Protein AF-A0AAN9V3E8-F1 (afdb_monomer_lite)

pLDDT: mean 83.82, std 24.0, range [27.12, 98.75]

Radius of gyration: 31.37 Å; chains: 1; bounding box: 113×68×84 Å

Foldseek 3Di:
DVVVPDDLVNLLVVLQLQLVLLVFDRDAPLQVVPAASADDPPDDDDQPWAKDDPLPLHHIYIHHNADPDPVSSLVSLQRVLLVSLQNLASVPDSVLSAALDLLRSRLSSVLQSLQCLAPVNCVVVPNDDPPDPDPDLVVLLVSLVVVCVVQVLCLLVLVLLVVLVVCDVVVVADLLCSVVSSQVSCCVRRVDHDPAAAESVDHVSVVDPCVVVVNRRNSNNLSSQVSLLLLVLLQVQQVQADLVDPVRQSSNGHSRSPNRSSVLLSVLSNRRNVDNVLVSSCSRRVGSDRDRVSVCSNNVSNVVVCVVVCVVVVPDDGHDDDPHHYYRDPVVVVCVVDPVVVVVVVVVVVVVVVVVVVVPPDDDDDDDDDDDDDDDDDDDDDDDDDDDDDDDDDDDDDDDDDDDDDDDDDDDDDDDDDDDDDD

Secondary structure (DSSP, 8-state):
-GGGT--HHHHHHHHHHHHHHTT-PPPPHHHHHH-B-S--SSS----S--EEE-SSSS-EEEB----SSHHHHHHHHHHHHHHHHHHHHTTS-GGG-S-SSHHHHHHHHHHHHHHHTSHHHHHHTTSS-TTSS-S-HHHHHHHHHHHHHHHTTHHHHHHHHHHHHHHHHHTSS-TTSHHHHHHHHHHHHH----SS-EETT--GGGGSHHHHTT--SHHHHHHHHHHHHHHHHHHHHTT---TT-TTS-GGG---TT-HHHHHHHHHHHTTTTSS-HHHHHHHHHS-SS--SHHHHHHHHHHHHHHHHHHHHHTPPPS----S--EES-HHHHHHHT-TTHHHHHHHHHHHHHHHHHTT--S------------------PPP--------PPPPPPPPPP-PPPP-----------------

Sequence (423 aa):
MVHQGYTPLRIFKLAEEFFISLNMSAMPDLFWERSILEKPADREITCHASAWDFYDAKDFRIKQCTRVDMEHMFTAHHEMGHIQYFLQYKHQPVVYREGANPGFHEAVGDVMSLSVSTPKHLRQVGLLRDEGPRDDDASALNYLFLQALQKVAFLPYAYLMDLWRWDVFNGSVTSDEYNCRWWRLREQYQGIEPPVDRTEEDFDPGAKYHIVASVPYIRYFVSYVIQFQFHRALCLEAGQFDPNDPMKPLYACDIYGSTAAGNKLKAMLQLGSSRPWPEALEAVTGSRRMDASGLLDYFKPLYEWLKAENARTGERVGWGPSRRACVSTRDELERLRRPDDMMDANKMEVDKMDAEMGGAVAAAAAPEAVPEVAAAAAAVVPEAAAPAADAPVPAPAPAAVAAPSDSVADEVVPAAEAPVDRR

InterPro domains:
  IPR001548 Peptidase M2, peptidyl-dipeptidase A [PF01401] (1-319)
  IPR001548 Peptidase M2, peptidyl-dipeptidase A [PR00791] (41-66)
  IPR001548 Peptidase M2, peptidyl-dipeptidase A [PR00791] (73-89)
  IPR001548 Peptidase M2, peptidyl-dipeptidase A [PR00791] (101-121)
  IPR001548 Peptidase M2, peptidyl-dipeptidase A [PR00791] (179-206)
  IPR001548 Peptidase M2, peptidyl-dipeptidase A [PR00791] (207-235)
  IPR001548 Peptidase M2, peptidyl-dipeptidase A [PS52011] (1-320)
  IPR001548 Peptidase M2, peptidyl-dipeptidase A [PTHR10514] (1-324)
  IPR001548 Peptidase M2, peptidyl-dipeptidase A [cd06461] (1-310)

Structure (mmCIF, N/CA/C/O backbone):
data_AF-A0AAN9V3E8-F1
#
_entry.id   AF-A0AAN9V3E8-F1
#
loop_
_atom_site.group_PDB
_atom_site.id
_atom_site.type_symbol
_atom_site.label_atom_id
_atom_site.label_alt_id
_atom_site.label_comp_id
_atom_site.label_asym_id
_atom_site.label_entity_id
_atom_site.label_seq_id
_atom_site.pdbx_PDB_ins_code
_atom_site.Cartn_x
_atom_site.Cartn_y
_atom_site.Cartn_z
_atom_site.occupancy
_atom_site.B_iso_or_equiv
_atom_site.auth_seq_id
_atom_site.auth_comp_id
_atom_site.auth_asym_id
_atom_site.auth_atom_id
_atom_site.pdbx_PDB_model_num
ATOM 1 N N . MET A 1 1 ? -2.002 -17.312 16.168 1.00 94.62 1 MET A N 1
ATOM 2 C CA . MET A 1 1 ? -3.236 -17.526 15.373 1.00 94.62 1 MET A CA 1
ATOM 3 C C . MET A 1 1 ? -3.626 -19.000 15.274 1.00 94.62 1 MET A C 1
ATOM 5 O O . MET A 1 1 ? -4.613 -19.358 15.901 1.00 94.62 1 MET A O 1
ATOM 9 N N . VAL A 1 2 ? -2.863 -19.866 14.586 1.00 96.44 2 VAL A N 1
ATOM 10 C CA . VAL A 1 2 ? -3.201 -21.306 14.431 1.00 96.44 2 VAL A CA 1
ATOM 11 C C . VAL A 1 2 ? -3.442 -22.002 15.778 1.00 96.44 2 VAL A C 1
ATOM 13 O O . VAL A 1 2 ? -4.517 -22.547 15.998 1.00 96.44 2 VAL A O 1
ATOM 16 N N . HIS A 1 3 ? -2.509 -21.888 16.732 1.00 95.81 3 HIS A N 1
ATOM 17 C CA . HIS A 1 3 ? -2.677 -22.449 18.085 1.00 95.81 3 HIS A CA 1
ATOM 18 C C . HIS A 1 3 ? -3.890 -21.906 18.858 1.00 95.81 3 HIS A C 1
ATOM 20 O O . HIS A 1 3 ? -4.377 -22.567 19.765 1.00 95.81 3 HIS A O 1
ATOM 26 N N . GLN A 1 4 ? -4.371 -20.710 18.516 1.00 96.50 4 GLN A N 1
ATOM 27 C CA . GLN A 1 4 ? -5.522 -20.072 19.162 1.00 96.50 4 GLN A CA 1
ATOM 28 C C . GLN A 1 4 ? -6.839 -20.335 18.405 1.00 96.50 4 GLN A C 1
ATOM 30 O O . GLN A 1 4 ? -7.851 -19.704 18.715 1.00 96.50 4 GLN A O 1
ATOM 35 N N . GLY A 1 5 ? -6.831 -21.214 17.394 1.00 97.25 5 GLY A N 1
ATOM 36 C CA . GLY A 1 5 ? -8.021 -21.572 16.619 1.00 97.25 5 GLY A CA 1
ATOM 37 C C . GLY A 1 5 ? -8.589 -20.417 15.791 1.00 97.25 5 GLY A C 1
ATOM 38 O O . GLY A 1 5 ? -9.804 -20.260 15.707 1.00 97.25 5 GLY A O 1
ATOM 39 N N . TYR A 1 6 ? -7.734 -19.554 15.231 1.00 98.19 6 TYR A N 1
ATOM 40 C CA . TYR A 1 6 ? -8.202 -18.508 14.318 1.00 98.19 6 TYR A CA 1
ATOM 41 C C . TYR A 1 6 ? -8.772 -19.108 13.031 1.00 98.19 6 TYR A C 1
ATOM 43 O O . TYR A 1 6 ? -8.194 -20.026 12.458 1.00 98.19 6 TYR A O 1
ATOM 51 N N . THR A 1 7 ? -9.877 -18.531 12.567 1.00 98.38 7 THR A N 1
ATOM 52 C CA . THR A 1 7 ? -10.475 -18.775 11.251 1.00 98.38 7 THR A CA 1
ATOM 53 C C . THR A 1 7 ? -10.387 -17.498 10.412 1.00 98.38 7 THR A C 1
ATOM 55 O O . THR A 1 7 ? -10.254 -16.412 10.986 1.00 98.38 7 THR A O 1
ATOM 58 N N . PRO A 1 8 ? -10.503 -17.579 9.078 1.00 98.31 8 PRO A N 1
ATOM 59 C CA . PRO A 1 8 ? -10.678 -16.410 8.218 1.00 98.31 8 PRO A CA 1
ATOM 60 C C . PRO A 1 8 ? -11.736 -15.425 8.721 1.00 98.31 8 PRO A C 1
ATOM 62 O O . PRO A 1 8 ? -11.446 -14.241 8.858 1.00 98.31 8 PRO A O 1
ATOM 65 N N . LEU A 1 9 ? -12.919 -15.900 9.122 1.00 98.38 9 LEU A N 1
ATOM 66 C CA . LEU A 1 9 ? -13.949 -15.034 9.709 1.00 98.38 9 LEU A CA 1
ATOM 67 C C . LEU A 1 9 ? -13.444 -14.278 10.950 1.00 98.38 9 LEU A C 1
ATOM 69 O O . LEU A 1 9 ? -13.684 -13.079 11.082 1.00 98.38 9 LEU A O 1
ATOM 73 N N . ARG A 1 10 ? -12.710 -14.949 11.848 1.00 98.19 10 ARG A N 1
ATOM 74 C CA . ARG A 1 10 ? -12.140 -14.309 13.044 1.00 98.19 10 ARG A CA 1
ATOM 75 C C . ARG A 1 10 ? -11.086 -13.257 12.692 1.00 98.19 10 ARG A C 1
ATOM 77 O O . ARG A 1 10 ? -11.004 -12.250 13.384 1.00 98.19 10 ARG A O 1
ATOM 84 N N . ILE A 1 11 ? -10.319 -13.461 11.620 1.00 98.50 11 ILE A N 1
ATOM 85 C CA . ILE A 1 11 ? -9.363 -12.466 11.106 1.00 98.50 11 ILE A CA 1
ATOM 86 C C . ILE A 1 11 ? -10.097 -11.196 10.666 1.00 98.50 11 ILE A C 1
ATOM 88 O O . ILE A 1 11 ? -9.711 -10.100 11.061 1.00 98.50 11 ILE A O 1
ATOM 92 N N . PHE A 1 12 ? -11.187 -11.331 9.908 1.00 98.62 12 PHE A N 1
ATOM 93 C CA . PHE A 1 12 ? -11.980 -10.173 9.489 1.00 98.62 12 PHE A CA 1
ATOM 94 C C . PHE A 1 12 ? -12.709 -9.504 10.657 1.00 98.62 12 PHE A C 1
ATOM 96 O O . PHE A 1 12 ? -12.855 -8.287 10.657 1.00 98.62 12 PHE A O 1
ATOM 103 N N . LYS A 1 13 ? -13.136 -10.262 11.672 1.00 98.44 13 LYS A N 1
ATOM 104 C CA . LYS A 1 13 ? -13.723 -9.685 12.890 1.00 98.44 13 LYS A CA 1
ATOM 105 C C . LYS A 1 13 ? -12.706 -8.900 13.718 1.00 98.44 13 LYS A C 1
ATOM 107 O O . LYS A 1 13 ? -13.052 -7.841 14.227 1.00 98.44 13 LYS A O 1
ATOM 112 N N . LEU A 1 14 ? -11.459 -9.370 13.783 1.00 97.75 14 LEU A N 1
ATOM 113 C CA . LEU A 1 14 ? -10.354 -8.614 14.377 1.00 97.75 14 LEU A CA 1
ATOM 114 C C . LEU A 1 14 ? -10.105 -7.300 13.614 1.00 97.75 14 LEU A C 1
ATOM 116 O O . LEU A 1 14 ? -9.957 -6.251 14.231 1.00 97.75 14 LEU A O 1
ATOM 120 N N . ALA A 1 15 ? -10.129 -7.342 12.277 1.00 98.00 15 ALA A N 1
ATOM 121 C CA . ALA A 1 15 ? -10.014 -6.132 11.465 1.00 98.00 15 ALA A CA 1
ATOM 122 C C . ALA A 1 15 ? -11.182 -5.158 11.695 1.00 98.00 15 ALA A C 1
ATOM 124 O O . ALA A 1 15 ? -10.959 -3.960 11.852 1.00 98.00 15 ALA A O 1
ATOM 125 N N . GLU A 1 16 ? -12.422 -5.653 11.775 1.00 98.44 16 GLU A N 1
ATOM 126 C CA . GLU A 1 16 ? -13.601 -4.825 12.067 1.00 98.44 16 GLU A CA 1
ATOM 127 C C . GLU A 1 16 ? -13.477 -4.125 13.427 1.00 98.44 16 GLU A C 1
ATOM 129 O O . GLU A 1 16 ? -13.748 -2.926 13.522 1.00 98.44 16 GLU A O 1
ATOM 134 N N . GLU A 1 17 ? -13.024 -4.842 14.459 1.00 98.19 17 GLU A N 1
ATOM 135 C CA . GLU A 1 17 ? -12.787 -4.284 15.795 1.00 98.19 17 GLU A CA 1
ATOM 136 C C . GLU A 1 17 ? -11.795 -3.115 15.749 1.00 98.19 17 GLU A C 1
ATOM 138 O O . GLU A 1 17 ? -12.056 -2.068 16.349 1.00 98.19 17 GLU A O 1
ATOM 143 N N . PHE A 1 18 ? -10.708 -3.247 14.979 1.00 98.06 18 PHE A N 1
ATOM 144 C CA . PHE A 1 18 ? -9.742 -2.167 14.783 1.00 98.06 18 PHE A CA 1
ATOM 145 C C . PHE A 1 18 ? -10.423 -0.888 14.286 1.00 98.06 18 PHE A C 1
ATOM 147 O O . PHE A 1 18 ? -10.266 0.173 14.891 1.00 98.06 18 PHE A O 1
ATOM 154 N N . PHE A 1 19 ? -11.242 -0.978 13.237 1.00 98.25 19 PHE A N 1
ATOM 155 C CA . PHE A 1 19 ? -11.942 0.188 12.695 1.00 98.25 19 PHE A CA 1
ATOM 156 C C . PHE A 1 19 ? -13.004 0.750 13.647 1.00 98.25 19 PHE A C 1
ATOM 158 O O . PHE A 1 19 ? -13.114 1.970 13.791 1.00 98.25 19 PHE A O 1
ATOM 165 N N . ILE A 1 20 ? -13.759 -0.106 14.338 1.00 98.50 20 ILE A N 1
ATOM 166 C CA . ILE A 1 20 ? -14.738 0.337 15.343 1.00 98.50 20 ILE A CA 1
ATOM 167 C C . ILE A 1 20 ? -14.040 1.103 16.476 1.00 98.50 20 ILE A C 1
ATOM 169 O O . ILE A 1 20 ? -14.544 2.143 16.903 1.00 98.50 20 ILE A O 1
ATOM 173 N N . SER A 1 21 ? -12.854 0.659 16.911 1.00 98.31 21 SER A N 1
ATOM 174 C CA . SER A 1 21 ? -12.057 1.353 17.937 1.00 98.31 21 SER A CA 1
ATOM 175 C C . SER A 1 21 ? -11.691 2.794 17.543 1.00 98.31 21 SER A C 1
ATOM 177 O O . SER A 1 21 ? -11.516 3.65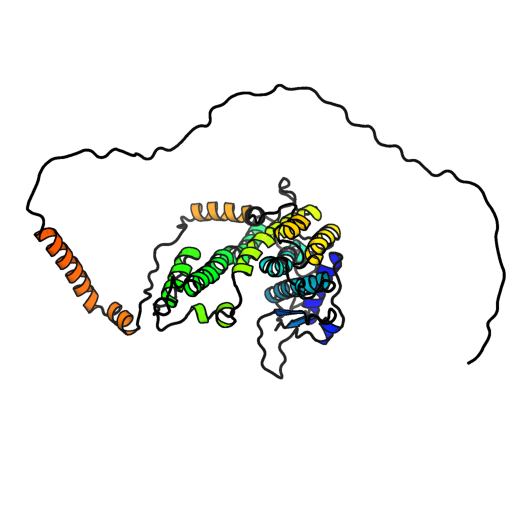7 18.402 1.00 98.31 21 SER A O 1
ATOM 179 N N . LEU A 1 22 ? -11.635 3.071 16.236 1.00 98.44 22 LEU A N 1
ATOM 180 C CA . LEU A 1 22 ? -11.377 4.385 15.649 1.00 98.44 22 LEU A CA 1
ATOM 181 C C . LEU A 1 22 ? -12.662 5.192 15.401 1.00 98.44 22 LEU A C 1
ATOM 183 O O . LEU A 1 22 ? -12.641 6.174 14.665 1.00 98.44 22 LEU A O 1
ATOM 187 N N . ASN A 1 23 ? -13.804 4.801 15.971 1.00 98.25 23 ASN A N 1
ATOM 188 C CA . ASN A 1 23 ? -15.097 5.445 15.708 1.00 98.25 23 ASN A CA 1
ATOM 189 C C . ASN A 1 23 ? -15.505 5.415 14.213 1.00 98.25 23 ASN A C 1
ATOM 191 O O . ASN A 1 23 ? -16.204 6.309 13.712 1.00 98.25 23 ASN A O 1
ATOM 195 N N . MET A 1 24 ? -15.054 4.390 13.478 1.00 97.38 24 MET A N 1
ATOM 196 C CA . MET A 1 24 ? -15.507 4.115 12.114 1.00 97.38 24 MET A CA 1
ATOM 197 C C . MET A 1 24 ? -16.721 3.180 12.104 1.00 97.38 24 MET A C 1
ATOM 199 O O . MET A 1 24 ? -17.194 2.708 13.136 1.00 97.38 24 MET A O 1
ATOM 203 N N . SER A 1 25 ? -17.285 2.961 10.919 1.00 97.25 25 SER A N 1
ATOM 204 C CA . SER A 1 25 ? -18.499 2.165 10.754 1.00 97.25 25 SER A CA 1
ATOM 205 C C . SER A 1 25 ? -18.226 0.677 10.981 1.00 97.25 25 SER A C 1
ATOM 207 O O . SER A 1 25 ? -17.244 0.155 10.470 1.00 97.25 25 SER A O 1
ATOM 209 N N . ALA A 1 26 ? -19.116 -0.033 11.674 1.00 98.19 26 ALA A N 1
ATOM 210 C CA . ALA A 1 26 ? -19.123 -1.496 11.610 1.00 98.19 26 ALA A CA 1
ATOM 211 C C . ALA A 1 26 ? -19.416 -1.968 10.172 1.00 98.19 26 ALA A C 1
ATOM 213 O O . ALA A 1 26 ? -20.036 -1.236 9.386 1.00 98.19 26 ALA A O 1
ATOM 214 N N . MET A 1 27 ? -18.985 -3.181 9.823 1.00 98.50 27 MET A N 1
ATOM 215 C CA . MET A 1 27 ? -19.314 -3.770 8.528 1.00 98.50 27 MET A CA 1
ATOM 216 C C . MET A 1 27 ? -20.813 -4.113 8.486 1.00 98.50 27 MET A C 1
ATOM 218 O O . MET A 1 27 ? -21.327 -4.701 9.439 1.00 98.50 27 MET A O 1
ATOM 222 N N . PRO A 1 28 ? -21.534 -3.767 7.404 1.00 98.25 28 PRO A N 1
ATOM 223 C CA . PRO A 1 28 ? -22.965 -4.048 7.294 1.00 98.25 28 PRO A CA 1
ATOM 224 C C . PRO A 1 28 ? -23.246 -5.554 7.184 1.00 98.25 28 PRO A C 1
ATOM 226 O O . PRO A 1 28 ? -22.403 -6.309 6.713 1.00 98.25 28 PRO A O 1
ATOM 229 N N . ASP A 1 29 ? -24.460 -5.996 7.518 1.00 98.31 29 ASP A N 1
ATOM 230 C CA . ASP A 1 29 ? -24.826 -7.424 7.472 1.00 98.31 29 ASP A CA 1
ATOM 231 C C . ASP A 1 29 ? -24.581 -8.059 6.091 1.00 98.31 29 ASP A C 1
ATOM 233 O O . ASP A 1 29 ? -23.980 -9.129 5.989 1.00 98.31 29 ASP A O 1
ATOM 237 N N . LEU A 1 30 ? -24.923 -7.340 5.012 1.00 98.38 30 LEU A N 1
ATOM 238 C CA . LEU A 1 30 ? -24.682 -7.789 3.634 1.00 98.38 30 LEU A CA 1
ATOM 239 C C . LEU A 1 30 ? -23.203 -8.078 3.338 1.00 98.38 30 LEU A C 1
ATOM 241 O O . LEU A 1 30 ? -22.913 -8.964 2.533 1.00 98.38 30 LEU A O 1
ATOM 245 N N . PHE A 1 31 ? -22.269 -7.372 3.988 1.00 98.75 31 PHE A N 1
ATOM 246 C CA . PHE A 1 31 ? -20.840 -7.645 3.838 1.00 98.75 31 PHE A CA 1
ATOM 247 C C . PHE A 1 31 ? -20.508 -9.053 4.338 1.00 98.75 31 PHE A C 1
ATOM 249 O O . PHE A 1 31 ? -19.837 -9.806 3.632 1.00 98.75 31 PHE A O 1
ATOM 256 N N . TRP A 1 32 ? -21.008 -9.435 5.516 1.00 98.62 32 TRP A N 1
ATOM 257 C CA . TRP A 1 32 ? -20.759 -10.753 6.106 1.00 98.62 32 TRP A CA 1
ATOM 258 C C . TRP A 1 32 ? -21.476 -11.872 5.354 1.00 98.62 32 TRP A C 1
ATOM 260 O O . TRP A 1 32 ? -20.912 -12.946 5.171 1.00 98.62 32 TRP A O 1
ATOM 270 N N . GLU A 1 33 ? -22.698 -11.611 4.891 1.00 98.25 33 GLU A N 1
ATOM 271 C CA . GLU A 1 33 ? -23.507 -12.589 4.160 1.00 98.25 33 GLU A CA 1
ATOM 272 C C . GLU A 1 33 ? -22.947 -12.911 2.769 1.00 98.25 33 GLU A C 1
ATOM 274 O O . GLU A 1 33 ? -23.095 -14.036 2.290 1.00 98.25 33 GLU A O 1
ATOM 279 N N . ARG A 1 34 ? -22.352 -11.920 2.087 1.00 98.38 34 ARG A N 1
ATOM 280 C CA . ARG A 1 34 ? -22.058 -12.013 0.646 1.00 98.38 34 ARG A CA 1
ATOM 281 C C . ARG A 1 34 ? -20.579 -11.967 0.282 1.00 98.38 34 ARG A C 1
ATOM 283 O O . ARG A 1 34 ? -20.253 -12.246 -0.876 1.00 98.38 34 ARG A O 1
ATOM 290 N N . SER A 1 35 ? -19.692 -11.605 1.208 1.00 98.62 35 SER A N 1
ATOM 291 C CA . SER A 1 35 ? -18.247 -11.643 0.957 1.00 98.62 35 SER A CA 1
ATOM 292 C C . SER A 1 35 ? -17.731 -13.075 0.846 1.00 98.62 35 SER A C 1
ATOM 294 O O . SER A 1 35 ? -18.216 -13.995 1.501 1.00 98.62 35 SER A O 1
ATOM 296 N N . ILE A 1 36 ? -16.695 -13.259 0.031 1.00 98.38 36 ILE A N 1
ATOM 297 C CA . ILE A 1 36 ? -15.958 -14.517 -0.075 1.00 98.38 36 ILE A CA 1
ATOM 298 C C . ILE A 1 36 ? -14.672 -14.337 0.725 1.00 98.38 36 ILE A C 1
ATOM 300 O O . ILE A 1 36 ? -13.708 -13.753 0.233 1.00 98.38 36 ILE A O 1
ATOM 304 N N . LEU A 1 37 ? -14.683 -14.805 1.972 1.00 98.38 37 LEU A N 1
ATOM 305 C CA . LEU A 1 37 ? -13.548 -14.684 2.896 1.00 98.38 37 LEU A CA 1
ATOM 306 C C . LEU A 1 37 ? -12.657 -15.936 2.907 1.00 98.38 37 LEU A C 1
ATOM 308 O O . LEU A 1 37 ? -11.577 -15.912 3.491 1.00 98.38 37 LEU A O 1
ATOM 312 N N . GLU A 1 38 ? -13.092 -17.015 2.254 1.00 97.44 38 GLU A N 1
ATOM 313 C CA . GLU A 1 38 ? -12.379 -18.287 2.115 1.00 97.44 38 GLU A CA 1
ATOM 314 C C . GLU A 1 38 ? -12.499 -18.794 0.674 1.00 97.44 38 GLU A C 1
ATOM 316 O O . GLU A 1 38 ? -13.481 -18.485 -0.006 1.00 97.44 38 GLU A O 1
ATOM 321 N N . LYS A 1 39 ? -11.525 -19.582 0.188 1.00 96.94 39 LYS A N 1
ATOM 322 C CA . LYS A 1 39 ? -11.634 -20.183 -1.152 1.00 96.94 39 LYS A CA 1
ATOM 323 C C . LYS A 1 39 ? -12.786 -21.205 -1.146 1.00 96.94 39 LYS A C 1
ATOM 325 O O . LYS A 1 39 ? -12.702 -22.171 -0.387 1.00 96.94 39 LYS A O 1
ATOM 330 N N . PRO A 1 40 ? -13.819 -21.054 -1.995 1.00 96.31 40 PRO A N 1
ATOM 331 C CA . PRO A 1 40 ? -14.861 -22.065 -2.136 1.00 96.31 40 PRO A CA 1
ATOM 332 C C . PRO A 1 40 ? -14.281 -23.382 -2.669 1.00 96.31 40 PRO A C 1
ATOM 334 O O . PRO A 1 40 ? -13.388 -23.372 -3.517 1.00 96.31 40 PRO A O 1
ATOM 337 N N . ALA A 1 41 ? -14.790 -24.516 -2.187 1.00 95.69 41 ALA A N 1
ATOM 338 C CA . ALA A 1 41 ? -14.340 -25.841 -2.624 1.00 95.69 41 ALA A CA 1
ATOM 339 C C . ALA A 1 41 ? -15.004 -26.308 -3.936 1.00 95.69 41 ALA A C 1
ATOM 341 O O . ALA A 1 41 ? -14.535 -27.253 -4.562 1.00 95.69 41 ALA A O 1
ATOM 342 N N . ASP A 1 42 ? -16.101 -25.664 -4.338 1.00 96.44 42 ASP A N 1
ATOM 343 C CA . ASP A 1 42 ? -16.980 -26.064 -5.443 1.00 96.44 42 ASP A CA 1
ATOM 344 C C . ASP A 1 42 ? -16.642 -25.403 -6.788 1.00 96.44 42 ASP A C 1
ATOM 346 O O . ASP A 1 42 ? -17.195 -25.795 -7.815 1.00 96.44 42 ASP A O 1
ATOM 350 N N . ARG A 1 43 ? -15.767 -24.388 -6.807 1.00 95.19 43 ARG A N 1
ATOM 351 C CA . ARG A 1 43 ? -15.463 -23.612 -8.017 1.00 95.19 43 ARG A CA 1
ATOM 352 C C . ARG A 1 43 ? -14.096 -22.946 -7.978 1.00 95.19 43 ARG A C 1
ATOM 354 O O . ARG A 1 43 ? -13.580 -22.593 -6.920 1.00 95.19 43 ARG A O 1
ATOM 361 N N . GLU A 1 44 ? -13.556 -22.690 -9.163 1.00 95.31 44 GLU A N 1
ATOM 362 C CA . GLU A 1 44 ? -12.372 -21.851 -9.315 1.00 95.31 44 GLU A CA 1
ATOM 363 C C . GLU A 1 44 ? -12.726 -20.365 -9.257 1.00 95.31 44 GLU A C 1
ATOM 365 O O . GLU A 1 44 ? -13.747 -19.922 -9.785 1.00 95.31 44 GLU A O 1
ATOM 370 N N . ILE A 1 45 ? -11.859 -19.593 -8.603 1.00 94.56 45 ILE A N 1
ATOM 371 C CA . ILE A 1 45 ? -11.987 -18.143 -8.455 1.00 94.56 45 ILE A CA 1
ATOM 372 C C . ILE A 1 45 ? -10.611 -17.480 -8.527 1.00 94.56 45 ILE A C 1
ATOM 374 O O . ILE A 1 45 ? -9.597 -18.068 -8.150 1.00 94.56 45 ILE A O 1
ATOM 378 N N . THR A 1 46 ? -10.576 -16.210 -8.928 1.00 90.38 46 THR A N 1
ATOM 379 C CA . THR A 1 46 ? -9.373 -15.382 -8.800 1.00 90.38 46 THR A CA 1
ATOM 380 C C . THR A 1 46 ? -9.110 -15.094 -7.324 1.00 90.38 46 THR A C 1
ATOM 382 O O . THR A 1 46 ? -9.849 -14.334 -6.698 1.00 90.38 46 THR A O 1
ATOM 385 N N . CYS A 1 47 ? -8.049 -15.677 -6.765 1.00 91.94 47 CYS A N 1
ATOM 386 C CA . CYS A 1 47 ? -7.721 -15.539 -5.342 1.00 91.94 47 CYS A CA 1
ATOM 387 C C . CYS A 1 47 ? -7.013 -14.235 -4.957 1.00 91.94 47 CYS A C 1
ATOM 389 O O . CYS A 1 47 ? -6.872 -13.977 -3.764 1.00 91.94 47 CYS A O 1
ATOM 391 N N . HIS A 1 48 ? -6.592 -13.413 -5.926 1.00 90.44 48 HIS A N 1
ATOM 392 C CA . HIS A 1 48 ? -6.060 -12.084 -5.626 1.00 90.44 48 HIS A CA 1
ATOM 393 C C . HIS A 1 48 ? -7.108 -11.278 -4.848 1.00 90.44 48 HIS A C 1
ATOM 395 O O . HIS A 1 48 ? -8.262 -11.201 -5.287 1.00 90.44 48 HIS A O 1
ATOM 401 N N . ALA A 1 49 ? -6.719 -10.763 -3.680 1.00 94.88 49 ALA A N 1
ATOM 402 C CA . ALA A 1 49 ? -7.603 -10.020 -2.794 1.00 94.88 49 ALA A CA 1
ATOM 403 C C . ALA A 1 49 ? -8.149 -8.769 -3.499 1.00 94.88 49 ALA A C 1
ATOM 405 O O . ALA A 1 49 ? -7.541 -8.250 -4.435 1.00 94.88 49 ALA A O 1
ATOM 406 N N . SER A 1 50 ? -9.373 -8.392 -3.141 1.00 95.31 50 SER A N 1
ATOM 407 C CA . SER A 1 50 ? -10.059 -7.241 -3.725 1.00 95.31 50 SER A CA 1
ATOM 408 C C . SER A 1 50 ? -11.281 -6.879 -2.888 1.00 95.31 50 SER A C 1
ATOM 410 O O . SER A 1 50 ? -12.027 -7.776 -2.467 1.00 95.31 50 SER A O 1
ATOM 412 N N . ALA A 1 51 ? -11.523 -5.582 -2.747 1.00 97.62 51 ALA A N 1
ATOM 413 C CA . ALA A 1 51 ? -12.712 -4.994 -2.153 1.00 97.62 51 ALA A CA 1
ATOM 414 C C . ALA A 1 51 ? -13.612 -4.370 -3.231 1.00 97.62 51 ALA A C 1
ATOM 416 O O . ALA A 1 51 ? -13.131 -3.817 -4.219 1.00 97.62 51 ALA A O 1
ATOM 417 N N . TRP A 1 52 ? -14.926 -4.465 -3.039 1.00 98.06 52 TRP A N 1
ATOM 418 C CA . TRP A 1 52 ? -15.930 -4.137 -4.049 1.00 98.06 52 TRP A CA 1
ATOM 419 C C . TRP A 1 52 ? -17.025 -3.241 -3.468 1.00 98.06 52 TRP A C 1
ATOM 421 O O . TRP A 1 52 ? -17.665 -3.613 -2.483 1.00 98.06 52 TRP A O 1
ATOM 431 N N . ASP A 1 53 ? -17.266 -2.105 -4.124 1.00 98.06 53 ASP A N 1
ATOM 432 C CA . ASP A 1 53 ? -18.468 -1.277 -3.978 1.00 98.06 53 ASP A CA 1
ATOM 433 C C . ASP A 1 53 ? -19.435 -1.612 -5.124 1.00 98.06 53 ASP A C 1
ATOM 435 O O . ASP A 1 53 ? -19.051 -1.592 -6.295 1.00 98.06 53 ASP A O 1
ATOM 439 N N . PHE A 1 54 ? -20.686 -1.947 -4.801 1.00 98.06 54 PHE A N 1
ATOM 440 C CA . PHE A 1 54 ? -21.733 -2.226 -5.794 1.00 98.06 54 PHE A CA 1
ATOM 441 C C . PHE A 1 54 ? -22.530 -0.972 -6.191 1.00 98.06 54 PHE A C 1
ATOM 443 O O . PHE A 1 54 ? -23.495 -1.062 -6.949 1.00 98.06 54 PHE A O 1
ATOM 450 N N . TYR A 1 55 ? -22.129 0.203 -5.698 1.00 96.94 55 TYR A N 1
ATOM 451 C CA . TYR A 1 55 ? -22.660 1.530 -6.018 1.00 96.94 55 TYR A CA 1
ATOM 452 C C . TYR A 1 55 ? -24.130 1.776 -5.635 1.00 96.94 55 TYR A C 1
ATOM 454 O O . TYR A 1 55 ? -24.669 2.854 -5.902 1.00 96.94 55 TYR A O 1
ATOM 462 N N . ASP A 1 56 ? -24.771 0.860 -4.910 1.00 97.25 56 ASP A N 1
ATOM 463 C CA . ASP A 1 56 ? -26.147 0.997 -4.408 1.00 97.25 56 ASP A CA 1
ATOM 464 C C . ASP A 1 56 ? -26.231 1.595 -2.985 1.00 97.25 56 ASP A C 1
ATOM 466 O O . ASP A 1 56 ? -27.320 1.740 -2.424 1.00 97.25 56 ASP A O 1
ATOM 470 N N . ALA A 1 57 ? -25.074 1.961 -2.416 1.00 96.94 57 ALA A N 1
ATOM 471 C CA . ALA A 1 57 ? -24.883 2.457 -1.050 1.00 96.94 57 ALA A CA 1
ATOM 472 C C . ALA A 1 57 ? -25.266 1.463 0.072 1.00 96.94 57 ALA A C 1
ATOM 474 O O . ALA A 1 57 ? -25.408 1.867 1.236 1.00 96.94 57 ALA A O 1
ATOM 475 N N . LYS A 1 58 ? -25.414 0.174 -0.253 1.00 97.62 58 LYS A N 1
ATOM 476 C CA . LYS A 1 58 ? -25.818 -0.889 0.680 1.00 97.62 58 LYS A CA 1
ATOM 477 C C . LYS A 1 58 ? -24.868 -2.083 0.652 1.00 97.62 58 LYS A C 1
ATOM 479 O O . LYS A 1 58 ? -24.541 -2.596 1.721 1.00 97.62 58 LYS A O 1
ATOM 484 N N . ASP A 1 59 ? -24.458 -2.522 -0.533 1.00 98.50 59 ASP A N 1
ATOM 485 C CA . ASP A 1 59 ? -23.723 -3.765 -0.746 1.00 98.50 59 ASP A CA 1
ATOM 486 C C . ASP A 1 59 ? -22.230 -3.497 -0.999 1.00 98.50 59 ASP A C 1
ATOM 488 O O . ASP A 1 59 ? -21.832 -2.877 -1.986 1.00 98.50 59 ASP A O 1
ATOM 492 N N . PHE A 1 60 ? -21.404 -3.972 -0.068 1.00 98.56 60 PHE A N 1
ATOM 493 C CA . PHE A 1 60 ? -19.950 -3.843 -0.086 1.00 98.56 60 PHE A CA 1
ATOM 494 C C . PHE A 1 60 ? -19.359 -5.199 0.271 1.00 98.56 60 PHE A C 1
ATOM 496 O O . PHE A 1 60 ? -19.829 -5.834 1.217 1.00 98.56 60 PHE A O 1
ATOM 503 N N . ARG A 1 61 ? -18.353 -5.667 -0.472 1.00 98.62 61 ARG A N 1
ATOM 504 C CA . ARG A 1 61 ? -17.858 -7.045 -0.321 1.00 98.62 61 ARG A CA 1
ATOM 505 C C . ARG A 1 61 ? -16.354 -7.152 -0.462 1.00 98.62 61 ARG A C 1
ATOM 507 O O . ARG A 1 61 ? -15.743 -6.420 -1.232 1.00 98.62 61 ARG A O 1
ATOM 514 N N . ILE A 1 62 ? -15.780 -8.147 0.202 1.00 98.62 62 ILE A N 1
ATOM 515 C CA . ILE A 1 62 ? -14.411 -8.604 -0.047 1.00 98.62 62 ILE A CA 1
ATOM 516 C C . ILE A 1 62 ? -14.438 -9.969 -0.731 1.00 98.62 62 ILE A C 1
ATOM 518 O O . ILE A 1 62 ? -15.281 -10.822 -0.445 1.00 98.62 62 ILE A O 1
ATOM 522 N N . LYS A 1 63 ? -13.485 -10.177 -1.640 1.00 98.12 63 LYS A N 1
ATOM 523 C CA . LYS A 1 63 ? -13.164 -11.486 -2.215 1.00 98.12 63 LYS A CA 1
ATOM 524 C C . LYS A 1 63 ? -11.686 -11.789 -1.979 1.00 98.12 63 LYS A C 1
ATOM 526 O O . LYS A 1 63 ? -10.842 -11.348 -2.766 1.00 98.12 63 LYS A O 1
ATOM 531 N N . GLN A 1 64 ? -11.399 -12.588 -0.954 1.00 97.62 64 GLN A N 1
ATOM 532 C CA . GLN A 1 64 ? -10.055 -12.990 -0.535 1.00 97.62 64 GLN A CA 1
ATOM 533 C C . GLN A 1 64 ? -10.017 -14.487 -0.187 1.00 97.62 64 GLN A C 1
ATOM 535 O O . GLN A 1 64 ? -10.823 -14.980 0.597 1.00 97.62 64 GLN A O 1
ATOM 540 N N . CYS A 1 65 ? -9.048 -15.223 -0.740 1.00 97.56 65 CYS A N 1
ATOM 541 C CA . CYS A 1 65 ? -8.797 -16.626 -0.386 1.00 97.56 65 CYS A CA 1
ATOM 542 C C . CYS A 1 65 ? -7.940 -16.723 0.886 1.00 97.56 65 CYS A C 1
ATOM 544 O O . CYS A 1 65 ? -6.783 -17.139 0.836 1.00 97.56 65 CYS A O 1
ATOM 546 N N . THR A 1 66 ? -8.494 -16.287 2.014 1.00 98.19 66 THR A N 1
ATOM 547 C CA . THR A 1 66 ? -7.756 -16.064 3.265 1.00 98.19 66 THR A CA 1
ATOM 548 C C . THR A 1 66 ? -7.185 -17.349 3.847 1.00 98.19 66 THR A C 1
ATOM 550 O O . THR A 1 66 ? -7.878 -18.360 3.971 1.00 98.19 66 THR A O 1
ATOM 553 N N . ARG A 1 67 ? -5.922 -17.281 4.268 1.00 97.50 67 ARG A N 1
ATOM 554 C CA . ARG A 1 67 ? -5.253 -18.310 5.065 1.00 97.50 67 ARG A CA 1
ATOM 555 C C . ARG A 1 67 ? -4.990 -17.786 6.472 1.00 97.50 67 ARG A C 1
ATOM 557 O O . ARG A 1 67 ? -5.005 -16.584 6.717 1.00 97.50 67 ARG A O 1
ATOM 564 N N . VAL A 1 68 ? -4.791 -18.699 7.419 1.00 97.81 68 VAL A N 1
ATOM 565 C CA . VAL A 1 68 ? -4.569 -18.345 8.828 1.00 97.81 68 VAL A CA 1
ATOM 566 C C . VAL A 1 68 ? -3.082 -18.079 9.063 1.00 97.81 68 VAL A C 1
ATOM 568 O O . VAL A 1 68 ? -2.369 -18.897 9.642 1.00 97.81 68 VAL A O 1
ATOM 571 N N . ASP A 1 69 ? -2.624 -16.921 8.600 1.00 95.81 69 ASP A N 1
ATOM 572 C CA . ASP A 1 69 ? -1.261 -16.421 8.771 1.00 95.81 69 ASP A CA 1
ATOM 573 C C . ASP A 1 69 ? -1.244 -14.888 8.935 1.00 95.81 69 ASP A C 1
ATOM 575 O O . ASP A 1 69 ? -2.274 -14.217 8.845 1.00 95.81 69 ASP A O 1
ATOM 579 N N . MET A 1 70 ? -0.068 -14.343 9.256 1.00 92.19 70 MET A N 1
ATOM 580 C CA . MET A 1 70 ? 0.111 -12.914 9.527 1.00 92.19 70 MET A CA 1
ATOM 581 C C . MET A 1 70 ? -0.052 -12.058 8.262 1.00 92.19 70 MET A C 1
ATOM 583 O O . MET A 1 70 ? -0.603 -10.964 8.336 1.00 92.19 70 MET A O 1
ATOM 587 N N . GLU A 1 71 ? 0.383 -12.562 7.107 1.00 92.50 71 GLU A N 1
ATOM 588 C CA . GLU A 1 71 ? 0.273 -11.853 5.830 1.00 92.50 71 GLU A CA 1
ATOM 589 C C . GLU A 1 71 ? -1.197 -11.597 5.484 1.00 92.50 71 GLU A C 1
ATOM 591 O O . GLU A 1 71 ? -1.597 -10.450 5.299 1.00 92.50 71 GLU A O 1
ATOM 596 N N . HIS A 1 72 ? -2.032 -12.639 5.516 1.00 96.00 72 HIS A N 1
ATOM 597 C CA . HIS A 1 72 ? -3.459 -12.515 5.221 1.00 96.00 72 HIS A CA 1
ATOM 598 C C . HIS A 1 72 ? -4.226 -11.729 6.290 1.00 96.00 72 HIS A C 1
ATOM 600 O O . HIS A 1 72 ? -5.268 -11.150 5.975 1.00 96.00 72 HIS A O 1
ATOM 606 N N . MET A 1 73 ? -3.729 -11.677 7.531 1.00 95.88 73 MET A N 1
ATOM 607 C CA . MET A 1 73 ? -4.267 -10.776 8.553 1.00 95.88 73 MET A CA 1
ATOM 608 C C . MET A 1 73 ? -4.036 -9.310 8.177 1.00 95.88 73 MET A C 1
ATOM 610 O O . MET A 1 73 ? -4.970 -8.513 8.268 1.00 95.88 73 MET A O 1
ATOM 614 N N . PHE A 1 74 ? -2.838 -8.948 7.715 1.00 94.06 74 PHE A N 1
ATOM 615 C CA . PHE A 1 74 ? -2.571 -7.594 7.222 1.00 94.06 74 PHE A CA 1
ATOM 616 C C . PHE A 1 74 ? -3.359 -7.296 5.943 1.00 94.06 74 PHE A C 1
ATOM 618 O O . PHE A 1 74 ? -3.946 -6.223 5.829 1.00 94.06 74 PHE A O 1
ATOM 625 N N . THR A 1 75 ? -3.473 -8.260 5.022 1.00 95.75 75 THR A N 1
ATOM 626 C CA . THR A 1 75 ? -4.328 -8.111 3.834 1.00 95.75 75 THR A CA 1
ATOM 627 C C . THR A 1 75 ? -5.788 -7.870 4.219 1.00 95.75 75 THR A C 1
ATOM 629 O O . THR A 1 75 ? -6.420 -6.991 3.650 1.00 95.75 75 THR A O 1
ATOM 632 N N . ALA A 1 76 ? -6.325 -8.561 5.230 1.00 97.56 76 ALA A N 1
ATOM 633 C CA . ALA A 1 76 ? -7.699 -8.329 5.679 1.00 97.56 76 ALA A CA 1
ATOM 634 C C . ALA A 1 76 ? -7.918 -6.893 6.198 1.00 97.56 76 ALA A C 1
ATOM 636 O O . ALA A 1 76 ? -8.954 -6.296 5.908 1.00 97.56 76 ALA A O 1
ATOM 637 N N . HIS A 1 77 ? -6.941 -6.314 6.909 1.00 97.31 77 HIS A N 1
ATOM 638 C CA . HIS A 1 77 ? -6.991 -4.906 7.333 1.00 97.31 77 HIS A CA 1
ATOM 639 C C . HIS A 1 77 ? -6.882 -3.947 6.143 1.00 97.31 77 HIS A C 1
ATOM 641 O O . HIS A 1 77 ? -7.628 -2.969 6.080 1.00 97.31 77 HIS A O 1
ATOM 647 N N . HIS A 1 78 ? -6.008 -4.255 5.181 1.00 96.00 78 HIS A N 1
ATOM 648 C CA . HIS A 1 78 ? -5.865 -3.486 3.948 1.00 96.00 78 HIS A CA 1
ATOM 649 C C . HIS A 1 78 ? -7.186 -3.428 3.163 1.00 96.00 78 HIS A C 1
ATOM 651 O O . HIS A 1 78 ? -7.722 -2.346 2.916 1.00 96.00 78 HIS A O 1
ATOM 657 N N . GLU A 1 79 ? -7.761 -4.590 2.845 1.00 97.75 79 GLU A N 1
ATOM 658 C CA . GLU A 1 79 ? -9.003 -4.691 2.072 1.00 97.75 79 GLU A CA 1
ATOM 659 C C . GLU A 1 79 ? -10.197 -4.093 2.826 1.00 97.75 79 GLU A C 1
ATOM 661 O O . GLU A 1 79 ? -11.054 -3.436 2.235 1.00 97.75 79 GLU A O 1
ATOM 666 N N . MET A 1 80 ? -10.260 -4.254 4.151 1.00 98.00 80 MET A N 1
ATOM 667 C CA . MET A 1 80 ? -11.314 -3.619 4.946 1.00 98.00 80 MET A CA 1
ATOM 668 C C . MET A 1 80 ? -11.138 -2.095 5.034 1.00 98.00 80 MET A C 1
ATOM 670 O O . MET A 1 80 ? -12.133 -1.379 5.148 1.00 98.00 80 MET A O 1
ATOM 674 N N . GLY A 1 81 ? -9.919 -1.572 4.872 1.00 97.38 81 GLY A N 1
ATOM 675 C CA . GLY A 1 81 ? -9.679 -0.141 4.680 1.00 97.38 81 GLY A CA 1
ATOM 676 C C . GLY A 1 81 ? -10.335 0.401 3.410 1.00 97.38 81 GLY A C 1
ATOM 677 O O . GLY A 1 81 ? -10.937 1.476 3.444 1.00 97.38 81 GLY A O 1
ATOM 678 N N . HIS A 1 82 ? -10.319 -0.364 2.313 1.00 97.56 82 HIS A N 1
ATOM 679 C CA . HIS A 1 82 ? -11.097 -0.020 1.120 1.00 97.56 82 HIS A CA 1
ATOM 680 C C . HIS A 1 82 ? -12.603 -0.014 1.404 1.00 97.56 82 HIS A C 1
ATOM 682 O O . HIS A 1 82 ? -13.283 0.940 1.031 1.00 97.56 82 HIS A O 1
ATOM 688 N N . ILE A 1 83 ? -13.121 -1.025 2.117 1.00 98.50 83 ILE A N 1
ATOM 689 C CA . ILE A 1 83 ? -14.543 -1.069 2.504 1.00 98.50 83 ILE A CA 1
ATOM 690 C C . ILE A 1 83 ? -14.922 0.136 3.365 1.00 98.50 83 ILE A C 1
ATOM 692 O O . ILE A 1 83 ? -15.967 0.742 3.138 1.00 98.50 83 ILE A O 1
ATOM 696 N N . GLN A 1 84 ? -14.076 0.539 4.313 1.00 98.19 84 GLN A N 1
ATOM 697 C CA . GLN A 1 84 ? -14.323 1.747 5.100 1.00 98.19 84 GLN A CA 1
ATOM 698 C C . GLN A 1 84 ? -14.385 2.996 4.237 1.00 98.19 84 GLN A C 1
ATOM 700 O O . GLN A 1 84 ? -15.265 3.829 4.449 1.00 98.19 84 GLN A O 1
ATOM 705 N N . TYR A 1 85 ? -13.506 3.119 3.243 1.00 98.12 85 TYR A N 1
ATOM 706 C CA . TYR A 1 85 ? -13.569 4.233 2.306 1.00 98.12 85 TYR A CA 1
ATOM 707 C C . TYR A 1 85 ? -14.918 4.242 1.566 1.00 98.12 85 TYR A C 1
ATOM 709 O O . TYR A 1 85 ? -15.607 5.267 1.585 1.00 98.12 85 TYR A O 1
ATOM 717 N N . PHE A 1 86 ? -15.362 3.081 1.056 1.00 98.50 86 PHE A N 1
ATOM 718 C CA . PHE A 1 86 ? -16.689 2.921 0.447 1.00 98.50 86 PHE A CA 1
ATOM 719 C C . PHE A 1 86 ? -17.812 3.378 1.379 1.00 98.50 86 PHE A C 1
ATOM 721 O O . PHE A 1 86 ? -18.654 4.203 1.013 1.00 98.50 86 PHE A O 1
ATOM 728 N N . LEU A 1 87 ? -17.796 2.901 2.624 1.00 98.56 87 LEU A N 1
ATOM 729 C CA . LEU A 1 87 ? -18.806 3.229 3.626 1.00 98.56 87 LEU A CA 1
ATOM 730 C C . LEU A 1 87 ? -18.851 4.725 3.955 1.00 98.56 87 LEU A C 1
ATOM 732 O O . LEU A 1 87 ? -19.945 5.252 4.175 1.00 98.56 87 LEU A O 1
ATOM 736 N N . GLN A 1 88 ? -17.703 5.411 3.977 1.00 98.25 88 GLN A N 1
ATOM 737 C CA . GLN A 1 88 ? -17.649 6.835 4.305 1.00 98.25 88 GLN A CA 1
ATOM 738 C C . GLN A 1 88 ? -18.183 7.717 3.176 1.00 98.25 88 GLN A C 1
ATOM 740 O O . GLN A 1 88 ? -18.923 8.654 3.469 1.00 98.25 88 GLN A O 1
ATOM 745 N N . TYR A 1 89 ? -17.889 7.421 1.905 1.00 98.12 89 TYR A N 1
ATOM 746 C CA . TYR A 1 89 ? -18.345 8.256 0.784 1.00 98.12 89 TYR A CA 1
ATOM 747 C C . TYR A 1 89 ? -19.612 7.765 0.078 1.00 98.12 89 TYR A C 1
ATOM 749 O O . TYR A 1 89 ? -20.061 8.404 -0.870 1.00 98.12 89 TYR A O 1
ATOM 757 N N . LYS A 1 90 ? -20.248 6.671 0.521 1.00 97.94 90 LYS A N 1
ATOM 758 C CA . LYS A 1 90 ? -21.448 6.108 -0.140 1.00 97.94 90 LYS A CA 1
ATOM 759 C C . LYS A 1 90 ? -22.628 7.075 -0.297 1.00 97.94 90 LYS A C 1
ATOM 761 O O . LYS A 1 90 ? -23.554 6.798 -1.049 1.00 97.94 90 LYS A O 1
ATOM 766 N N . HIS A 1 91 ? -22.637 8.184 0.436 1.00 97.56 91 HIS A N 1
ATOM 767 C CA . HIS A 1 91 ? -23.660 9.226 0.345 1.00 97.56 91 HIS A CA 1
ATOM 768 C C . HIS A 1 91 ? -23.380 10.248 -0.773 1.00 97.56 91 HIS A C 1
ATOM 770 O O . HIS A 1 91 ? -24.283 10.988 -1.158 1.00 97.56 91 HIS A O 1
ATOM 776 N N . GLN A 1 92 ? -22.158 10.282 -1.309 1.00 98.25 92 GLN A N 1
ATOM 777 C CA . GLN A 1 92 ? -21.778 11.140 -2.428 1.00 98.25 92 GLN A CA 1
ATOM 778 C C . GLN A 1 92 ? -22.478 10.696 -3.728 1.00 98.25 92 GLN A C 1
ATOM 780 O O . GLN A 1 92 ? -22.842 9.515 -3.868 1.00 98.25 92 GLN A O 1
ATOM 785 N N . PRO A 1 93 ? -22.642 11.602 -4.714 1.00 98.19 93 PRO A N 1
ATOM 786 C CA . PRO A 1 93 ? -22.967 11.225 -6.087 1.00 98.19 93 PRO A CA 1
ATOM 787 C C . PRO A 1 93 ? -22.009 10.144 -6.596 1.00 98.19 93 PRO A C 1
ATOM 789 O O . PRO A 1 93 ? -20.825 10.190 -6.283 1.00 98.19 93 PRO A O 1
ATOM 792 N N . VAL A 1 94 ? -22.499 9.194 -7.399 1.00 97.62 94 VAL A N 1
ATOM 793 C CA . VAL A 1 94 ? -21.714 8.030 -7.867 1.00 97.62 94 VAL A CA 1
ATOM 794 C C . VAL A 1 94 ? -20.378 8.435 -8.500 1.00 97.62 94 VAL A C 1
ATOM 796 O O . VAL A 1 94 ? -19.368 7.800 -8.236 1.00 97.62 94 VAL A O 1
ATOM 799 N N . VAL A 1 95 ? -20.351 9.541 -9.250 1.00 97.19 95 VAL A N 1
ATOM 800 C CA . VAL A 1 95 ? -19.132 10.085 -9.877 1.00 97.19 95 VAL A CA 1
ATOM 801 C C . VAL A 1 95 ? -18.050 10.531 -8.884 1.00 97.19 95 VAL A C 1
ATOM 803 O O . VAL A 1 95 ? -16.902 10.689 -9.280 1.00 97.19 95 VAL A O 1
ATOM 806 N N . TYR A 1 96 ? -18.406 10.742 -7.613 1.00 98.06 96 TYR A N 1
ATOM 807 C CA . TYR A 1 96 ? -17.488 11.122 -6.537 1.00 98.06 96 TYR A CA 1
ATOM 808 C C . TYR A 1 96 ? -17.181 9.982 -5.554 1.00 98.06 96 TYR A C 1
ATOM 810 O O . TYR A 1 96 ? -16.481 10.198 -4.561 1.00 98.06 96 TYR A O 1
ATOM 818 N N . ARG A 1 97 ? -17.695 8.769 -5.805 1.00 97.69 97 ARG A N 1
ATOM 819 C CA . ARG A 1 97 ? -17.443 7.569 -4.987 1.00 97.69 97 ARG A CA 1
ATOM 820 C C . ARG A 1 97 ? -16.158 6.869 -5.413 1.00 97.69 97 ARG A C 1
ATOM 822 O O . ARG A 1 97 ? -16.160 5.711 -5.816 1.00 97.69 97 ARG A O 1
ATOM 829 N N . GLU A 1 98 ? -15.069 7.615 -5.339 1.00 95.88 98 GLU A N 1
ATOM 830 C CA . GLU A 1 98 ? -13.709 7.127 -5.529 1.00 95.88 98 GLU A CA 1
ATOM 831 C C . GLU A 1 98 ? -12.790 7.802 -4.505 1.00 95.88 98 GLU A C 1
ATOM 833 O O . GLU A 1 98 ? -13.171 8.769 -3.843 1.00 95.88 98 GLU A O 1
ATOM 838 N N . GLY A 1 99 ? -11.565 7.299 -4.352 1.00 96.12 99 GLY A N 1
ATOM 839 C CA . GLY A 1 99 ? -10.557 7.994 -3.552 1.00 96.12 99 GLY A CA 1
ATOM 840 C C . GLY A 1 99 ? -10.182 9.337 -4.182 1.00 96.12 99 GLY A C 1
ATOM 841 O O . GLY A 1 99 ? -10.268 9.499 -5.397 1.00 96.12 99 GLY A O 1
ATOM 842 N N . ALA A 1 100 ? -9.703 10.286 -3.375 1.00 97.25 100 ALA A N 1
ATOM 843 C CA . ALA A 1 100 ? -9.331 11.617 -3.870 1.00 97.25 100 ALA A CA 1
ATOM 844 C C . ALA A 1 100 ? -8.315 11.561 -5.034 1.00 97.25 100 ALA A C 1
ATOM 846 O O . ALA A 1 100 ? -8.333 12.387 -5.945 1.00 97.25 100 ALA A O 1
ATOM 847 N N . ASN A 1 101 ? -7.447 10.548 -5.012 1.00 95.25 101 ASN A N 1
ATOM 848 C CA . ASN A 1 101 ? -6.795 9.975 -6.185 1.00 95.25 101 ASN A CA 1
ATOM 849 C C . ASN A 1 101 ? -6.581 8.459 -5.951 1.00 95.25 101 ASN A C 1
ATOM 851 O O . ASN A 1 101 ? -6.758 7.993 -4.819 1.00 95.25 101 ASN A O 1
ATOM 855 N N . PRO A 1 102 ? -6.164 7.670 -6.961 1.00 93.56 102 PRO A N 1
ATOM 856 C CA . PRO A 1 102 ? -6.000 6.222 -6.799 1.00 93.56 102 PRO A CA 1
ATOM 857 C C . PRO A 1 102 ? -5.037 5.794 -5.679 1.00 93.56 102 PRO A C 1
ATOM 859 O O . PRO A 1 102 ? -5.234 4.740 -5.085 1.00 93.56 102 PRO A O 1
ATOM 862 N N . GLY A 1 103 ? -4.019 6.599 -5.355 1.00 95.88 103 GLY A N 1
ATOM 863 C CA . GLY A 1 103 ? -3.078 6.293 -4.275 1.00 95.88 103 GLY A CA 1
ATOM 864 C C . GLY A 1 103 ? -3.684 6.418 -2.876 1.00 95.88 103 GLY A C 1
ATOM 865 O O . GLY A 1 103 ? -3.260 5.707 -1.971 1.00 95.88 103 GLY A O 1
ATOM 866 N N . PHE A 1 104 ? -4.707 7.263 -2.690 1.00 97.19 104 PHE A N 1
ATOM 867 C CA . PHE A 1 104 ? -5.402 7.395 -1.401 1.00 97.19 104 PHE A CA 1
ATOM 868 C C . PHE A 1 104 ? -6.127 6.105 -1.031 1.00 97.19 104 PHE A C 1
ATOM 870 O O . PHE A 1 104 ? -6.107 5.707 0.129 1.00 97.19 104 PHE A O 1
ATOM 877 N N . HIS A 1 105 ? -6.744 5.443 -2.013 1.00 92.88 105 HIS A N 1
ATOM 878 C CA . HIS A 1 105 ? -7.501 4.218 -1.769 1.00 92.88 105 HIS A CA 1
ATOM 879 C C . HIS A 1 105 ? -6.608 3.111 -1.198 1.00 92.88 105 HIS A C 1
ATOM 881 O O . HIS A 1 105 ? -6.951 2.489 -0.196 1.00 92.88 105 HIS A O 1
ATOM 887 N N . GLU A 1 106 ? -5.440 2.932 -1.811 1.00 94.06 106 GLU A N 1
ATOM 888 C CA . GLU A 1 106 ? -4.396 1.987 -1.403 1.00 94.06 106 GLU A CA 1
ATOM 889 C C . GLU A 1 106 ? -3.750 2.375 -0.062 1.00 94.06 106 GLU A C 1
ATOM 891 O O . GLU A 1 106 ? -3.443 1.512 0.759 1.00 94.06 106 GLU A O 1
ATOM 896 N N . ALA A 1 107 ? -3.557 3.673 0.194 1.00 95.88 107 ALA A N 1
ATOM 897 C CA . ALA A 1 107 ? -2.892 4.141 1.409 1.00 95.88 107 ALA A CA 1
ATOM 898 C C . ALA A 1 107 ? -3.734 3.936 2.670 1.00 95.88 107 ALA A C 1
ATOM 900 O O . ALA A 1 107 ? -3.184 3.639 3.726 1.00 95.88 107 ALA A O 1
ATOM 901 N N . VAL A 1 108 ? -5.059 4.087 2.580 1.00 93.62 108 VAL A N 1
ATOM 902 C CA . VAL A 1 108 ? -5.957 3.959 3.740 1.00 93.62 108 VAL A CA 1
ATOM 903 C C . VAL A 1 108 ? -5.893 2.560 4.344 1.00 93.62 108 VAL A C 1
ATOM 905 O O . VAL A 1 108 ? -5.794 2.443 5.562 1.00 93.62 108 VAL A O 1
ATOM 908 N N . GLY A 1 109 ? -5.903 1.515 3.512 1.00 84.12 109 GLY A N 1
ATOM 909 C CA . GLY A 1 109 ? -5.736 0.138 3.980 1.00 84.12 109 GLY A CA 1
ATOM 910 C C . GLY A 1 109 ? -4.373 -0.092 4.630 1.00 84.12 109 GLY A C 1
ATOM 911 O O . GLY A 1 109 ? -4.279 -0.649 5.725 1.00 84.12 109 GLY A O 1
ATOM 912 N N . ASP A 1 110 ? -3.313 0.405 3.996 1.00 91.44 110 ASP A N 1
ATOM 913 C CA . ASP A 1 110 ? -1.944 0.216 4.472 1.00 91.44 110 ASP A CA 1
ATOM 914 C C . ASP A 1 110 ? -1.631 0.945 5.788 1.00 91.44 110 ASP A C 1
ATOM 916 O O . ASP A 1 110 ? -0.873 0.418 6.603 1.00 91.44 110 ASP A O 1
ATOM 920 N N . VAL A 1 111 ? -2.233 2.112 6.039 1.00 94.56 111 VAL A N 1
ATOM 921 C CA . VAL A 1 111 ? -2.091 2.845 7.314 1.00 94.56 111 VAL A CA 1
ATOM 922 C C . VAL A 1 111 ? -2.546 2.006 8.507 1.00 94.56 111 VAL A C 1
ATOM 924 O O . VAL A 1 111 ? -1.924 2.059 9.572 1.00 94.56 111 VAL A O 1
ATOM 927 N N . MET A 1 112 ? -3.613 1.224 8.336 1.00 92.62 112 MET A N 1
ATOM 928 C CA . MET A 1 112 ? -4.124 0.343 9.391 1.00 92.62 112 MET A CA 1
ATOM 929 C C . MET A 1 112 ? -3.135 -0.780 9.650 1.00 92.62 112 MET A C 1
ATOM 931 O O . MET A 1 112 ? -2.751 -1.021 10.794 1.00 92.62 112 MET A O 1
ATOM 935 N N . SER A 1 113 ? -2.655 -1.399 8.571 1.00 90.06 113 SER A N 1
ATOM 936 C CA . SER A 1 113 ? -1.659 -2.464 8.635 1.00 90.06 113 SER A CA 1
ATOM 937 C C . SER A 1 113 ? -0.377 -2.024 9.347 1.00 90.06 113 SER A C 1
ATOM 939 O O . SER A 1 113 ? 0.162 -2.825 10.101 1.00 90.06 113 SER A O 1
ATOM 941 N N . LEU A 1 114 ? 0.066 -0.765 9.196 1.00 94.12 114 LEU A N 1
ATOM 942 C CA . LEU A 1 114 ? 1.232 -0.228 9.921 1.00 94.12 114 LEU A CA 1
ATOM 943 C C . LEU A 1 114 ? 1.045 -0.224 11.447 1.00 94.12 114 LEU A C 1
ATOM 945 O O . LEU A 1 114 ? 1.988 -0.514 12.175 1.00 94.12 114 LEU A O 1
ATOM 949 N N . SER A 1 115 ? -0.162 0.077 11.937 1.00 94.31 115 SER A N 1
ATOM 950 C CA . SER A 1 115 ? -0.451 0.055 13.383 1.00 94.31 115 SER A CA 1
ATOM 951 C C . SER A 1 115 ? -0.589 -1.382 13.892 1.00 94.31 115 SER A C 1
ATOM 953 O O . SER A 1 115 ? -0.012 -1.755 14.915 1.00 94.31 115 SER A O 1
ATOM 955 N N . VAL A 1 116 ? -1.291 -2.216 13.120 1.00 93.31 116 VAL A N 1
ATOM 956 C CA . VAL A 1 116 ? -1.590 -3.616 13.457 1.00 93.31 116 VAL A CA 1
ATOM 957 C C . VAL A 1 116 ? -0.341 -4.498 13.446 1.00 93.31 116 VAL A C 1
ATOM 959 O O . VAL A 1 116 ? -0.271 -5.478 14.188 1.00 93.31 116 VAL A O 1
ATOM 962 N N . SER A 1 117 ? 0.665 -4.162 12.632 1.00 91.31 117 SER A N 1
ATOM 963 C CA . SER A 1 117 ? 1.929 -4.900 12.581 1.00 91.31 117 SER A CA 1
ATOM 964 C C . SER A 1 117 ? 2.849 -4.635 13.769 1.00 91.31 117 SER A C 1
ATOM 966 O O . SER A 1 117 ? 3.835 -5.357 13.930 1.00 91.31 117 SER A O 1
ATOM 968 N N . THR A 1 118 ? 2.565 -3.629 14.602 1.00 90.88 118 THR A N 1
ATOM 969 C CA . THR A 1 118 ? 3.445 -3.295 15.725 1.00 90.88 118 THR A CA 1
ATOM 970 C C . THR A 1 118 ? 3.435 -4.393 16.798 1.00 90.88 118 THR A C 1
ATOM 972 O O . THR A 1 118 ? 2.380 -4.948 17.121 1.00 90.88 118 THR A O 1
ATOM 975 N N . PRO A 1 119 ? 4.583 -4.682 17.444 1.00 88.06 119 PRO A N 1
ATOM 976 C CA . PRO A 1 119 ? 4.625 -5.578 18.603 1.00 88.06 119 PRO A CA 1
ATOM 977 C C . PRO A 1 119 ? 3.664 -5.154 19.722 1.00 88.06 119 PRO A C 1
ATOM 979 O O . PRO A 1 119 ? 3.057 -6.003 20.375 1.00 88.06 119 PRO A O 1
ATOM 982 N N . LYS A 1 120 ? 3.484 -3.837 19.903 1.00 88.69 120 LYS A N 1
ATOM 983 C CA . LYS A 1 120 ? 2.517 -3.251 20.833 1.00 88.69 120 LYS A CA 1
ATOM 984 C C . LYS A 1 120 ? 1.094 -3.734 20.542 1.00 88.69 120 LYS A C 1
ATOM 986 O O . LYS A 1 120 ? 0.460 -4.288 21.441 1.00 88.69 120 LYS A O 1
ATOM 991 N N . HIS A 1 121 ? 0.631 -3.585 19.303 1.00 93.62 121 HIS A N 1
ATOM 992 C CA . HIS A 1 121 ? -0.705 -4.019 18.907 1.00 93.62 121 HIS A CA 1
ATOM 993 C C . HIS A 1 121 ? -0.866 -5.537 19.026 1.00 93.62 121 HIS A C 1
ATOM 995 O O . HIS A 1 121 ? -1.830 -6.028 19.611 1.00 93.62 121 HIS A O 1
ATOM 1001 N N . LEU A 1 122 ? 0.118 -6.302 18.540 1.00 92.44 122 LEU A N 1
ATOM 1002 C CA . LEU A 1 122 ? 0.078 -7.766 18.584 1.00 92.44 122 LEU A CA 1
ATOM 1003 C C . LEU A 1 122 ? -0.014 -8.314 20.017 1.00 92.44 122 LEU A C 1
ATOM 1005 O O . LEU A 1 122 ? -0.675 -9.333 20.226 1.00 92.44 122 LEU A O 1
ATOM 1009 N N . ARG A 1 123 ? 0.601 -7.653 21.008 1.00 89.94 123 ARG A N 1
ATOM 1010 C CA . ARG A 1 123 ? 0.409 -7.982 22.434 1.00 89.94 123 ARG A CA 1
ATOM 1011 C C . ARG A 1 123 ? -0.998 -7.633 22.905 1.00 89.94 123 ARG A C 1
ATOM 1013 O O . ARG A 1 123 ? -1.647 -8.467 23.532 1.00 89.94 123 ARG A O 1
ATOM 1020 N N . GLN A 1 124 ? -1.499 -6.454 22.540 1.00 91.69 124 GLN A N 1
ATOM 1021 C CA . GLN A 1 124 ? -2.841 -6.003 22.912 1.00 91.69 124 GLN A CA 1
ATOM 1022 C C . GLN A 1 124 ? -3.946 -6.962 22.443 1.00 91.69 124 GLN A C 1
ATOM 1024 O O . GLN A 1 124 ? -4.889 -7.214 23.189 1.00 91.69 124 GLN A O 1
ATOM 1029 N N . VAL A 1 125 ? -3.804 -7.554 21.255 1.00 94.19 125 VAL A N 1
ATOM 1030 C CA . VAL A 1 125 ? -4.759 -8.545 20.718 1.00 94.19 125 VAL A CA 1
ATOM 1031 C C . VAL A 1 125 ? -4.406 -9.999 21.082 1.00 94.19 125 VAL A C 1
ATOM 1033 O O . VAL A 1 125 ? -5.014 -10.947 20.577 1.00 94.19 125 VAL A O 1
ATOM 1036 N N . GLY A 1 126 ? -3.409 -10.206 21.951 1.00 92.75 126 GLY A N 1
ATOM 1037 C CA . GLY A 1 126 ? -3.006 -11.519 22.465 1.00 92.75 126 GLY A CA 1
ATOM 1038 C C . GLY A 1 126 ? -2.316 -12.434 21.445 1.00 92.75 126 GLY A C 1
ATOM 1039 O O . GLY A 1 126 ? -2.274 -13.652 21.637 1.00 92.75 126 GLY A O 1
ATOM 1040 N N . LEU A 1 127 ? -1.792 -11.889 20.345 1.00 92.81 127 LEU A N 1
ATOM 1041 C CA . LEU A 1 127 ? -1.078 -12.631 19.297 1.00 92.81 127 LEU A CA 1
ATOM 1042 C C . LEU A 1 127 ? 0.441 -12.687 19.508 1.00 92.81 127 LEU A C 1
ATOM 1044 O O . LEU A 1 127 ? 1.091 -13.565 18.935 1.00 92.81 127 LEU A O 1
ATOM 1048 N N . LEU A 1 128 ? 0.988 -11.821 20.362 1.00 88.94 128 LEU A N 1
ATOM 1049 C CA . LEU A 1 128 ? 2.376 -11.843 20.826 1.00 88.94 128 LEU A CA 1
ATOM 1050 C C . LEU A 1 128 ? 2.398 -11.969 22.359 1.00 88.94 128 LEU A C 1
ATOM 1052 O O . LEU A 1 128 ? 1.611 -11.321 23.038 1.00 88.94 128 LEU A O 1
ATOM 1056 N N . ARG A 1 129 ? 3.257 -12.838 22.909 1.00 82.06 129 ARG A N 1
ATOM 1057 C CA . ARG A 1 129 ? 3.360 -13.063 24.365 1.00 82.06 129 ARG A CA 1
ATOM 1058 C C . ARG A 1 129 ? 4.178 -11.953 25.033 1.00 82.06 129 ARG A C 1
ATOM 1060 O O . ARG A 1 129 ? 5.187 -11.534 24.474 1.00 82.06 129 ARG A O 1
ATOM 1067 N N . ASP A 1 130 ? 3.808 -11.581 26.258 1.00 69.06 130 ASP A N 1
ATOM 1068 C CA . ASP A 1 130 ? 4.528 -10.578 27.064 1.00 69.06 130 ASP A CA 1
ATOM 1069 C C . ASP A 1 130 ? 5.927 -11.038 27.513 1.00 69.06 130 ASP A C 1
ATOM 1071 O O . ASP A 1 130 ? 6.798 -10.217 27.779 1.00 69.06 130 ASP A O 1
ATOM 1075 N N . GLU A 1 131 ? 6.172 -12.352 27.549 1.00 56.41 131 GLU A N 1
ATOM 1076 C CA . GLU A 1 131 ? 7.464 -12.963 27.912 1.00 56.41 131 GLU A CA 1
ATOM 1077 C C . GLU A 1 131 ? 8.489 -12.999 26.752 1.00 56.41 131 GLU A C 1
ATOM 1079 O O . GLU A 1 131 ? 9.508 -13.685 26.844 1.00 56.41 131 GLU A O 1
ATOM 1084 N N . GLY A 1 132 ? 8.217 -12.316 25.633 1.00 56.12 132 GLY A N 1
ATOM 1085 C CA . GLY A 1 132 ? 9.141 -12.215 24.495 1.00 56.12 132 GLY A CA 1
ATOM 1086 C C . GLY A 1 132 ? 10.383 -11.354 24.784 1.00 56.12 132 GLY A C 1
ATOM 1087 O O . GLY A 1 132 ? 10.506 -10.800 25.881 1.00 56.12 132 GLY A O 1
ATOM 1088 N N . PRO A 1 133 ? 11.314 -11.209 23.813 1.00 51.19 133 PRO A N 1
ATOM 1089 C CA . PRO A 1 133 ? 12.352 -10.184 23.891 1.00 51.19 133 PRO A CA 1
ATOM 1090 C C . PRO A 1 133 ? 11.695 -8.860 24.279 1.00 51.19 133 PRO A C 1
ATOM 1092 O O . PRO A 1 133 ? 10.650 -8.503 23.725 1.00 51.19 133 PRO A O 1
ATOM 1095 N N . ARG A 1 134 ? 12.260 -8.172 25.276 1.00 55.47 134 ARG A N 1
ATOM 1096 C CA . ARG A 1 134 ? 11.807 -6.822 25.631 1.00 55.47 134 ARG A CA 1
ATOM 1097 C C . ARG A 1 134 ? 11.858 -5.964 24.365 1.00 55.47 134 ARG A C 1
ATOM 1099 O O . ARG A 1 134 ? 12.618 -6.292 23.459 1.00 55.47 134 ARG A O 1
ATOM 1106 N N . ASP A 1 135 ? 11.068 -4.892 24.306 1.00 63.09 135 ASP A N 1
ATOM 1107 C CA . ASP A 1 135 ? 11.187 -3.866 23.259 1.00 63.09 135 ASP A CA 1
ATOM 1108 C C . ASP A 1 135 ? 12.568 -3.184 23.384 1.00 63.09 135 ASP A C 1
ATOM 1110 O O . ASP A 1 135 ? 12.701 -2.074 23.892 1.00 63.09 135 ASP A O 1
ATOM 1114 N N . ASP A 1 136 ? 13.613 -3.920 23.023 1.00 73.94 136 ASP A N 1
ATOM 1115 C CA . ASP A 1 136 ? 15.001 -3.520 22.978 1.00 73.94 136 ASP A CA 1
ATOM 1116 C C . ASP A 1 136 ? 15.362 -3.106 21.551 1.00 73.94 136 ASP A C 1
ATOM 1118 O O . ASP A 1 136 ? 14.650 -3.395 20.580 1.00 73.94 136 ASP A O 1
ATOM 1122 N N . ASP A 1 137 ? 16.488 -2.412 21.423 1.00 80.69 137 ASP A N 1
ATOM 1123 C CA . ASP A 1 137 ? 16.917 -1.851 20.144 1.00 80.69 137 ASP A CA 1
ATOM 1124 C C . ASP A 1 137 ? 17.070 -2.937 19.065 1.00 80.69 137 ASP A C 1
ATOM 1126 O O . ASP A 1 137 ? 16.751 -2.710 17.898 1.00 80.69 137 ASP A O 1
ATOM 1130 N N . ALA A 1 138 ? 17.492 -4.149 19.443 1.00 86.69 138 ALA A N 1
ATOM 1131 C CA . ALA A 1 138 ? 17.648 -5.269 18.518 1.00 86.69 138 ALA A CA 1
ATOM 1132 C C . ALA A 1 138 ? 16.299 -5.754 17.958 1.00 86.69 138 ALA A C 1
ATOM 1134 O O . ALA A 1 138 ? 16.172 -6.002 16.756 1.00 86.69 138 ALA A O 1
ATOM 1135 N N . SER A 1 139 ? 15.274 -5.859 18.803 1.00 84.75 139 SER A N 1
ATOM 1136 C CA . SER A 1 139 ? 13.926 -6.259 18.390 1.00 84.75 139 SER A CA 1
ATOM 1137 C C . SER A 1 139 ? 13.257 -5.188 17.528 1.00 84.75 139 SER A C 1
ATOM 1139 O O . SER A 1 139 ? 12.618 -5.521 16.525 1.00 84.75 139 SER A O 1
ATOM 1141 N N . ALA A 1 140 ? 13.467 -3.908 17.853 1.00 87.69 140 ALA A N 1
ATOM 1142 C CA . ALA A 1 140 ? 13.017 -2.789 17.027 1.00 87.69 140 ALA A CA 1
ATOM 1143 C C . ALA A 1 140 ? 13.680 -2.802 15.638 1.00 87.69 140 ALA A C 1
ATOM 1145 O O . ALA A 1 140 ? 12.998 -2.632 14.626 1.00 87.69 140 ALA A O 1
ATOM 1146 N N . LEU A 1 141 ? 14.987 -3.079 15.566 1.00 93.19 141 LEU A N 1
ATOM 1147 C CA . LEU A 1 141 ? 15.706 -3.221 14.297 1.00 93.19 141 LEU A CA 1
ATOM 1148 C C . LEU A 1 141 ? 15.210 -4.416 13.477 1.00 93.19 141 LEU A C 1
ATOM 1150 O O . LEU A 1 141 ? 14.987 -4.263 12.279 1.00 93.19 141 LEU A O 1
ATOM 1154 N N . ASN A 1 142 ? 14.969 -5.573 14.103 1.00 91.88 142 ASN A N 1
ATOM 1155 C CA . ASN A 1 142 ? 14.398 -6.740 13.421 1.00 91.88 142 ASN A CA 1
ATOM 1156 C C . ASN A 1 142 ? 13.021 -6.427 12.816 1.00 91.88 142 ASN A C 1
ATOM 1158 O O . ASN A 1 142 ? 12.753 -6.771 11.662 1.00 91.88 142 ASN A O 1
ATOM 1162 N N . TYR A 1 143 ? 12.162 -5.742 13.578 1.00 91.12 143 TYR A N 1
ATOM 1163 C CA . TYR A 1 143 ? 10.863 -5.278 13.094 1.00 91.12 143 TYR A CA 1
ATOM 1164 C C . TYR A 1 143 ? 11.018 -4.323 11.908 1.00 91.12 143 TYR A C 1
ATOM 1166 O O . TYR A 1 143 ? 10.433 -4.556 10.850 1.00 91.12 143 TYR A O 1
ATOM 1174 N N . LEU A 1 144 ? 11.836 -3.278 12.053 1.00 95.44 144 LEU A N 1
ATOM 1175 C CA . LEU A 1 144 ? 12.059 -2.297 10.995 1.00 95.44 144 LEU A CA 1
ATOM 1176 C C . LEU A 1 144 ? 12.652 -2.935 9.738 1.00 95.44 144 LEU A C 1
ATOM 1178 O O . LEU A 1 144 ? 12.237 -2.580 8.639 1.00 95.44 144 LEU A O 1
ATOM 1182 N N . PHE A 1 145 ? 13.583 -3.883 9.872 1.00 96.62 145 PHE A N 1
ATOM 1183 C CA . PHE A 1 145 ? 14.166 -4.598 8.737 1.00 96.62 145 PHE A CA 1
ATOM 1184 C C . PHE A 1 145 ? 13.092 -5.384 7.977 1.00 96.62 145 PHE A C 1
ATOM 1186 O O . PHE A 1 145 ? 12.984 -5.254 6.758 1.00 96.62 145 PHE A O 1
ATOM 1193 N N . LEU A 1 146 ? 12.230 -6.121 8.690 1.00 92.75 146 LEU A N 1
ATOM 1194 C CA . LEU A 1 146 ? 11.096 -6.825 8.083 1.00 92.75 146 LEU A CA 1
ATOM 1195 C C . LEU A 1 146 ? 10.133 -5.856 7.377 1.00 92.75 146 LEU A C 1
ATOM 1197 O O . LEU A 1 146 ? 9.717 -6.113 6.247 1.00 92.75 146 LEU A O 1
ATOM 1201 N N . GLN A 1 147 ? 9.824 -4.719 8.007 1.00 93.44 147 GLN A N 1
ATOM 1202 C CA . GLN A 1 147 ? 8.996 -3.676 7.397 1.00 93.44 147 GLN A CA 1
ATOM 1203 C C . GLN A 1 147 ? 9.663 -3.071 6.154 1.00 93.44 147 GLN A C 1
ATOM 1205 O O . GLN A 1 147 ? 8.990 -2.816 5.158 1.00 93.44 147 GLN A O 1
ATOM 1210 N N . ALA A 1 148 ? 10.983 -2.882 6.155 1.00 96.94 148 ALA A N 1
ATOM 1211 C CA . ALA A 1 148 ? 11.712 -2.333 5.016 1.00 96.94 148 ALA A CA 1
ATOM 1212 C C . ALA A 1 148 ? 11.733 -3.300 3.824 1.00 96.94 148 ALA A C 1
ATOM 1214 O O . ALA A 1 148 ? 11.579 -2.857 2.684 1.00 96.94 148 ALA A O 1
ATOM 1215 N N . LEU A 1 149 ? 11.833 -4.611 4.072 1.00 95.88 149 LEU A N 1
ATOM 1216 C CA . LEU A 1 149 ? 11.700 -5.633 3.026 1.00 95.88 149 LEU A CA 1
ATOM 1217 C C . LEU A 1 149 ? 10.327 -5.591 2.341 1.00 95.88 149 LEU A C 1
ATOM 1219 O O . LEU A 1 149 ? 10.231 -5.855 1.146 1.00 95.88 149 LEU A O 1
ATOM 1223 N N . GLN A 1 150 ? 9.269 -5.245 3.075 1.00 91.12 150 GLN A N 1
ATOM 1224 C CA . GLN A 1 150 ? 7.917 -5.145 2.522 1.00 91.12 150 GLN A CA 1
ATOM 1225 C C . GLN A 1 150 ? 7.645 -3.781 1.876 1.00 91.12 150 GLN A C 1
ATOM 1227 O O . GLN A 1 150 ? 7.025 -3.709 0.818 1.00 91.12 150 GLN A O 1
ATOM 1232 N N . LYS A 1 151 ? 8.099 -2.692 2.505 1.00 94.56 151 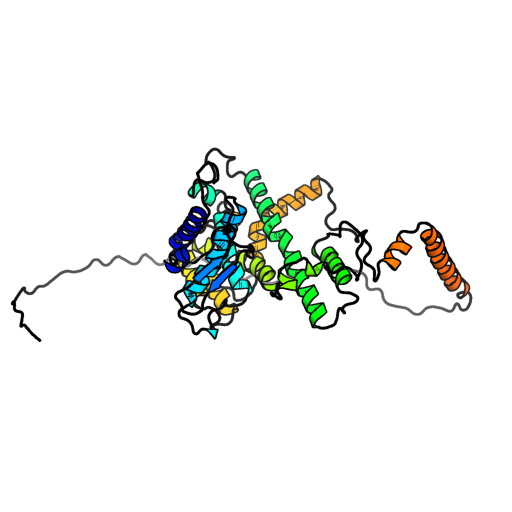LYS A N 1
ATOM 1233 C CA . LYS A 1 151 ? 7.727 -1.318 2.144 1.00 94.56 151 LYS A CA 1
ATOM 1234 C C . LYS A 1 151 ? 8.782 -0.622 1.290 1.00 94.56 151 LYS A C 1
ATOM 1236 O O . LYS A 1 151 ? 8.477 -0.147 0.200 1.00 94.56 151 LYS A O 1
ATOM 1241 N N . VAL A 1 152 ? 10.034 -0.596 1.744 1.00 97.38 152 VAL A N 1
ATOM 1242 C CA . VAL A 1 152 ? 11.121 0.121 1.054 1.00 97.38 152 VAL A CA 1
ATOM 1243 C C . VAL A 1 152 ? 11.543 -0.613 -0.217 1.00 97.38 152 VAL A C 1
ATOM 1245 O O . VAL A 1 152 ? 11.624 0.007 -1.275 1.00 97.38 152 VAL A O 1
ATOM 1248 N N . ALA A 1 153 ? 11.736 -1.934 -0.156 1.00 97.38 153 ALA A N 1
ATOM 1249 C CA . ALA A 1 153 ? 12.155 -2.724 -1.320 1.00 97.38 153 ALA A CA 1
ATOM 1250 C C . ALA A 1 153 ? 11.105 -2.755 -2.451 1.00 97.38 153 ALA A C 1
ATOM 1252 O O . ALA A 1 153 ? 11.436 -3.015 -3.609 1.00 97.38 153 ALA A O 1
ATOM 1253 N N . PHE A 1 154 ? 9.840 -2.468 -2.132 1.00 97.44 154 PHE A N 1
ATOM 1254 C CA . PHE A 1 154 ? 8.748 -2.412 -3.099 1.00 97.44 154 PHE A CA 1
ATOM 1255 C C . PHE A 1 154 ? 8.692 -1.089 -3.880 1.00 97.44 154 PHE A C 1
ATOM 1257 O O . PHE A 1 154 ? 8.278 -1.089 -5.040 1.00 97.44 154 PHE A O 1
ATOM 1264 N N . LEU A 1 155 ? 9.137 0.032 -3.299 1.00 98.06 155 LEU A N 1
ATOM 1265 C CA . LEU A 1 155 ? 9.045 1.360 -3.924 1.00 98.06 155 LEU A CA 1
ATOM 1266 C C . LEU A 1 155 ? 9.655 1.427 -5.336 1.00 98.06 155 LEU A C 1
ATOM 1268 O O . LEU A 1 155 ? 8.961 1.897 -6.243 1.00 98.06 155 LEU A O 1
ATOM 1272 N N . PRO A 1 156 ? 10.886 0.934 -5.591 1.00 98.38 156 PRO A N 1
ATOM 1273 C CA . PRO A 1 156 ? 11.454 1.012 -6.931 1.00 98.38 156 PRO A CA 1
ATOM 1274 C C . PRO A 1 156 ? 10.705 0.119 -7.927 1.00 98.38 156 PRO A C 1
ATOM 1276 O O . PRO A 1 156 ? 10.538 0.504 -9.081 1.00 98.38 156 PRO A O 1
ATOM 1279 N N . TYR A 1 157 ? 10.183 -1.031 -7.477 1.00 98.12 157 TYR A N 1
ATOM 1280 C CA . TYR A 1 157 ? 9.339 -1.896 -8.306 1.00 98.12 157 TYR A CA 1
ATOM 1281 C C . TYR A 1 157 ? 8.032 -1.207 -8.705 1.00 98.12 157 TYR A C 1
ATOM 1283 O O . TYR A 1 157 ? 7.631 -1.250 -9.866 1.00 98.12 157 TYR A O 1
ATOM 1291 N N . ALA A 1 158 ? 7.377 -0.542 -7.752 1.00 97.62 158 ALA A N 1
ATOM 1292 C CA . ALA A 1 158 ? 6.137 0.169 -8.020 1.00 97.62 158 ALA A CA 1
ATOM 1293 C C . ALA A 1 158 ? 6.329 1.343 -8.982 1.00 97.62 158 ALA A C 1
ATOM 1295 O O . ALA A 1 158 ? 5.485 1.577 -9.847 1.00 97.62 158 ALA A O 1
ATOM 1296 N N . TYR A 1 159 ? 7.452 2.047 -8.850 1.00 98.25 159 TYR A N 1
ATOM 1297 C CA . TYR A 1 159 ? 7.802 3.160 -9.720 1.00 98.25 159 TYR A CA 1
ATOM 1298 C C . TYR A 1 159 ? 8.070 2.704 -11.158 1.00 98.25 159 TYR A C 1
ATOM 1300 O O . TYR A 1 159 ? 7.452 3.209 -12.097 1.00 98.25 159 TYR A O 1
ATOM 1308 N N . LEU A 1 160 ? 8.941 1.705 -11.335 1.00 98.06 160 LEU A N 1
ATOM 1309 C CA . LEU A 1 160 ? 9.376 1.282 -12.667 1.00 98.06 160 LEU A CA 1
ATOM 1310 C C . LEU A 1 160 ? 8.268 0.635 -13.503 1.00 98.06 160 LEU A C 1
ATOM 1312 O O . LEU A 1 160 ? 8.343 0.659 -14.729 1.00 98.06 160 LEU A O 1
ATOM 1316 N N . MET A 1 161 ? 7.239 0.063 -12.866 1.00 97.88 161 MET A N 1
ATOM 1317 C CA . MET A 1 161 ? 6.152 -0.611 -13.580 1.00 97.88 161 MET A CA 1
ATOM 1318 C C . MET A 1 161 ? 5.371 0.338 -14.488 1.00 97.88 161 MET A C 1
ATOM 1320 O O . MET A 1 161 ? 5.132 0.014 -15.651 1.00 97.88 161 MET A O 1
ATOM 1324 N N . ASP A 1 162 ? 4.980 1.505 -13.973 1.00 98.19 162 ASP A N 1
ATOM 1325 C CA . ASP A 1 162 ? 4.276 2.489 -14.794 1.00 98.19 162 ASP A CA 1
ATOM 1326 C C . ASP A 1 162 ? 5.247 3.329 -15.634 1.00 98.19 162 ASP A C 1
ATOM 1328 O O . ASP A 1 162 ? 4.837 3.745 -16.708 1.00 98.19 162 ASP A O 1
ATOM 1332 N N . LEU A 1 163 ? 6.532 3.473 -15.262 1.00 98.31 163 LEU A N 1
ATOM 1333 C CA . LEU A 1 163 ? 7.547 3.999 -16.194 1.00 98.31 163 LEU A CA 1
ATOM 1334 C C . LEU A 1 163 ? 7.612 3.160 -17.476 1.00 98.31 163 LEU A C 1
ATOM 1336 O O . LEU A 1 163 ? 7.493 3.709 -18.568 1.00 98.31 163 LEU A O 1
ATOM 1340 N N . TRP A 1 164 ? 7.716 1.832 -17.342 1.00 98.62 164 TRP A N 1
ATOM 1341 C CA . TRP A 1 164 ? 7.707 0.918 -18.487 1.00 98.62 164 TRP A CA 1
ATOM 1342 C C . TRP A 1 164 ? 6.426 1.072 -19.315 1.00 98.62 164 TRP A C 1
ATOM 1344 O O . TRP A 1 164 ? 6.482 1.196 -20.534 1.00 98.62 164 TRP A O 1
ATOM 1354 N N . ARG A 1 165 ? 5.254 1.131 -18.667 1.00 98.50 165 ARG A N 1
ATOM 1355 C CA . ARG A 1 165 ? 3.981 1.310 -19.385 1.00 98.50 165 ARG A CA 1
ATOM 1356 C C . ARG A 1 165 ? 3.873 2.659 -20.073 1.00 98.50 165 ARG A C 1
ATOM 1358 O O . ARG A 1 165 ? 3.310 2.722 -21.157 1.00 98.50 165 ARG A O 1
ATOM 1365 N N . TRP A 1 166 ? 4.354 3.733 -19.454 1.00 98.56 166 TRP A N 1
ATOM 1366 C CA . TRP A 1 166 ? 4.333 5.060 -20.059 1.00 98.56 166 TRP A CA 1
ATOM 1367 C C . TRP A 1 166 ? 5.228 5.115 -21.287 1.00 98.56 166 TRP A C 1
ATOM 1369 O O . TRP A 1 166 ? 4.797 5.683 -22.285 1.00 98.56 166 TRP A O 1
ATOM 1379 N N . ASP A 1 167 ? 6.396 4.473 -21.244 1.00 98.44 167 ASP A N 1
ATOM 1380 C CA . ASP A 1 167 ? 7.272 4.325 -22.409 1.00 98.44 167 ASP A CA 1
ATOM 1381 C C . ASP A 1 167 ? 6.593 3.550 -23.551 1.00 98.44 167 ASP A C 1
ATOM 1383 O O . ASP A 1 167 ? 6.643 3.946 -24.714 1.00 98.44 167 ASP A O 1
ATOM 1387 N N . VAL A 1 168 ? 5.875 2.472 -23.223 1.00 98.25 168 VAL A N 1
ATOM 1388 C CA . VAL A 1 168 ? 5.088 1.723 -24.214 1.00 98.25 168 VAL A CA 1
ATOM 1389 C C . VAL A 1 168 ? 3.940 2.571 -24.773 1.00 98.25 168 VAL A C 1
ATOM 1391 O O . VAL A 1 168 ? 3.731 2.626 -25.983 1.00 98.25 168 VAL A O 1
ATOM 1394 N N . PHE A 1 169 ? 3.182 3.255 -23.912 1.00 98.25 169 PHE A N 1
ATOM 1395 C CA . PHE A 1 169 ? 2.006 4.030 -24.320 1.00 98.25 169 PHE A CA 1
ATOM 1396 C C . PHE A 1 169 ? 2.353 5.303 -25.093 1.00 98.25 169 PHE A C 1
ATOM 1398 O O . PHE A 1 169 ? 1.560 5.726 -25.934 1.00 98.25 169 PHE A O 1
ATOM 1405 N N . ASN A 1 170 ? 3.499 5.928 -24.814 1.00 98.06 170 ASN A N 1
ATOM 1406 C CA . ASN A 1 170 ? 3.953 7.115 -25.539 1.00 98.06 170 ASN A CA 1
ATOM 1407 C C . ASN A 1 170 ? 4.748 6.771 -26.815 1.00 98.06 170 ASN A C 1
ATOM 1409 O O . ASN A 1 170 ? 5.060 7.679 -27.585 1.00 98.06 170 ASN A O 1
ATOM 1413 N N . GLY A 1 171 ? 5.037 5.485 -27.049 1.00 97.94 171 GLY A N 1
ATOM 1414 C CA . GLY A 1 171 ? 5.741 4.986 -28.227 1.00 97.94 171 GLY A CA 1
ATOM 1415 C C . GLY A 1 171 ? 7.264 5.125 -28.177 1.00 97.94 171 GLY A C 1
ATOM 1416 O O . GLY A 1 171 ? 7.904 4.898 -29.200 1.00 97.94 171 GLY A O 1
ATOM 1417 N N . SER A 1 172 ? 7.856 5.490 -27.033 1.00 97.88 172 SER A N 1
ATOM 1418 C CA . SER A 1 172 ? 9.317 5.513 -26.863 1.00 97.88 172 SER A CA 1
ATOM 1419 C C . SER A 1 172 ? 9.924 4.112 -26.839 1.00 97.88 172 SER A C 1
ATOM 1421 O O . SER A 1 172 ? 11.117 3.972 -27.092 1.00 97.88 172 SER A O 1
ATOM 1423 N N . VAL A 1 173 ? 9.110 3.096 -26.537 1.00 98.06 173 VAL A N 1
ATOM 1424 C CA . VAL A 1 173 ? 9.483 1.680 -26.545 1.00 98.06 173 VAL A CA 1
ATOM 1425 C C . VAL A 1 173 ? 8.471 0.919 -27.395 1.00 98.06 173 VAL A C 1
ATOM 1427 O O . VAL A 1 173 ? 7.273 0.889 -27.097 1.00 98.06 173 VAL A O 1
ATOM 1430 N N . THR A 1 174 ? 8.959 0.305 -28.466 1.00 97.69 174 THR A N 1
ATOM 1431 C CA . THR A 1 174 ? 8.167 -0.486 -29.414 1.00 97.69 174 THR A CA 1
ATOM 1432 C C . THR A 1 174 ? 8.165 -1.969 -29.038 1.00 97.69 174 THR A C 1
ATOM 1434 O O . THR A 1 174 ? 8.857 -2.397 -28.117 1.00 97.69 174 THR A O 1
ATOM 1437 N N . SER A 1 175 ? 7.316 -2.768 -29.695 1.00 96.56 175 SER A N 1
ATOM 1438 C CA . SER A 1 175 ? 7.092 -4.180 -29.337 1.00 96.56 175 SER A CA 1
ATOM 1439 C C . SER A 1 175 ? 8.326 -5.074 -29.457 1.00 96.56 175 SER A C 1
ATOM 1441 O O . SER A 1 175 ? 8.358 -6.137 -28.853 1.00 96.56 175 SER A O 1
ATOM 1443 N N . ASP A 1 176 ? 9.310 -4.651 -30.242 1.00 97.00 176 ASP A N 1
ATOM 1444 C CA . ASP A 1 176 ? 10.628 -5.260 -30.409 1.00 97.00 176 ASP A CA 1
ATOM 1445 C C . ASP A 1 176 ? 11.628 -4.887 -29.300 1.00 97.00 176 ASP A C 1
ATOM 1447 O O . ASP A 1 176 ? 12.762 -5.341 -29.350 1.00 97.00 176 ASP A O 1
ATOM 1451 N N . GLU A 1 177 ? 11.227 -4.090 -28.302 1.00 97.88 177 GLU A N 1
ATOM 1452 C CA . GLU A 1 177 ? 12.071 -3.689 -27.162 1.00 97.88 177 GLU A CA 1
ATOM 1453 C C . GLU A 1 177 ? 11.366 -3.833 -25.794 1.00 97.88 177 GLU A C 1
ATOM 1455 O O . GLU A 1 177 ? 11.839 -3.329 -24.764 1.00 97.88 177 GLU A O 1
ATOM 1460 N N . TYR A 1 178 ? 10.198 -4.482 -25.749 1.00 98.50 178 TYR A N 1
ATOM 1461 C CA . TYR A 1 178 ? 9.374 -4.578 -24.540 1.00 98.50 178 TYR A CA 1
ATOM 1462 C C . TYR A 1 178 ? 10.106 -5.246 -23.381 1.00 98.50 178 TYR A C 1
ATOM 1464 O O . TYR A 1 178 ? 10.099 -4.726 -22.255 1.00 98.50 178 TYR A O 1
ATOM 1472 N N . ASN A 1 179 ? 10.712 -6.400 -23.630 1.00 98.62 179 ASN A N 1
ATOM 1473 C CA . ASN A 1 179 ? 11.270 -7.233 -22.582 1.00 98.62 179 ASN A CA 1
ATOM 1474 C C . ASN A 1 179 ? 12.638 -6.719 -22.117 1.00 98.62 179 ASN A C 1
ATOM 1476 O O . ASN A 1 179 ? 12.918 -6.672 -20.915 1.00 98.62 179 ASN A O 1
ATOM 1480 N N . CYS A 1 180 ? 13.473 -6.241 -23.034 1.00 98.00 180 CYS A N 1
ATOM 1481 C CA . CYS A 1 180 ? 14.773 -5.678 -22.702 1.00 98.00 180 CYS A CA 1
ATOM 1482 C C . CYS A 1 180 ? 14.644 -4.311 -22.035 1.00 98.00 180 CYS A C 1
ATOM 1484 O O . CYS A 1 180 ? 15.375 -4.040 -21.075 1.00 98.00 180 CYS A O 1
ATOM 1486 N N . ARG A 1 181 ? 13.661 -3.479 -22.421 1.00 98.25 181 ARG A N 1
ATOM 1487 C CA . ARG A 1 181 ? 13.328 -2.274 -21.643 1.00 98.25 181 ARG A CA 1
ATOM 1488 C C . ARG A 1 181 ? 12.918 -2.632 -20.220 1.00 98.25 181 ARG A C 1
ATOM 1490 O O . ARG A 1 181 ? 13.377 -1.981 -19.279 1.00 98.25 181 ARG A O 1
ATOM 1497 N N . TRP A 1 182 ? 12.065 -3.645 -20.057 1.00 98.56 182 TRP A N 1
ATOM 1498 C CA . TRP A 1 182 ? 11.617 -4.105 -18.743 1.00 98.56 182 TRP A CA 1
ATOM 1499 C C . TRP A 1 182 ? 12.804 -4.483 -17.851 1.00 98.56 182 TRP A C 1
ATOM 1501 O O . TRP A 1 182 ? 12.921 -3.965 -16.739 1.00 98.56 182 TRP A O 1
ATOM 1511 N N . TRP A 1 183 ? 13.733 -5.307 -18.345 1.00 98.44 183 TRP A N 1
ATOM 1512 C CA . TRP A 1 183 ? 14.911 -5.701 -17.566 1.00 98.44 183 TRP A CA 1
ATOM 1513 C C . TRP A 1 183 ? 15.896 -4.560 -17.319 1.00 98.44 183 TRP A C 1
ATOM 1515 O O . TRP A 1 183 ? 16.417 -4.469 -16.209 1.00 98.44 183 TRP A O 1
ATOM 1525 N N . ARG A 1 184 ? 16.069 -3.630 -18.267 1.00 98.06 184 ARG A N 1
ATOM 1526 C CA . ARG A 1 184 ? 16.899 -2.430 -18.062 1.00 98.06 184 ARG A CA 1
ATOM 1527 C C . ARG A 1 184 ? 16.356 -1.558 -16.926 1.00 98.06 184 ARG A C 1
ATOM 1529 O O . ARG A 1 184 ? 17.122 -1.076 -16.099 1.00 98.06 184 ARG A O 1
ATOM 1536 N N . LEU A 1 185 ? 15.033 -1.390 -16.840 1.00 98.50 185 LEU A N 1
ATOM 1537 C CA . LEU A 1 185 ? 14.394 -0.663 -15.737 1.00 98.50 185 LEU A CA 1
ATOM 1538 C C . LEU A 1 185 ? 14.502 -1.420 -14.403 1.00 98.50 185 LEU A C 1
ATOM 1540 O O . LEU A 1 185 ? 14.764 -0.805 -13.368 1.00 98.50 185 LEU A O 1
ATOM 1544 N N . ARG A 1 186 ? 14.327 -2.749 -14.415 1.00 98.38 186 ARG A N 1
ATOM 1545 C CA . ARG A 1 186 ? 14.485 -3.611 -13.227 1.00 98.38 186 ARG A CA 1
ATOM 1546 C C . ARG A 1 186 ? 15.906 -3.535 -12.668 1.00 98.38 186 ARG A C 1
ATOM 1548 O O . ARG A 1 186 ? 16.071 -3.378 -11.462 1.00 98.38 186 ARG A O 1
ATOM 1555 N N . GLU A 1 187 ? 16.913 -3.559 -13.530 1.00 97.88 187 GLU A N 1
ATOM 1556 C CA . GLU A 1 187 ? 18.305 -3.335 -13.148 1.00 97.88 187 GLU A CA 1
ATOM 1557 C C . GLU A 1 187 ? 18.508 -1.914 -12.606 1.00 97.88 187 GLU A C 1
ATOM 1559 O O . GLU A 1 187 ? 19.001 -1.747 -11.494 1.00 97.88 187 GLU A O 1
ATOM 1564 N N . GLN A 1 188 ? 18.077 -0.888 -13.346 1.00 97.88 188 GLN A N 1
ATOM 1565 C CA . GLN A 1 188 ? 18.309 0.516 -12.996 1.00 97.88 188 GLN A CA 1
ATOM 1566 C C . GLN A 1 188 ? 17.712 0.914 -11.641 1.00 97.88 188 GLN A C 1
ATOM 1568 O O . GLN A 1 188 ? 18.325 1.691 -10.912 1.00 97.88 188 GLN A O 1
ATOM 1573 N N . TYR A 1 189 ? 16.515 0.426 -11.312 1.00 98.38 189 TYR A N 1
ATOM 1574 C CA . TYR A 1 189 ? 15.796 0.858 -10.112 1.00 98.38 189 TYR A CA 1
ATOM 1575 C C . TYR A 1 189 ? 15.868 -0.142 -8.957 1.00 98.38 189 TYR A C 1
ATOM 1577 O O . TYR A 1 189 ? 15.819 0.281 -7.804 1.00 98.38 189 TYR A O 1
ATOM 1585 N N . GLN A 1 190 ? 15.977 -1.447 -9.225 1.00 97.88 190 GLN A N 1
ATOM 1586 C CA . GLN A 1 190 ? 16.007 -2.472 -8.171 1.00 97.88 190 GLN A CA 1
ATOM 1587 C C . GLN A 1 190 ? 17.356 -3.171 -8.009 1.00 97.88 190 GLN A C 1
ATOM 1589 O O . GLN A 1 190 ? 17.542 -3.838 -6.994 1.00 97.88 190 GLN A O 1
ATOM 1594 N N . GLY A 1 191 ? 18.269 -3.069 -8.977 1.00 97.88 191 GLY A N 1
ATOM 1595 C CA . GLY A 1 191 ? 19.553 -3.765 -8.909 1.00 97.88 191 GLY A CA 1
ATOM 1596 C C . GLY A 1 191 ? 19.443 -5.279 -8.996 1.00 97.88 191 GLY A C 1
ATOM 1597 O O . GLY A 1 191 ? 20.209 -5.993 -8.354 1.00 97.88 191 GLY A O 1
ATOM 1598 N N . ILE A 1 192 ? 18.468 -5.776 -9.759 1.00 97.94 192 ILE A N 1
ATOM 1599 C CA . ILE A 1 192 ? 18.245 -7.210 -9.967 1.00 97.94 192 ILE A CA 1
ATOM 1600 C C . ILE A 1 192 ? 18.340 -7.570 -11.445 1.00 97.94 192 ILE A C 1
ATOM 1602 O O . ILE A 1 192 ? 17.954 -6.792 -12.314 1.00 97.94 192 ILE A O 1
ATOM 1606 N N . GLU A 1 193 ? 18.795 -8.791 -11.707 1.00 97.69 193 GLU A N 1
ATOM 1607 C CA . GLU A 1 193 ? 18.913 -9.373 -13.043 1.00 97.69 193 GLU A CA 1
ATOM 1608 C C . GLU A 1 193 ? 18.055 -10.643 -13.162 1.00 97.69 193 GLU A C 1
ATOM 1610 O O . GLU A 1 193 ? 17.752 -11.281 -12.144 1.00 97.69 193 GLU A O 1
ATOM 1615 N N . PRO A 1 194 ? 17.637 -11.039 -14.377 1.00 97.81 194 PRO A N 1
ATOM 1616 C CA . PRO A 1 194 ? 16.973 -12.320 -14.557 1.00 97.81 194 PRO A CA 1
ATOM 1617 C C . PRO A 1 194 ? 17.931 -13.482 -14.221 1.00 97.81 194 PRO A C 1
ATOM 1619 O O . PRO A 1 194 ? 19.150 -13.374 -14.362 1.00 97.81 194 PRO A O 1
ATOM 1622 N N . PRO A 1 195 ? 17.424 -14.649 -13.791 1.00 97.19 195 PRO A N 1
ATOM 1623 C CA . PRO A 1 195 ? 18.293 -15.789 -13.489 1.00 97.19 195 PRO A CA 1
ATOM 1624 C C . PRO A 1 195 ? 18.911 -16.423 -14.748 1.00 97.19 195 PRO A C 1
ATOM 1626 O O . PRO A 1 195 ? 19.870 -17.184 -14.638 1.00 97.19 195 PRO A O 1
ATOM 1629 N N . VAL A 1 196 ? 18.381 -16.107 -15.931 1.00 96.31 196 VAL A N 1
ATOM 1630 C CA . VAL A 1 196 ? 18.833 -16.570 -17.249 1.00 96.31 196 VAL A CA 1
ATOM 1631 C C . VAL A 1 196 ? 18.774 -15.411 -18.237 1.00 96.31 196 VAL A C 1
ATOM 1633 O O . VAL A 1 196 ? 18.013 -14.469 -18.024 1.00 96.31 196 VAL A O 1
ATOM 1636 N N . ASP A 1 197 ? 19.548 -15.483 -19.318 1.00 97.44 197 ASP A N 1
ATOM 1637 C CA . ASP A 1 197 ? 19.428 -14.512 -20.410 1.00 97.44 197 ASP A CA 1
ATOM 1638 C C . ASP A 1 197 ? 18.011 -14.523 -20.991 1.00 97.44 197 ASP A C 1
ATOM 1640 O O . ASP A 1 197 ? 17.329 -15.559 -20.995 1.00 97.44 197 ASP A O 1
ATOM 1644 N N . ARG A 1 198 ? 17.572 -13.362 -21.466 1.00 98.00 198 ARG A N 1
ATOM 1645 C CA . ARG A 1 198 ? 16.219 -13.145 -21.983 1.00 98.00 198 ARG A CA 1
ATOM 1646 C C . ARG A 1 198 ? 16.282 -12.674 -23.426 1.00 98.00 198 ARG A C 1
ATOM 1648 O O . ARG A 1 198 ? 17.335 -12.287 -23.929 1.00 98.00 198 ARG A O 1
ATOM 1655 N N . THR A 1 199 ? 15.144 -12.728 -24.091 1.00 98.12 199 THR A N 1
ATOM 1656 C CA . THR A 1 199 ? 14.991 -12.251 -25.462 1.00 98.12 199 THR A CA 1
ATOM 1657 C C . THR A 1 199 ? 13.708 -11.442 -25.606 1.00 98.12 199 THR A C 1
ATOM 1659 O O . THR A 1 199 ? 12.878 -11.450 -24.697 1.00 98.12 199 THR A O 1
ATOM 1662 N N . GLU A 1 200 ? 13.517 -10.778 -26.740 1.00 98.25 200 GLU A N 1
ATOM 1663 C CA . GLU A 1 200 ? 12.240 -10.133 -27.095 1.00 98.25 200 GLU A CA 1
ATOM 1664 C C . GLU A 1 200 ? 11.174 -11.136 -27.572 1.00 98.25 200 GLU A C 1
ATOM 1666 O O . GLU A 1 200 ? 10.003 -10.799 -27.713 1.00 98.25 200 GLU A O 1
ATOM 1671 N N . GLU A 1 201 ? 11.540 -12.413 -27.737 1.00 97.56 201 GLU A N 1
ATOM 1672 C CA . GLU A 1 201 ? 10.572 -13.515 -27.848 1.00 97.56 201 GLU A CA 1
ATOM 1673 C C . GLU A 1 201 ? 9.933 -13.873 -26.490 1.00 97.56 201 GLU A C 1
ATOM 1675 O O . GLU A 1 201 ? 8.948 -14.613 -26.432 1.00 97.56 201 GLU A O 1
ATOM 1680 N N . ASP A 1 202 ? 10.493 -13.374 -25.383 1.00 98.19 202 ASP A N 1
ATOM 1681 C CA . ASP A 1 202 ? 9.895 -13.454 -24.055 1.00 98.19 202 ASP A CA 1
ATOM 1682 C C . ASP A 1 202 ? 9.046 -12.204 -23.754 1.00 98.19 202 ASP A C 1
ATOM 1684 O O . ASP A 1 202 ? 9.291 -11.123 -24.277 1.00 98.19 202 ASP A O 1
ATOM 1688 N N . PHE A 1 203 ? 8.080 -12.317 -22.837 1.00 98.12 203 PHE A N 1
ATOM 1689 C CA . PHE A 1 203 ? 7.278 -11.177 -22.376 1.00 98.12 203 PHE A CA 1
ATOM 1690 C C . PHE A 1 203 ? 7.084 -11.214 -20.854 1.00 98.12 203 PHE A C 1
ATOM 1692 O O . PHE A 1 203 ? 5.994 -11.475 -20.335 1.00 98.12 203 PHE A O 1
ATOM 1699 N N . ASP A 1 204 ? 8.166 -10.949 -20.121 1.00 98.44 204 ASP A N 1
ATOM 1700 C CA . ASP A 1 204 ? 8.189 -10.969 -18.656 1.00 98.44 204 ASP A CA 1
ATOM 1701 C C . ASP A 1 204 ? 7.285 -9.934 -17.965 1.00 98.44 204 ASP A C 1
ATOM 1703 O O . ASP A 1 204 ? 6.711 -10.287 -16.927 1.00 98.44 204 ASP A O 1
ATOM 1707 N N . PRO A 1 205 ? 7.061 -8.701 -18.477 1.00 98.06 205 PRO A N 1
ATOM 1708 C CA . PRO A 1 205 ? 6.076 -7.811 -17.854 1.00 98.06 205 PRO A CA 1
ATOM 1709 C C . PRO A 1 205 ? 4.667 -8.432 -17.825 1.00 98.06 205 PRO A C 1
ATOM 1711 O O . PRO A 1 205 ? 3.915 -8.206 -16.875 1.00 98.06 205 PRO A O 1
ATOM 1714 N N . GLY A 1 206 ? 4.326 -9.297 -18.789 1.00 97.44 206 GLY A N 1
ATOM 1715 C CA . GLY A 1 206 ? 3.061 -10.038 -18.814 1.00 97.44 206 GLY A CA 1
ATOM 1716 C C . GLY A 1 206 ? 2.871 -11.028 -17.658 1.00 97.44 206 GLY A C 1
ATOM 1717 O O . GLY A 1 206 ? 1.740 -11.400 -17.352 1.00 97.44 206 GLY A O 1
ATOM 1718 N N . ALA A 1 207 ? 3.939 -11.416 -16.955 1.00 97.25 207 ALA A N 1
ATOM 1719 C CA . ALA A 1 207 ? 3.850 -12.297 -15.789 1.00 97.25 207 ALA A CA 1
ATOM 1720 C C . ALA A 1 207 ? 3.328 -11.584 -14.523 1.00 97.25 207 ALA A C 1
ATOM 1722 O O . ALA A 1 207 ? 3.089 -12.224 -13.495 1.00 97.25 207 ALA A O 1
ATOM 1723 N N . LYS A 1 208 ? 3.129 -10.259 -14.569 1.00 96.19 208 LYS A N 1
ATOM 1724 C CA . LYS A 1 208 ? 2.559 -9.478 -13.469 1.00 96.19 208 LYS A CA 1
ATOM 1725 C C . LYS A 1 208 ? 1.087 -9.158 -13.732 1.00 96.19 208 LYS A C 1
ATOM 1727 O O . LYS A 1 208 ? 0.756 -8.460 -14.684 1.00 96.19 208 LYS A O 1
ATOM 1732 N N . TYR A 1 209 ? 0.216 -9.587 -12.810 1.00 91.56 209 TYR A N 1
ATOM 1733 C CA . TYR A 1 209 ? -1.246 -9.411 -12.869 1.00 91.56 209 TYR A CA 1
ATOM 1734 C C . TYR A 1 209 ? -1.693 -8.028 -13.363 1.00 91.56 209 TYR A C 1
ATOM 1736 O O . TYR A 1 209 ? -2.498 -7.928 -14.280 1.00 91.56 209 TYR A O 1
ATOM 1744 N N . HIS A 1 210 ? -1.149 -6.953 -12.790 1.00 95.12 210 HIS A N 1
ATOM 1745 C CA . HIS A 1 210 ? -1.576 -5.587 -13.095 1.00 95.12 210 HIS A CA 1
ATOM 1746 C C . HIS A 1 210 ? -1.290 -5.142 -14.532 1.00 95.12 210 HIS A C 1
ATOM 1748 O O . HIS A 1 210 ? -2.024 -4.298 -15.041 1.00 95.12 210 HIS A O 1
ATOM 1754 N N . ILE A 1 211 ? -0.276 -5.717 -15.189 1.00 95.69 211 ILE A N 1
ATOM 1755 C CA . ILE A 1 211 ? -0.002 -5.458 -16.607 1.00 95.69 211 ILE A CA 1
ATOM 1756 C C . ILE A 1 211 ? -1.117 -6.071 -17.458 1.00 95.69 211 ILE A C 1
ATOM 1758 O O . ILE A 1 211 ? -1.786 -5.355 -18.199 1.00 95.69 211 ILE A O 1
ATOM 1762 N N . VAL A 1 212 ? -1.384 -7.371 -17.296 1.00 94.88 212 VAL A N 1
ATOM 1763 C CA . VAL A 1 212 ? -2.388 -8.094 -18.104 1.00 94.88 212 VAL A CA 1
ATOM 1764 C C . VAL A 1 212 ? -3.833 -7.721 -17.764 1.00 94.88 212 VAL A C 1
ATOM 1766 O O . VAL A 1 212 ? -4.707 -7.806 -18.620 1.00 94.88 212 VAL A O 1
ATOM 1769 N N . ALA A 1 213 ? -4.090 -7.261 -16.538 1.00 93.12 213 ALA A N 1
ATOM 1770 C CA . ALA A 1 213 ? -5.392 -6.760 -16.100 1.00 93.12 213 ALA A CA 1
ATOM 1771 C C . ALA A 1 213 ? -5.592 -5.257 -16.382 1.00 93.12 213 ALA A C 1
ATOM 1773 O O . ALA A 1 213 ? -6.613 -4.696 -15.992 1.00 93.12 213 ALA A O 1
ATOM 1774 N N . SER A 1 214 ? -4.627 -4.588 -17.029 1.00 94.81 214 SER A N 1
ATOM 1775 C CA . SER A 1 214 ? -4.679 -3.156 -17.357 1.00 94.81 214 SER A CA 1
ATOM 1776 C C . SER A 1 214 ? -4.949 -2.240 -16.145 1.00 94.81 214 SER A C 1
ATOM 1778 O O . SER A 1 214 ? -5.625 -1.214 -16.254 1.00 94.81 214 SER A O 1
ATOM 1780 N N . VAL A 1 215 ? -4.385 -2.567 -14.977 1.00 93.62 215 VAL A N 1
ATOM 1781 C CA . VAL A 1 215 ? -4.550 -1.785 -13.739 1.00 93.62 215 VAL A CA 1
ATOM 1782 C C . VAL A 1 215 ? -3.357 -0.832 -13.562 1.00 93.62 215 VAL A C 1
ATOM 1784 O O . VAL A 1 215 ? -2.231 -1.311 -13.441 1.00 93.62 215 VAL A O 1
ATOM 1787 N N . PRO A 1 216 ? -3.541 0.508 -13.549 1.00 95.44 216 PRO A N 1
ATOM 1788 C CA . PRO A 1 216 ? -2.489 1.495 -13.232 1.00 95.44 216 PRO A CA 1
ATOM 1789 C C . PRO A 1 216 ? -1.697 1.138 -11.967 1.00 95.44 216 PRO A C 1
ATOM 1791 O O . PRO A 1 216 ? -2.325 0.898 -10.937 1.00 95.44 216 PRO A O 1
ATOM 1794 N N . TYR A 1 217 ? -0.361 1.118 -12.015 1.00 96.88 217 TYR A N 1
ATOM 1795 C CA . TYR A 1 217 ? 0.476 0.671 -10.890 1.00 96.88 217 TYR A CA 1
ATOM 1796 C C . TYR A 1 217 ? 1.028 1.821 -10.038 1.00 96.88 217 TYR A C 1
ATOM 1798 O O . TYR A 1 217 ? 1.314 1.632 -8.856 1.00 96.88 217 TYR A O 1
ATOM 1806 N N . ILE A 1 218 ? 1.082 3.043 -10.577 1.00 97.19 218 ILE A N 1
ATOM 1807 C CA . ILE A 1 218 ? 1.588 4.234 -9.878 1.00 97.19 218 ILE A CA 1
ATOM 1808 C C . ILE A 1 218 ? 0.812 4.537 -8.587 1.00 97.19 218 ILE A C 1
ATOM 1810 O O . ILE A 1 218 ? 1.354 5.138 -7.661 1.00 97.19 218 ILE A O 1
ATOM 1814 N N . ARG A 1 219 ? -0.436 4.051 -8.483 1.00 95.19 219 ARG A N 1
ATOM 1815 C CA . ARG A 1 219 ? -1.248 4.100 -7.257 1.00 95.19 219 ARG A CA 1
ATOM 1816 C C . ARG A 1 219 ? -0.515 3.508 -6.050 1.00 95.19 219 ARG A C 1
ATOM 1818 O O . ARG A 1 219 ? -0.594 4.072 -4.964 1.00 95.19 219 ARG A O 1
ATOM 1825 N N . TYR A 1 220 ? 0.251 2.434 -6.251 1.00 96.12 220 TYR A N 1
ATOM 1826 C CA . TYR A 1 220 ? 0.993 1.775 -5.182 1.00 96.12 220 TYR A CA 1
ATOM 1827 C C . TYR A 1 220 ? 2.220 2.587 -4.764 1.00 96.12 220 TYR A C 1
ATOM 1829 O O . TYR A 1 220 ? 2.465 2.738 -3.574 1.00 96.12 220 TYR A O 1
ATOM 1837 N N . PHE A 1 221 ? 2.950 3.182 -5.715 1.00 97.88 221 PHE A N 1
ATOM 1838 C CA . PHE A 1 221 ? 4.074 4.067 -5.388 1.00 97.88 221 PHE A CA 1
ATOM 1839 C C . PHE A 1 221 ? 3.607 5.279 -4.572 1.00 97.88 221 PHE A C 1
ATOM 1841 O O . PHE A 1 221 ? 4.153 5.557 -3.509 1.00 97.88 221 PHE A O 1
ATOM 1848 N N . VAL A 1 222 ? 2.548 5.958 -5.034 1.00 97.88 222 VAL A N 1
ATOM 1849 C CA . VAL A 1 222 ? 1.953 7.097 -4.317 1.00 97.88 222 VAL A CA 1
ATOM 1850 C C . VAL A 1 222 ? 1.488 6.668 -2.928 1.00 97.88 222 VAL A C 1
ATOM 1852 O O . VAL A 1 222 ? 1.814 7.333 -1.947 1.00 97.88 222 VAL A O 1
ATOM 1855 N N . SER A 1 223 ? 0.788 5.534 -2.832 1.00 97.19 223 SER A N 1
ATOM 1856 C CA . SER A 1 223 ? 0.337 4.966 -1.561 1.00 97.19 223 SER A CA 1
ATOM 1857 C C . SER A 1 223 ? 1.475 4.743 -0.573 1.00 97.19 223 SER A C 1
ATOM 1859 O O . SER A 1 223 ? 1.362 5.123 0.588 1.00 97.19 223 SER A O 1
ATOM 1861 N N . TYR A 1 224 ? 2.593 4.178 -1.026 1.00 96.75 224 TYR A N 1
ATOM 1862 C CA . TYR A 1 224 ? 3.743 3.868 -0.174 1.00 96.75 224 TYR A CA 1
ATOM 1863 C C . TYR A 1 224 ? 4.493 5.113 0.304 1.00 96.75 224 TYR A C 1
ATOM 1865 O O . TYR A 1 224 ? 5.284 5.017 1.236 1.00 96.75 224 TYR A O 1
ATOM 1873 N N . VAL A 1 225 ? 4.205 6.285 -0.265 1.00 97.75 225 VAL A N 1
ATOM 1874 C CA . VAL A 1 225 ? 4.651 7.575 0.269 1.00 97.75 225 VAL A CA 1
ATOM 1875 C C . VAL A 1 225 ? 3.600 8.148 1.222 1.00 97.75 225 VAL A C 1
ATOM 1877 O O . VAL A 1 225 ? 3.883 8.378 2.400 1.00 97.75 225 VAL A O 1
ATOM 1880 N N . ILE A 1 226 ? 2.364 8.340 0.750 1.00 97.81 226 ILE A N 1
ATOM 1881 C CA . ILE A 1 226 ? 1.337 9.051 1.528 1.00 97.81 226 ILE A CA 1
ATOM 1882 C C . ILE A 1 226 ? 0.821 8.244 2.726 1.00 97.81 226 ILE A C 1
ATOM 1884 O O . ILE A 1 226 ? 0.379 8.854 3.696 1.00 97.81 226 ILE A O 1
ATOM 1888 N N . GLN A 1 227 ? 0.925 6.908 2.730 1.00 97.56 227 GLN A N 1
ATOM 1889 C CA . GLN A 1 227 ? 0.552 6.098 3.898 1.00 97.56 227 GLN A CA 1
ATOM 1890 C C . GLN A 1 227 ? 1.384 6.478 5.126 1.00 97.56 227 GLN A C 1
ATOM 1892 O O . GLN A 1 227 ? 0.848 6.560 6.225 1.00 97.56 227 GLN A O 1
ATOM 1897 N N . PHE A 1 228 ? 2.668 6.809 4.952 1.00 98.12 228 PHE A N 1
ATOM 1898 C CA . PHE A 1 228 ? 3.503 7.259 6.065 1.00 98.12 228 PHE A CA 1
ATOM 1899 C C . PHE A 1 228 ? 3.212 8.709 6.455 1.00 98.12 228 PHE A C 1
ATOM 1901 O O . PHE A 1 228 ? 3.347 9.059 7.626 1.00 98.12 228 PHE A O 1
ATOM 1908 N N . GLN A 1 229 ? 2.753 9.550 5.522 1.00 97.88 229 GLN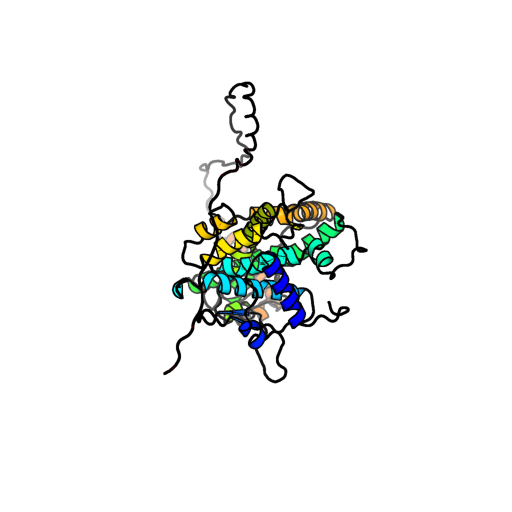 A N 1
ATOM 1909 C CA . GLN A 1 229 ? 2.266 10.891 5.860 1.00 97.88 229 GLN A CA 1
ATOM 1910 C C . GLN A 1 229 ? 0.971 10.834 6.678 1.00 97.88 229 GLN A C 1
ATOM 1912 O O . GLN A 1 229 ? 0.847 11.533 7.684 1.00 97.88 229 GLN A O 1
ATOM 1917 N N . PHE A 1 230 ? 0.029 9.977 6.276 1.00 98.31 230 PHE A N 1
ATOM 1918 C CA . PHE A 1 230 ? -1.193 9.702 7.027 1.00 98.31 230 PHE A CA 1
ATOM 1919 C C . PHE A 1 230 ? -0.864 9.120 8.397 1.00 98.31 230 PHE A C 1
ATOM 1921 O O . PHE A 1 230 ? -1.302 9.670 9.402 1.00 98.31 230 PHE A O 1
ATOM 1928 N N . HIS A 1 231 ? -0.048 8.065 8.449 1.00 98.25 231 HIS A N 1
ATOM 1929 C CA . HIS A 1 231 ? 0.344 7.422 9.699 1.00 98.25 231 HIS A CA 1
ATOM 1930 C C . HIS A 1 231 ? 0.987 8.434 10.653 1.00 98.25 231 HIS A C 1
ATOM 1932 O O . HIS A 1 231 ? 0.504 8.604 11.765 1.00 98.25 231 HIS A O 1
ATOM 1938 N N . ARG A 1 232 ? 1.962 9.226 10.188 1.00 97.62 232 ARG A N 1
ATOM 1939 C CA . ARG A 1 232 ? 2.575 10.305 10.978 1.00 97.62 232 ARG A CA 1
ATOM 1940 C C . ARG A 1 232 ? 1.545 11.277 11.552 1.00 97.62 232 ARG A C 1
ATOM 1942 O O . ARG A 1 232 ? 1.588 11.577 12.743 1.00 97.62 232 ARG A O 1
ATOM 1949 N N . ALA A 1 233 ? 0.617 11.763 10.731 1.00 97.81 233 ALA A N 1
ATOM 1950 C CA . ALA A 1 233 ? -0.389 12.727 11.169 1.00 97.81 233 ALA A CA 1
ATOM 1951 C C . ALA A 1 233 ? -1.403 12.135 12.162 1.00 97.81 233 ALA A C 1
ATOM 1953 O O . ALA A 1 233 ? -1.797 12.807 13.115 1.00 97.81 233 ALA A O 1
ATOM 1954 N N . LEU A 1 234 ? -1.801 10.878 11.965 1.00 98.38 234 LEU A N 1
ATOM 1955 C CA . LEU A 1 234 ? -2.728 10.166 12.845 1.00 98.38 234 LEU A CA 1
ATOM 1956 C C . LEU A 1 234 ? -2.068 9.773 14.170 1.00 98.38 234 LEU A C 1
ATOM 1958 O O . LEU A 1 234 ? -2.707 9.838 15.214 1.00 98.38 234 LEU A O 1
ATOM 1962 N N . CYS A 1 235 ? -0.783 9.430 14.150 1.00 98.19 235 CYS A N 1
ATOM 1963 C CA . CYS A 1 235 ? -0.003 9.133 15.346 1.00 98.19 235 CYS A CA 1
ATOM 1964 C C . CYS A 1 235 ? 0.243 10.370 16.214 1.00 98.19 235 CYS A C 1
ATOM 1966 O O . CYS A 1 235 ? 0.185 10.264 17.440 1.00 98.19 235 CYS A O 1
ATOM 1968 N N . LEU A 1 236 ? 0.461 11.538 15.591 1.00 97.25 236 LEU A N 1
ATOM 1969 C CA . LEU A 1 236 ? 0.466 12.828 16.294 1.00 97.25 236 LEU A CA 1
ATOM 1970 C C . LEU A 1 236 ? -0.892 13.082 16.958 1.00 97.25 236 LEU A C 1
ATOM 1972 O O . LEU A 1 236 ? -0.945 13.378 18.147 1.00 97.25 236 LEU A O 1
ATOM 1976 N N . GLU A 1 237 ? -1.986 12.900 16.211 1.00 98.00 237 GLU A N 1
ATOM 1977 C CA . GLU A 1 237 ? -3.352 13.085 16.723 1.00 98.00 237 GLU A CA 1
ATOM 1978 C C . GLU A 1 237 ? -3.680 12.119 17.876 1.00 98.00 237 GLU A C 1
ATOM 1980 O O . GLU A 1 237 ? -4.344 12.488 18.839 1.00 98.00 237 GLU A O 1
ATOM 1985 N N . ALA A 1 238 ? -3.181 10.882 17.813 1.00 98.00 238 ALA A N 1
ATOM 1986 C CA . ALA A 1 238 ? -3.339 9.879 18.864 1.00 98.00 238 ALA A CA 1
ATOM 1987 C C . ALA A 1 238 ? -2.400 10.085 20.071 1.00 98.00 238 ALA A C 1
ATOM 1989 O O . ALA A 1 238 ? -2.486 9.330 21.041 1.00 98.00 238 ALA A O 1
ATOM 1990 N N . GLY A 1 239 ? -1.472 11.049 20.018 1.00 96.94 239 GLY A N 1
ATOM 1991 C CA . GLY A 1 239 ? -0.452 11.258 21.053 1.00 96.94 239 GLY A CA 1
ATOM 1992 C C . GLY A 1 239 ? 0.571 10.117 21.177 1.00 96.94 239 GLY A C 1
ATOM 1993 O O . GLY A 1 239 ? 1.236 9.997 22.213 1.00 96.94 239 GLY A O 1
ATOM 1994 N N . GLN A 1 240 ? 0.681 9.279 20.140 1.00 95.44 240 GLN A N 1
ATOM 1995 C CA . GLN A 1 240 ? 1.524 8.075 20.066 1.00 95.44 240 GLN A CA 1
ATOM 1996 C C . GLN A 1 240 ? 2.864 8.313 19.363 1.00 95.44 240 GLN A C 1
ATOM 1998 O O . GLN A 1 240 ? 3.754 7.474 19.449 1.00 95.44 240 GLN A O 1
ATOM 2003 N N . PHE A 1 241 ? 3.014 9.450 18.689 1.00 95.88 241 PHE A N 1
ATOM 2004 C CA . PHE A 1 241 ? 4.257 9.884 18.066 1.00 95.88 241 PHE A CA 1
ATOM 2005 C C . PHE A 1 241 ? 4.554 11.325 18.478 1.00 95.88 241 PHE A C 1
ATOM 2007 O O . PHE A 1 241 ? 3.646 12.156 18.499 1.00 95.88 241 PHE A O 1
ATOM 2014 N N . ASP A 1 242 ? 5.816 11.614 18.778 1.00 94.12 242 ASP A N 1
ATOM 2015 C CA . ASP A 1 242 ? 6.336 12.974 18.914 1.00 94.12 242 ASP A CA 1
ATOM 2016 C C . ASP A 1 242 ? 7.742 13.009 18.288 1.00 94.12 242 ASP A C 1
ATOM 2018 O O . ASP A 1 242 ? 8.614 12.249 18.711 1.00 94.12 242 ASP A O 1
ATOM 2022 N N . PRO A 1 243 ? 7.994 13.857 17.273 1.00 90.44 243 PRO A N 1
ATOM 2023 C CA . PRO A 1 243 ? 9.294 13.926 16.602 1.00 90.44 243 PRO A CA 1
ATOM 2024 C C . PRO A 1 243 ? 10.452 14.334 17.525 1.00 90.44 243 PRO A C 1
ATOM 2026 O O . PRO A 1 243 ? 11.609 14.139 17.153 1.00 90.44 243 PRO A O 1
ATOM 2029 N N . ASN A 1 244 ? 10.160 14.901 18.699 1.00 92.94 244 ASN A N 1
ATOM 2030 C CA . ASN A 1 244 ? 11.158 15.327 19.678 1.00 92.94 244 ASN A CA 1
ATOM 2031 C C . ASN A 1 244 ? 11.297 14.353 20.860 1.00 92.94 244 ASN A C 1
ATOM 2033 O O . ASN A 1 244 ? 12.159 14.573 21.711 1.00 92.94 244 ASN A O 1
ATOM 2037 N N . ASP A 1 245 ? 10.485 13.293 20.923 1.00 92.19 245 ASP A N 1
ATOM 2038 C CA . ASP A 1 245 ? 10.517 12.300 22.000 1.00 92.19 245 ASP A CA 1
ATOM 2039 C C . ASP A 1 245 ? 10.976 10.929 21.466 1.00 92.19 245 ASP A C 1
ATOM 2041 O O . ASP A 1 245 ? 10.210 10.235 20.787 1.00 92.19 245 ASP A O 1
ATOM 2045 N N . PRO A 1 246 ? 12.203 10.475 21.787 1.00 87.25 246 PRO A N 1
ATOM 2046 C CA . PRO A 1 246 ? 12.689 9.167 21.349 1.00 87.25 246 PRO A CA 1
ATOM 2047 C C . PRO A 1 246 ? 11.889 7.996 21.940 1.00 87.25 246 PRO A C 1
ATOM 2049 O O . PRO A 1 246 ? 11.968 6.892 21.405 1.00 87.25 246 PRO A O 1
ATOM 2052 N N . MET A 1 247 ? 11.105 8.217 23.004 1.00 87.94 247 MET A N 1
ATOM 2053 C CA . MET A 1 247 ? 10.225 7.201 23.595 1.00 87.94 247 MET A CA 1
ATOM 2054 C C . MET A 1 247 ? 8.919 7.018 22.817 1.00 87.94 247 MET A C 1
ATOM 2056 O O . MET A 1 247 ? 8.190 6.054 23.062 1.00 87.94 247 MET A O 1
ATOM 2060 N N . LYS A 1 248 ? 8.619 7.916 21.872 1.00 92.50 248 LYS A N 1
ATOM 2061 C CA . LYS A 1 248 ? 7.448 7.844 20.991 1.00 92.50 248 LYS A CA 1
ATOM 2062 C C . LYS A 1 248 ? 7.870 7.845 19.524 1.00 92.50 248 LYS A C 1
ATOM 2064 O O . LYS A 1 248 ? 7.494 8.759 18.788 1.00 92.50 248 LYS A O 1
ATOM 2069 N N . PRO A 1 249 ? 8.659 6.857 19.066 1.00 93.94 249 PRO A N 1
ATOM 2070 C CA . PRO A 1 249 ? 9.088 6.815 17.681 1.00 93.94 249 PRO A CA 1
ATOM 2071 C C . PRO A 1 249 ? 7.926 6.424 16.764 1.00 93.94 249 PRO A C 1
ATOM 2073 O O . PRO A 1 249 ? 7.046 5.647 17.140 1.00 93.94 249 PRO A O 1
ATOM 2076 N N . LEU A 1 250 ? 7.950 6.916 15.523 1.00 95.94 250 LEU A N 1
ATOM 2077 C CA . LEU A 1 250 ? 6.846 6.713 14.583 1.00 95.94 250 LEU A CA 1
ATOM 2078 C C . LEU A 1 250 ? 6.577 5.225 14.300 1.00 95.94 250 LEU A C 1
ATOM 2080 O O . LEU A 1 250 ? 5.424 4.824 14.217 1.00 95.94 250 LEU A O 1
ATOM 2084 N N . TYR A 1 251 ? 7.620 4.395 14.223 1.00 94.56 251 TYR A N 1
ATOM 2085 C CA . TYR A 1 251 ? 7.482 2.963 13.934 1.00 94.56 251 TYR A CA 1
ATOM 2086 C C . TYR A 1 251 ? 6.797 2.144 15.035 1.00 94.56 251 TYR A C 1
ATOM 2088 O O . TYR A 1 251 ? 6.385 1.013 14.783 1.00 94.56 251 TYR A O 1
ATOM 2096 N N . ALA A 1 252 ? 6.710 2.681 16.254 1.00 93.38 252 ALA A N 1
ATOM 2097 C CA . ALA A 1 252 ? 6.061 2.029 17.390 1.00 93.38 252 ALA A CA 1
ATOM 2098 C C . ALA A 1 252 ? 4.625 2.532 17.613 1.00 93.38 252 ALA A C 1
ATOM 2100 O O . ALA A 1 252 ? 3.953 2.088 18.548 1.00 93.38 252 ALA A O 1
ATOM 2101 N N . CYS A 1 253 ? 4.159 3.469 16.783 1.00 96.06 253 CYS A N 1
ATOM 2102 C CA . CYS A 1 253 ? 2.824 4.019 16.898 1.00 96.06 253 CYS A CA 1
ATOM 2103 C C . CYS A 1 253 ? 1.752 2.964 16.603 1.00 96.06 253 CYS A C 1
ATOM 2105 O O . CYS A 1 253 ? 1.761 2.308 15.565 1.00 96.06 253 CYS A O 1
ATOM 2107 N N . ASP A 1 254 ? 0.766 2.893 17.493 1.00 96.56 254 ASP A N 1
ATOM 2108 C CA . ASP A 1 254 ? -0.482 2.174 17.275 1.00 96.56 254 ASP A CA 1
ATOM 2109 C C . ASP A 1 254 ? -1.648 3.129 17.540 1.00 96.56 254 ASP A C 1
ATOM 2111 O O . ASP A 1 254 ? -1.802 3.617 18.663 1.00 96.56 254 ASP A O 1
ATOM 2115 N N . ILE A 1 255 ? -2.444 3.421 16.506 1.00 98.00 255 ILE A N 1
ATOM 2116 C CA . ILE A 1 255 ? -3.599 4.325 16.616 1.00 98.00 255 ILE A CA 1
ATOM 2117 C C . ILE A 1 255 ? -4.847 3.642 17.196 1.00 98.00 255 ILE A C 1
ATOM 2119 O O . ILE A 1 255 ? -5.850 4.328 17.392 1.00 98.00 255 ILE A O 1
ATOM 2123 N N . TYR A 1 256 ? -4.810 2.332 17.468 1.00 97.62 256 TYR A N 1
ATOM 2124 C CA . TYR A 1 256 ? -5.936 1.570 18.013 1.00 97.62 256 TYR A CA 1
ATOM 2125 C C . TYR A 1 256 ? -6.573 2.252 19.238 1.00 97.62 256 TYR A C 1
ATOM 2127 O O . TYR A 1 256 ? -5.889 2.684 20.168 1.00 97.62 256 TYR A O 1
ATOM 2135 N N . GLY A 1 257 ? -7.904 2.380 19.228 1.00 97.62 257 GLY A N 1
ATOM 2136 C CA . GLY A 1 257 ? -8.676 3.064 20.274 1.00 97.62 257 GLY A CA 1
ATOM 2137 C C . GLY A 1 257 ? -8.649 4.600 20.227 1.00 97.62 257 GLY A C 1
ATOM 2138 O O . GLY A 1 257 ? -9.312 5.242 21.045 1.00 97.62 257 GLY A O 1
ATOM 2139 N N . SER A 1 258 ? -7.922 5.221 19.290 1.00 98.50 258 SER A N 1
ATOM 2140 C CA . SER A 1 258 ? -7.903 6.681 19.131 1.00 98.50 258 SER A CA 1
ATOM 2141 C C . SER A 1 258 ? -9.064 7.169 18.267 1.00 98.50 258 SER A C 1
ATOM 2143 O O . SER A 1 258 ? -8.971 7.288 17.041 1.00 98.50 258 SER A O 1
ATOM 2145 N N . THR A 1 259 ? -10.168 7.533 18.917 1.00 98.44 259 THR A N 1
ATOM 2146 C CA . THR A 1 259 ? -11.317 8.148 18.234 1.00 98.44 259 THR A CA 1
ATOM 2147 C C . THR A 1 259 ? -10.963 9.499 17.605 1.00 98.44 259 THR A C 1
ATOM 2149 O O . THR A 1 259 ? -11.529 9.849 16.573 1.00 98.44 259 THR A O 1
ATOM 2152 N N . ALA A 1 260 ? -9.996 10.238 18.162 1.00 98.50 260 ALA A N 1
ATOM 2153 C CA . ALA A 1 260 ? -9.501 11.492 17.589 1.00 98.50 260 ALA A CA 1
ATOM 2154 C C . ALA A 1 260 ? -8.836 11.267 16.220 1.00 98.50 260 ALA A C 1
ATOM 2156 O O . ALA A 1 260 ? -9.243 11.876 15.226 1.00 98.50 260 ALA A O 1
ATOM 2157 N N . ALA A 1 261 ? -7.889 10.323 16.138 1.00 98.44 261 ALA A N 1
ATOM 2158 C CA . ALA A 1 261 ? -7.251 9.951 14.876 1.00 98.44 261 A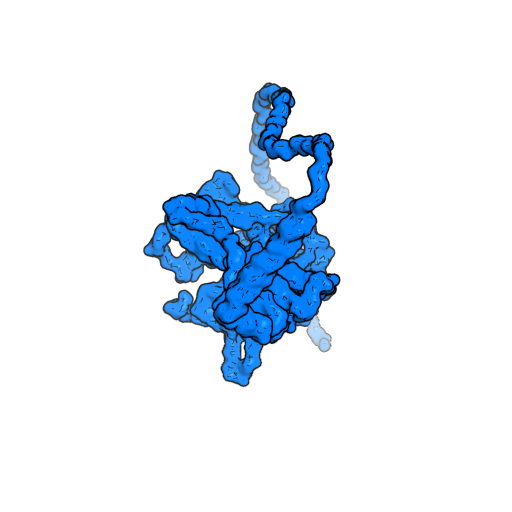LA A CA 1
ATOM 2159 C C . ALA A 1 261 ? -8.278 9.403 13.873 1.00 98.44 261 ALA A C 1
ATOM 2161 O O . ALA A 1 261 ? -8.304 9.804 12.708 1.00 98.44 261 ALA A O 1
ATOM 2162 N N . GLY A 1 262 ? -9.180 8.540 14.338 1.00 98.19 262 GLY A N 1
ATOM 2163 C CA . GLY A 1 262 ? -10.233 7.977 13.505 1.00 98.19 262 GLY A CA 1
ATOM 2164 C C . GLY A 1 262 ? -11.201 9.014 12.929 1.00 98.19 262 GLY A C 1
ATOM 2165 O O . GLY A 1 262 ? -11.498 8.973 11.735 1.00 98.19 262 GLY A O 1
ATOM 2166 N N . ASN A 1 263 ? -11.620 10.004 13.723 1.00 98.38 263 ASN A N 1
ATOM 2167 C CA . ASN A 1 263 ? -12.456 11.116 13.260 1.00 98.38 263 ASN A CA 1
ATOM 2168 C C . ASN A 1 263 ? -11.740 11.974 12.208 1.00 98.38 263 ASN A C 1
ATOM 2170 O O . ASN A 1 263 ? -12.351 12.353 11.207 1.00 98.38 263 ASN A O 1
ATOM 2174 N N . LYS A 1 264 ? -10.442 12.238 12.402 1.00 98.00 264 LYS A N 1
ATOM 2175 C CA . LYS A 1 264 ? -9.614 12.972 11.439 1.00 98.00 264 LYS A CA 1
ATOM 2176 C C . LYS A 1 264 ? -9.502 12.231 10.109 1.00 98.00 264 LYS A C 1
ATOM 2178 O O . LYS A 1 264 ? -9.717 12.818 9.050 1.00 98.00 264 LYS A O 1
ATOM 2183 N N . LEU A 1 265 ? -9.232 10.927 10.160 1.00 98.06 265 LEU A N 1
ATOM 2184 C CA . LEU A 1 265 ? -9.180 10.096 8.962 1.00 98.06 265 LEU A CA 1
ATOM 2185 C C . LEU A 1 265 ? -10.542 10.052 8.260 1.00 98.06 265 LEU A C 1
ATOM 2187 O O . LEU A 1 265 ? -10.630 10.293 7.059 1.00 98.06 265 LEU A O 1
ATOM 2191 N N . LYS A 1 266 ? -11.615 9.807 9.017 1.00 97.62 266 LYS A N 1
ATOM 2192 C CA . LYS A 1 266 ? -12.994 9.761 8.521 1.00 97.62 266 LYS A CA 1
ATOM 2193 C C . LYS A 1 266 ? -13.394 11.037 7.778 1.00 97.62 266 LYS A C 1
ATOM 2195 O O . LYS A 1 266 ? -14.014 10.929 6.724 1.00 97.62 266 LYS A O 1
ATOM 2200 N N . ALA A 1 267 ? -13.009 12.213 8.277 1.00 97.31 267 ALA A N 1
ATOM 2201 C CA . ALA A 1 267 ? -13.287 13.486 7.611 1.00 97.31 267 ALA A CA 1
ATOM 2202 C C . ALA A 1 267 ? -12.696 13.542 6.191 1.00 97.31 267 ALA A C 1
ATOM 2204 O O . ALA A 1 267 ? -13.365 14.001 5.268 1.00 97.31 267 ALA A O 1
ATOM 2205 N N . MET A 1 268 ? -11.483 13.015 5.994 1.00 98.12 268 MET A N 1
ATOM 2206 C CA . MET A 1 268 ? -10.863 12.899 4.670 1.00 98.12 268 MET A CA 1
ATOM 2207 C C . MET A 1 268 ? -11.565 11.847 3.796 1.00 98.12 268 MET A C 1
ATOM 2209 O O . MET A 1 268 ? -11.849 12.115 2.628 1.00 98.12 268 MET A O 1
ATOM 2213 N N . LEU A 1 269 ? -11.924 10.684 4.356 1.00 98.12 269 LEU A N 1
ATOM 2214 C CA . LEU A 1 269 ? -12.603 9.619 3.602 1.00 98.12 269 LEU A CA 1
ATOM 2215 C C . LEU A 1 269 ? -13.984 10.045 3.074 1.00 98.12 269 LEU A C 1
ATOM 2217 O O . LEU A 1 269 ? -14.365 9.692 1.961 1.00 98.12 269 LEU A O 1
ATOM 2221 N N . GLN A 1 270 ? -14.735 10.834 3.845 1.00 98.12 270 GLN A N 1
ATOM 2222 C CA . GLN A 1 270 ? -16.076 11.302 3.464 1.00 98.12 270 GLN A CA 1
ATOM 2223 C C . GLN A 1 270 ? -16.085 12.216 2.228 1.00 98.12 270 GLN A C 1
ATOM 2225 O O . GLN A 1 270 ? -17.126 12.359 1.579 1.00 98.12 270 GLN A O 1
ATOM 2230 N N . LEU A 1 271 ? -14.940 12.815 1.882 1.00 98.25 271 LEU A N 1
ATOM 2231 C CA . LEU A 1 271 ? -14.811 13.660 0.695 1.00 98.25 271 LEU A CA 1
ATOM 2232 C C . LEU A 1 271 ? -14.899 12.853 -0.607 1.00 98.25 271 LEU A C 1
ATOM 2234 O O . LEU A 1 271 ? -15.314 13.412 -1.624 1.00 98.25 271 LEU A O 1
ATOM 2238 N N . GLY A 1 272 ? -14.507 11.573 -0.600 1.00 97.88 272 GLY A N 1
ATOM 2239 C CA . GLY A 1 272 ? -14.306 10.807 -1.833 1.00 97.88 272 GLY A CA 1
ATOM 2240 C C . GLY A 1 272 ? -13.440 11.575 -2.834 1.00 97.88 272 GLY A C 1
ATOM 2241 O O . GLY A 1 272 ? -12.403 12.128 -2.460 1.00 97.88 272 GLY A O 1
ATOM 2242 N N . SER A 1 273 ? -13.896 11.671 -4.082 1.00 98.06 273 SER A N 1
ATOM 2243 C CA . SER A 1 273 ? -13.263 12.478 -5.133 1.00 98.06 273 SER A CA 1
ATOM 2244 C C . SER A 1 273 ? -13.990 13.804 -5.405 1.00 98.06 273 SER A C 1
ATOM 2246 O O . SER A 1 273 ? -13.755 14.454 -6.421 1.00 98.06 273 SER A O 1
ATOM 2248 N N . SER A 1 274 ? -14.847 14.261 -4.480 1.00 98.12 274 SER A N 1
ATOM 2249 C CA . SER A 1 274 ? -15.596 15.527 -4.622 1.00 98.12 274 SER A CA 1
ATOM 2250 C C . SER A 1 274 ? -14.732 16.790 -4.498 1.00 98.12 274 SER A C 1
ATOM 2252 O O . SER A 1 274 ? -15.184 17.891 -4.821 1.00 98.12 274 SER A O 1
ATOM 2254 N N . ARG A 1 275 ? -13.493 16.650 -4.012 1.00 98.12 275 ARG A N 1
ATOM 2255 C CA . ARG A 1 275 ? -12.522 17.733 -3.829 1.00 98.12 275 ARG A CA 1
ATOM 2256 C C . ARG A 1 275 ? -11.180 17.361 -4.456 1.00 98.12 275 ARG A C 1
ATOM 2258 O O . ARG A 1 275 ? -10.842 16.177 -4.493 1.00 98.12 275 ARG A O 1
ATOM 2265 N N . PRO A 1 276 ? -10.380 18.347 -4.902 1.00 98.19 276 PRO A N 1
ATOM 2266 C CA . PRO A 1 276 ? -9.007 18.100 -5.321 1.00 98.19 276 PRO A CA 1
ATOM 2267 C C . PRO A 1 276 ? -8.221 17.361 -4.233 1.00 98.19 276 PRO A C 1
ATOM 2269 O O . PRO A 1 276 ? -8.265 17.740 -3.062 1.00 98.19 276 PRO A O 1
ATOM 2272 N N . TRP A 1 277 ? -7.439 16.351 -4.617 1.00 98.25 277 TRP A N 1
ATOM 2273 C CA . TRP A 1 277 ? -6.668 15.547 -3.662 1.00 98.25 277 TRP A CA 1
ATOM 2274 C C . TRP A 1 277 ? -5.770 16.343 -2.692 1.00 98.25 277 TRP A C 1
ATOM 2276 O O . TRP A 1 277 ? -5.612 15.871 -1.566 1.00 98.25 277 TRP A O 1
ATOM 2286 N N . PRO A 1 278 ? -5.217 17.534 -3.024 1.00 98.44 278 PRO A N 1
ATOM 2287 C CA . PRO A 1 278 ? -4.461 18.316 -2.047 1.00 98.44 278 PRO A CA 1
ATOM 2288 C C . PRO A 1 278 ? -5.308 18.788 -0.858 1.00 98.44 278 PRO A C 1
ATOM 2290 O O . PRO A 1 278 ? -4.788 18.876 0.247 1.00 98.44 278 PRO A O 1
ATOM 2293 N N . GLU A 1 279 ? -6.603 19.064 -1.062 1.00 98.19 279 GLU A N 1
ATOM 2294 C CA . GLU A 1 279 ? -7.537 19.423 0.021 1.00 98.19 279 GLU A CA 1
ATOM 2295 C C . GLU A 1 279 ? -7.860 18.207 0.896 1.00 98.19 279 GLU A C 1
ATOM 2297 O O . GLU A 1 279 ? -7.906 18.315 2.119 1.00 98.19 279 GLU A O 1
ATOM 2302 N N . ALA A 1 280 ? -8.020 17.029 0.284 1.00 97.94 280 ALA A N 1
ATOM 2303 C CA . ALA A 1 280 ? -8.199 15.787 1.030 1.00 97.94 280 ALA A CA 1
ATOM 2304 C C . ALA A 1 280 ? -6.947 15.436 1.859 1.00 97.94 280 ALA A C 1
ATOM 2306 O O . ALA A 1 280 ? -7.068 15.040 3.016 1.00 97.94 280 ALA A O 1
ATOM 2307 N N . LEU A 1 281 ? -5.742 15.628 1.304 1.00 98.12 281 LEU A N 1
ATOM 2308 C CA . LEU A 1 281 ? -4.479 15.435 2.027 1.00 98.12 281 LEU A CA 1
ATOM 2309 C C . LEU A 1 281 ? -4.364 16.379 3.230 1.00 98.12 281 LEU A C 1
ATOM 2311 O O . LEU A 1 281 ? -3.953 15.959 4.314 1.00 98.12 281 LEU A O 1
ATOM 2315 N N . GLU A 1 282 ? -4.739 17.642 3.042 1.00 97.94 282 GLU A N 1
ATOM 2316 C CA . GLU A 1 282 ? -4.682 18.681 4.069 1.00 97.94 282 GLU A CA 1
ATOM 2317 C C . GLU A 1 282 ? -5.630 18.384 5.233 1.00 97.94 282 GLU A C 1
ATOM 2319 O O . GLU A 1 282 ? -5.236 18.549 6.386 1.00 97.94 282 GLU A O 1
ATOM 2324 N N . ALA A 1 283 ? -6.820 17.840 4.957 1.00 96.19 283 ALA A N 1
ATOM 2325 C CA . ALA A 1 283 ? -7.793 17.466 5.987 1.00 96.19 283 ALA A CA 1
ATOM 2326 C C . ALA A 1 283 ? -7.249 16.453 7.015 1.00 96.19 283 ALA A C 1
ATOM 2328 O O . ALA A 1 283 ? -7.679 16.455 8.167 1.00 96.19 283 ALA A O 1
ATOM 2329 N N . VAL A 1 284 ? -6.291 15.605 6.621 1.00 96.69 284 VAL A N 1
ATOM 2330 C CA . VAL A 1 284 ? -5.683 14.601 7.511 1.00 96.69 284 VAL A CA 1
ATOM 2331 C C . VAL A 1 284 ? -4.262 14.958 7.948 1.00 96.69 284 VAL A C 1
ATOM 2333 O O . VAL A 1 284 ? -3.910 14.716 9.100 1.00 96.69 284 VAL A O 1
ATOM 2336 N N . THR A 1 285 ? -3.449 15.567 7.083 1.00 96.75 285 THR A N 1
ATOM 2337 C CA . THR A 1 285 ? -2.027 15.843 7.375 1.00 96.75 285 THR A CA 1
ATOM 2338 C C . THR A 1 285 ? -1.711 17.296 7.712 1.00 96.75 285 THR A C 1
ATOM 2340 O O . THR A 1 285 ? -0.637 17.565 8.244 1.00 96.75 285 THR A O 1
ATOM 2343 N N . GLY A 1 286 ? -2.593 18.239 7.374 1.00 96.31 286 GLY A N 1
ATOM 2344 C CA . GLY A 1 286 ? -2.284 19.673 7.368 1.00 96.31 286 GLY A CA 1
ATOM 2345 C C . GLY A 1 286 ? -1.369 20.121 6.217 1.00 96.31 286 GLY A C 1
ATOM 2346 O O . GLY A 1 286 ? -0.990 21.286 6.164 1.00 96.31 286 GLY A O 1
ATOM 2347 N N . SER A 1 287 ? -0.998 19.225 5.294 1.00 96.38 287 SER A N 1
ATOM 2348 C CA . SER A 1 287 ? -0.185 19.524 4.111 1.00 96.38 287 SER A CA 1
ATOM 2349 C C . SER A 1 287 ? -0.979 19.316 2.825 1.00 96.38 287 SER A C 1
ATOM 2351 O O . SER A 1 287 ? -1.791 18.405 2.711 1.00 96.38 287 SER A O 1
ATOM 2353 N N . ARG A 1 288 ? -0.674 20.123 1.807 1.00 97.81 288 ARG A N 1
ATOM 2354 C CA . ARG A 1 288 ? -1.230 20.011 0.447 1.00 97.81 288 ARG A CA 1
ATOM 2355 C C . ARG A 1 288 ? -0.293 19.289 -0.527 1.00 97.81 288 ARG A C 1
ATOM 2357 O O . ARG A 1 288 ? -0.546 19.273 -1.730 1.00 97.81 288 ARG A O 1
ATOM 2364 N N . ARG A 1 289 ? 0.832 18.754 -0.045 1.00 97.44 289 ARG A N 1
ATOM 2365 C CA . ARG A 1 289 ? 1.874 18.135 -0.877 1.00 97.44 289 ARG A CA 1
ATOM 2366 C C . ARG A 1 289 ? 2.221 16.737 -0.388 1.00 97.44 289 ARG A C 1
ATOM 2368 O O . ARG A 1 289 ? 2.425 16.527 0.808 1.00 97.44 289 ARG A O 1
ATOM 2375 N N . MET A 1 290 ? 2.345 15.820 -1.347 1.00 97.31 290 MET A N 1
ATOM 2376 C CA . MET A 1 290 ? 2.983 14.532 -1.109 1.00 97.31 290 MET A CA 1
ATOM 2377 C C . MET A 1 290 ? 4.437 14.766 -0.701 1.00 97.31 290 MET A C 1
ATOM 2379 O O . MET A 1 290 ? 5.142 15.553 -1.331 1.00 97.31 290 MET A O 1
ATOM 2383 N N . ASP A 1 291 ? 4.863 14.097 0.358 1.00 95.62 291 ASP A N 1
ATOM 2384 C CA . ASP A 1 291 ? 6.182 14.253 0.956 1.00 95.62 291 ASP A CA 1
ATOM 2385 C C . ASP A 1 291 ? 6.621 12.933 1.615 1.00 95.62 291 ASP A C 1
ATOM 2387 O O . ASP A 1 291 ? 5.809 12.174 2.142 1.00 95.62 291 ASP A O 1
ATOM 2391 N N . ALA A 1 292 ? 7.918 12.643 1.539 1.00 96.44 292 ALA A N 1
ATOM 2392 C CA . ALA A 1 292 ? 8.489 11.378 1.992 1.00 96.44 292 ALA A CA 1
ATOM 2393 C C . ALA A 1 292 ? 9.025 11.431 3.433 1.00 96.44 292 ALA A C 1
ATOM 2395 O O . ALA A 1 292 ? 9.565 10.431 3.903 1.00 96.44 292 ALA A O 1
ATOM 2396 N N . SER A 1 293 ? 8.887 12.555 4.151 1.00 94.38 293 SER A N 1
ATOM 2397 C CA . SER A 1 293 ? 9.455 12.701 5.501 1.00 94.38 293 SER A CA 1
ATOM 2398 C C . SER A 1 293 ? 8.934 11.637 6.464 1.00 94.38 293 SER A C 1
ATOM 2400 O O . SER A 1 293 ? 9.726 11.040 7.178 1.00 94.38 293 SER A O 1
ATOM 2402 N N . GLY A 1 294 ? 7.639 11.299 6.408 1.00 95.75 294 GLY A N 1
ATOM 2403 C CA . GLY A 1 294 ? 7.066 10.243 7.248 1.00 95.75 294 GLY A CA 1
ATOM 2404 C C . GLY A 1 294 ? 7.693 8.866 7.005 1.00 95.75 294 GLY A C 1
ATOM 2405 O O . GLY A 1 294 ? 7.939 8.135 7.959 1.00 95.75 294 GLY A O 1
ATOM 2406 N N . LEU A 1 295 ? 7.983 8.520 5.745 1.00 97.56 295 LEU A N 1
ATOM 2407 C CA . LEU A 1 295 ? 8.653 7.264 5.386 1.00 97.56 295 LEU A CA 1
ATOM 2408 C C . LEU A 1 295 ? 10.091 7.258 5.925 1.00 97.56 295 LEU A C 1
ATOM 2410 O O . LEU A 1 295 ? 10.530 6.279 6.527 1.00 97.56 295 LEU A O 1
ATOM 2414 N N . LEU A 1 296 ? 10.818 8.358 5.719 1.00 96.19 296 LEU A N 1
ATOM 2415 C CA . LEU A 1 296 ? 12.206 8.490 6.160 1.00 96.19 296 LEU A CA 1
ATOM 2416 C C . LEU A 1 296 ? 12.318 8.479 7.689 1.00 96.19 296 LEU A C 1
ATOM 2418 O O . LEU A 1 296 ? 13.168 7.769 8.217 1.00 96.19 296 LEU A O 1
ATOM 2422 N N . ASP A 1 297 ? 11.441 9.192 8.397 1.00 93.75 297 ASP A N 1
ATOM 2423 C CA . ASP A 1 297 ? 11.377 9.211 9.863 1.00 93.75 297 ASP A CA 1
ATOM 2424 C C . ASP A 1 297 ? 11.083 7.814 10.425 1.00 93.75 297 ASP A C 1
ATOM 2426 O O . ASP A 1 297 ? 11.734 7.383 11.378 1.00 93.75 297 ASP A O 1
ATOM 2430 N N . TYR A 1 298 ? 10.145 7.082 9.808 1.00 97.06 298 TYR A N 1
ATOM 2431 C CA . TYR A 1 298 ? 9.788 5.719 10.209 1.00 97.06 298 TYR A CA 1
ATOM 2432 C C . TYR A 1 298 ? 10.996 4.772 10.146 1.00 97.06 298 TYR A C 1
ATOM 2434 O O . TYR A 1 298 ? 11.248 4.022 11.088 1.00 97.06 298 TYR A O 1
ATOM 2442 N N . PHE A 1 299 ? 11.769 4.825 9.055 1.00 97.62 299 PHE A N 1
ATOM 2443 C CA . PHE A 1 299 ? 12.902 3.922 8.820 1.00 97.62 299 PHE A CA 1
ATOM 2444 C C . PHE A 1 299 ? 14.262 4.473 9.262 1.00 97.62 299 PHE A C 1
ATOM 2446 O O . PHE A 1 299 ? 15.267 3.774 9.126 1.00 97.62 299 PHE A O 1
ATOM 2453 N N . LYS A 1 300 ? 14.325 5.686 9.822 1.00 95.69 300 LYS A N 1
ATOM 2454 C CA . LYS A 1 300 ? 15.582 6.339 10.218 1.00 95.69 300 LYS A CA 1
ATOM 2455 C C . LYS A 1 300 ? 16.480 5.466 11.110 1.00 95.69 300 LYS A C 1
ATOM 2457 O O . LYS A 1 300 ? 17.667 5.376 10.793 1.00 95.69 300 LYS A O 1
ATOM 2462 N N . PRO A 1 301 ? 15.978 4.785 12.164 1.00 95.25 301 PRO A N 1
ATOM 2463 C CA . PRO A 1 301 ? 16.837 3.945 13.003 1.00 95.25 301 PRO A CA 1
ATOM 2464 C C . PRO A 1 301 ? 17.482 2.803 12.212 1.00 95.25 301 PRO A C 1
ATOM 2466 O O . PRO A 1 301 ? 18.674 2.537 12.356 1.00 95.25 301 PRO A O 1
ATOM 2469 N N . LEU A 1 302 ? 16.713 2.174 11.319 1.00 97.88 302 LEU A N 1
ATOM 2470 C CA . LEU A 1 302 ? 17.217 1.111 10.460 1.00 97.88 302 LEU A CA 1
ATOM 2471 C C . LEU A 1 302 ? 18.226 1.638 9.439 1.00 97.88 302 LEU A C 1
ATOM 2473 O O . LEU A 1 302 ? 19.244 0.997 9.207 1.00 97.88 302 LEU A O 1
ATOM 2477 N N . TYR A 1 303 ? 17.955 2.788 8.827 1.00 97.88 303 TYR A N 1
ATOM 2478 C CA . TYR A 1 303 ? 18.850 3.387 7.842 1.00 97.88 303 TYR A CA 1
ATOM 2479 C C . TYR A 1 303 ? 20.236 3.680 8.428 1.00 97.88 303 TYR A C 1
ATOM 2481 O O . TYR A 1 303 ? 21.250 3.328 7.820 1.00 97.88 303 TYR A O 1
ATOM 2489 N N . GLU A 1 304 ? 20.295 4.270 9.624 1.00 97.44 304 GLU A N 1
ATOM 2490 C CA . GLU A 1 304 ? 21.575 4.527 10.291 1.00 97.44 304 GLU A CA 1
ATOM 2491 C C . GLU A 1 304 ? 22.283 3.228 10.688 1.00 97.44 304 GLU A C 1
ATOM 2493 O O . GLU A 1 304 ? 23.496 3.110 10.495 1.00 97.44 304 GLU A O 1
ATOM 2498 N N . TRP A 1 305 ? 21.534 2.224 11.156 1.00 97.81 305 TRP A N 1
ATOM 2499 C CA . TRP A 1 305 ? 22.097 0.909 11.451 1.00 97.81 305 TRP A CA 1
ATOM 2500 C C . TRP A 1 305 ? 22.674 0.232 10.198 1.00 97.81 305 TRP A C 1
ATOM 2502 O O . TRP A 1 305 ? 23.820 -0.205 10.226 1.00 97.81 305 TRP A O 1
ATOM 2512 N N . LEU A 1 306 ? 21.943 0.217 9.076 1.00 98.25 306 LEU A N 1
ATOM 2513 C CA . LEU A 1 306 ? 22.397 -0.372 7.808 1.00 98.25 306 LEU A CA 1
ATOM 2514 C C . LEU A 1 306 ? 23.656 0.315 7.275 1.00 98.25 306 LEU A C 1
ATOM 2516 O O . LEU A 1 306 ? 24.562 -0.355 6.789 1.00 98.25 306 LEU A O 1
ATOM 2520 N N . LYS A 1 307 ? 23.746 1.646 7.383 1.00 98.12 307 LYS A N 1
ATOM 2521 C CA . LYS A 1 307 ? 24.959 2.386 7.003 1.00 98.12 307 LYS A CA 1
ATOM 2522 C C . LYS A 1 307 ? 26.166 1.957 7.828 1.00 98.12 307 LYS A C 1
ATOM 2524 O O . LYS A 1 307 ? 27.230 1.709 7.260 1.00 98.12 307 LYS A O 1
ATOM 2529 N N . ALA A 1 308 ? 26.006 1.884 9.148 1.00 98.00 308 ALA A N 1
ATOM 2530 C CA . ALA A 1 308 ? 27.075 1.460 10.043 1.00 98.00 308 ALA A CA 1
ATOM 2531 C C . ALA A 1 308 ? 27.472 0.000 9.784 1.00 98.00 308 ALA A C 1
ATOM 2533 O O . ALA A 1 308 ? 28.659 -0.308 9.695 1.00 98.00 308 ALA A O 1
ATOM 2534 N N . GLU A 1 309 ? 26.489 -0.881 9.604 1.00 97.81 309 GLU A N 1
ATOM 2535 C CA . GLU A 1 309 ? 26.715 -2.308 9.399 1.00 97.81 309 GLU A CA 1
ATOM 2536 C C . GLU A 1 309 ? 27.382 -2.599 8.051 1.00 97.81 309 GLU A C 1
ATOM 2538 O O . GLU A 1 309 ? 28.368 -3.336 8.015 1.00 97.81 309 GLU A O 1
ATOM 2543 N N . ASN A 1 310 ? 26.936 -1.960 6.965 1.00 98.31 310 ASN A N 1
ATOM 2544 C CA . ASN A 1 310 ? 27.571 -2.078 5.648 1.00 98.31 310 ASN A CA 1
ATOM 2545 C C . ASN A 1 310 ? 29.022 -1.576 5.680 1.00 98.31 310 ASN A C 1
ATOM 2547 O O . ASN A 1 310 ? 29.911 -2.211 5.117 1.00 98.31 310 ASN A O 1
ATOM 2551 N N . ALA A 1 311 ? 29.293 -0.471 6.386 1.00 98.00 311 ALA A N 1
ATOM 2552 C CA . ALA A 1 311 ? 30.658 0.025 6.565 1.00 98.00 311 ALA A CA 1
ATOM 2553 C C . ALA A 1 311 ? 31.521 -0.942 7.396 1.00 98.00 311 ALA A C 1
ATOM 2555 O O . ALA A 1 311 ? 32.688 -1.160 7.073 1.00 98.00 311 ALA A O 1
ATOM 2556 N N . ARG A 1 312 ? 30.950 -1.550 8.444 1.00 98.25 312 ARG A N 1
ATOM 2557 C CA . ARG A 1 312 ? 31.628 -2.522 9.316 1.00 98.25 312 ARG A CA 1
ATOM 2558 C C . ARG A 1 312 ? 31.982 -3.818 8.585 1.00 98.25 312 ARG A C 1
ATOM 2560 O O . ARG A 1 312 ? 33.024 -4.408 8.862 1.00 98.25 312 ARG A O 1
ATOM 2567 N N . THR A 1 313 ? 31.106 -4.275 7.696 1.00 98.19 313 THR A N 1
ATOM 2568 C CA . THR A 1 313 ? 31.242 -5.535 6.944 1.00 98.19 313 THR A CA 1
ATOM 2569 C C . THR A 1 313 ? 31.941 -5.360 5.594 1.00 98.19 313 THR A C 1
ATOM 2571 O O . THR A 1 313 ? 32.391 -6.345 5.015 1.00 98.19 313 THR A O 1
ATOM 2574 N N . GLY A 1 314 ? 32.120 -4.120 5.131 1.00 97.31 314 GLY A N 1
ATOM 2575 C CA . GLY A 1 314 ? 32.786 -3.817 3.863 1.00 97.31 314 GLY A CA 1
ATOM 2576 C C . GLY A 1 314 ? 31.904 -4.064 2.639 1.00 97.31 314 GLY A C 1
ATOM 2577 O O . GLY A 1 314 ? 32.426 -4.297 1.548 1.00 97.31 314 GLY A O 1
ATOM 2578 N N . GLU A 1 315 ? 30.582 -4.023 2.809 1.00 97.12 315 GLU A N 1
ATOM 2579 C CA . GLU A 1 315 ? 29.626 -4.248 1.726 1.00 97.12 315 GLU A CA 1
ATOM 2580 C C . GLU A 1 315 ? 29.673 -3.118 0.693 1.00 97.12 315 GLU A C 1
ATOM 2582 O O . GLU A 1 315 ? 29.762 -1.928 1.016 1.00 97.12 315 GLU A O 1
ATOM 2587 N N . ARG A 1 316 ? 29.572 -3.488 -0.586 1.00 95.75 316 ARG A N 1
ATOM 2588 C CA . ARG A 1 316 ? 29.477 -2.517 -1.679 1.00 95.75 316 ARG A CA 1
ATOM 2589 C C . ARG A 1 316 ? 28.036 -2.027 -1.793 1.00 95.75 316 ARG A C 1
ATOM 2591 O O . ARG A 1 316 ? 27.143 -2.798 -2.121 1.00 95.75 316 ARG A O 1
ATOM 2598 N N . VAL A 1 317 ? 27.825 -0.729 -1.588 1.00 96.88 317 VAL A N 1
ATOM 2599 C CA . VAL A 1 317 ? 26.523 -0.089 -1.823 1.00 96.88 317 VAL A CA 1
ATOM 2600 C C . VAL A 1 317 ? 26.370 0.240 -3.310 1.00 96.88 317 VAL A C 1
ATOM 2602 O O . VAL A 1 317 ? 27.248 0.864 -3.907 1.00 96.88 317 VAL A O 1
ATOM 2605 N N . GLY A 1 318 ? 25.244 -0.173 -3.892 1.00 95.56 318 GLY A N 1
ATOM 2606 C CA . GLY A 1 318 ? 24.991 -0.128 -5.334 1.00 95.56 318 GLY A CA 1
ATOM 2607 C C . GLY A 1 318 ? 25.369 -1.438 -6.031 1.00 95.56 318 GLY A C 1
ATOM 2608 O O . GLY A 1 318 ? 25.830 -2.388 -5.402 1.00 95.56 318 GLY A O 1
ATOM 2609 N N . TRP A 1 319 ? 25.164 -1.497 -7.342 1.00 96.75 319 TRP A N 1
ATOM 2610 C CA . TRP A 1 319 ? 25.408 -2.689 -8.156 1.00 96.75 319 TRP A CA 1
ATOM 2611 C C . TRP A 1 319 ? 26.163 -2.334 -9.438 1.00 96.75 319 TRP A C 1
ATOM 2613 O O . TRP A 1 319 ? 26.143 -1.193 -9.898 1.00 96.75 319 TRP A O 1
ATOM 2623 N N . GLY A 1 320 ? 26.878 -3.321 -9.979 1.00 94.75 320 GLY A N 1
ATOM 2624 C CA . GLY A 1 320 ? 27.464 -3.237 -11.315 1.00 94.75 320 GLY A CA 1
ATOM 2625 C C . GLY A 1 320 ? 26.432 -3.544 -12.407 1.00 94.75 320 GLY A C 1
ATOM 2626 O O . GLY A 1 320 ? 25.296 -3.894 -12.080 1.00 94.75 320 GLY A O 1
ATOM 2627 N N . PRO A 1 321 ? 26.829 -3.441 -13.687 1.00 94.25 321 PRO A N 1
ATOM 2628 C CA . PRO A 1 321 ? 25.957 -3.790 -14.801 1.00 94.25 321 PRO A CA 1
ATOM 2629 C C . PRO A 1 321 ? 25.545 -5.266 -14.748 1.00 94.25 321 PRO A C 1
ATOM 2631 O O . PRO A 1 321 ? 26.320 -6.117 -14.291 1.00 94.25 321 PRO A O 1
ATOM 2634 N N . SER A 1 322 ? 24.339 -5.570 -15.231 1.00 94.12 322 SER A N 1
ATOM 2635 C CA . SER A 1 322 ? 23.853 -6.946 -15.323 1.00 94.12 322 SER A CA 1
ATOM 2636 C C . SER A 1 322 ? 24.800 -7.809 -16.156 1.00 94.12 322 SER A C 1
ATOM 2638 O O . SER A 1 322 ? 25.352 -7.391 -17.174 1.00 94.12 322 SER A O 1
ATOM 2640 N N . ARG A 1 323 ? 24.966 -9.060 -15.723 1.00 94.12 323 ARG A N 1
ATOM 2641 C CA . ARG A 1 323 ? 25.725 -10.091 -16.446 1.00 94.12 323 ARG A CA 1
ATOM 2642 C C . ARG A 1 323 ? 24.845 -10.879 -17.412 1.00 94.12 323 ARG A C 1
ATOM 2644 O O . ARG A 1 323 ? 25.301 -11.876 -17.970 1.00 94.12 323 ARG A O 1
ATOM 2651 N N . ARG A 1 324 ? 23.573 -10.502 -17.542 1.00 95.00 324 ARG A N 1
ATOM 2652 C CA . ARG A 1 324 ? 22.591 -11.180 -18.382 1.00 95.00 324 ARG A CA 1
ATOM 2653 C C . ARG A 1 324 ? 22.388 -10.417 -19.665 1.00 95.00 324 ARG A C 1
ATOM 2655 O O . ARG A 1 324 ? 22.202 -9.204 -19.655 1.00 95.00 324 ARG A O 1
ATOM 2662 N N . ALA A 1 325 ? 22.379 -11.160 -20.761 1.00 94.25 325 ALA A N 1
ATOM 2663 C CA . ALA A 1 325 ? 22.013 -10.600 -22.044 1.00 94.25 325 ALA A CA 1
ATOM 2664 C C . ALA A 1 325 ? 20.486 -10.486 -22.143 1.00 94.25 325 ALA A C 1
ATOM 2666 O O . ALA A 1 325 ? 19.746 -11.371 -21.698 1.00 94.25 325 ALA A O 1
ATOM 2667 N N . CYS A 1 326 ? 20.030 -9.403 -22.764 1.00 96.19 326 CYS A N 1
ATOM 2668 C CA . CYS A 1 326 ? 18.703 -9.324 -23.344 1.00 96.19 326 CYS A CA 1
ATOM 2669 C C . CYS A 1 326 ? 18.847 -8.893 -24.801 1.00 96.19 326 CYS A C 1
ATOM 2671 O O . CYS A 1 326 ? 19.404 -7.828 -25.064 1.00 96.19 326 CYS A O 1
ATOM 2673 N N . VAL A 1 327 ? 18.421 -9.759 -25.720 1.00 96.25 327 VAL A N 1
ATOM 2674 C CA . VAL A 1 327 ? 18.642 -9.610 -27.167 1.00 96.25 327 VAL A CA 1
ATOM 2675 C C . VAL A 1 327 ? 17.359 -9.828 -27.963 1.00 96.25 327 VAL A C 1
ATOM 2677 O O . VAL A 1 327 ? 16.354 -10.281 -27.422 1.00 96.25 327 VAL A O 1
ATOM 2680 N N . SER A 1 328 ? 17.382 -9.540 -29.260 1.00 95.75 328 SER A N 1
ATOM 2681 C CA . SER A 1 328 ? 16.162 -9.540 -30.073 1.00 95.75 328 SER A CA 1
ATOM 2682 C C . SER A 1 328 ? 15.586 -10.948 -30.258 1.00 95.75 328 SER A C 1
ATOM 2684 O O . SER A 1 328 ? 14.375 -11.136 -30.232 1.00 95.75 328 SER A O 1
ATOM 2686 N N . THR A 1 329 ? 16.445 -11.957 -30.443 1.00 95.50 329 THR A N 1
ATOM 2687 C CA . THR A 1 329 ? 16.016 -13.324 -30.803 1.00 95.50 329 THR A CA 1
ATOM 2688 C C . THR A 1 329 ? 16.787 -14.405 -30.055 1.00 95.50 329 THR A C 1
ATOM 2690 O O . THR A 1 329 ? 17.911 -14.188 -29.589 1.00 95.50 329 THR A O 1
ATOM 2693 N N . ARG A 1 330 ? 16.218 -15.612 -29.982 1.00 93.69 330 ARG A N 1
ATOM 2694 C CA . ARG A 1 330 ? 16.922 -16.785 -29.437 1.00 93.69 330 ARG A CA 1
ATOM 2695 C C . ARG A 1 330 ? 18.134 -17.180 -30.271 1.00 93.69 330 ARG A C 1
ATOM 2697 O O . ARG A 1 330 ? 19.153 -17.542 -29.694 1.00 93.69 330 ARG A O 1
ATOM 2704 N N . ASP A 1 331 ? 18.057 -17.042 -31.592 1.00 94.12 331 ASP A N 1
ATOM 2705 C CA . ASP A 1 331 ? 19.184 -17.309 -32.494 1.00 94.12 331 ASP A CA 1
ATOM 2706 C C . ASP A 1 331 ? 20.381 -16.394 -32.197 1.00 94.12 331 ASP A C 1
ATOM 2708 O O . ASP A 1 331 ? 21.529 -16.841 -32.189 1.00 94.12 331 ASP A O 1
ATOM 2712 N N . GLU A 1 332 ? 20.126 -15.108 -31.934 1.00 93.19 332 GLU A N 1
ATOM 2713 C CA . GLU A 1 332 ? 21.154 -14.149 -31.517 1.00 93.19 332 GLU A CA 1
ATOM 2714 C C . GLU A 1 332 ? 21.777 -14.558 -30.176 1.00 93.19 332 GLU A C 1
ATOM 2716 O O . GLU A 1 332 ? 23.002 -14.592 -30.038 1.00 93.19 332 GLU A O 1
ATOM 2721 N N . LEU A 1 333 ? 20.943 -14.965 -29.215 1.00 92.50 333 LEU A N 1
ATOM 2722 C CA . LEU A 1 333 ? 21.406 -15.439 -27.914 1.00 92.50 333 LEU A CA 1
ATOM 2723 C C . LEU A 1 333 ? 22.254 -16.718 -28.019 1.00 92.50 333 LEU A C 1
ATOM 2725 O O . LEU A 1 333 ? 23.242 -16.871 -27.299 1.00 92.50 333 LEU A O 1
ATOM 2729 N N . GLU A 1 334 ? 21.891 -17.647 -28.905 1.00 91.00 334 GLU A N 1
ATOM 2730 C CA . GLU A 1 334 ? 22.667 -18.865 -29.148 1.00 91.00 334 GLU A CA 1
ATOM 2731 C C . GLU A 1 334 ? 24.039 -18.567 -29.750 1.00 91.00 334 GLU A C 1
ATOM 2733 O O . GLU A 1 334 ? 25.014 -19.208 -29.357 1.00 91.00 334 GLU A O 1
ATOM 2738 N N . ARG A 1 335 ? 24.141 -17.587 -30.658 1.00 90.81 335 ARG A N 1
ATOM 2739 C CA . ARG A 1 335 ? 25.431 -17.142 -31.217 1.00 90.81 335 ARG A CA 1
ATOM 2740 C C . ARG A 1 335 ? 26.329 -16.547 -30.136 1.00 90.81 335 ARG A C 1
ATOM 2742 O O . ARG A 1 335 ? 27.476 -16.957 -30.022 1.00 90.81 335 ARG A O 1
ATOM 2749 N N . LEU A 1 336 ? 25.783 -15.705 -29.253 1.00 84.31 336 LEU A N 1
ATOM 2750 C CA . LEU A 1 336 ? 26.524 -15.150 -28.107 1.00 84.31 336 LEU A CA 1
ATOM 2751 C C . LEU A 1 336 ? 27.061 -16.221 -27.140 1.00 84.31 336 LEU A C 1
ATOM 2753 O O . LEU A 1 336 ? 28.030 -15.981 -26.422 1.00 84.31 336 LEU A O 1
ATOM 2757 N N . ARG A 1 337 ? 26.437 -17.405 -27.103 1.00 81.62 337 ARG A N 1
ATOM 2758 C CA . ARG A 1 337 ? 26.861 -18.535 -26.262 1.00 81.62 337 ARG A CA 1
ATOM 2759 C C . ARG A 1 337 ? 27.887 -19.449 -26.931 1.00 81.62 337 ARG A C 1
ATOM 2761 O O . ARG A 1 337 ? 28.448 -20.303 -26.240 1.00 81.62 337 ARG A O 1
ATOM 2768 N N . ARG A 1 338 ? 28.128 -19.325 -28.241 1.00 76.75 338 ARG A N 1
ATOM 2769 C CA . ARG A 1 338 ? 29.113 -20.156 -28.947 1.00 76.75 338 ARG A CA 1
ATOM 2770 C C . ARG A 1 338 ? 30.529 -19.647 -28.645 1.00 76.75 338 ARG A C 1
ATOM 2772 O O . ARG A 1 338 ? 30.817 -18.484 -28.905 1.00 76.75 338 ARG A O 1
ATOM 2779 N N . PRO A 1 339 ? 31.432 -20.503 -28.128 1.00 58.41 339 PRO A N 1
ATOM 2780 C CA . PRO A 1 339 ? 32.804 -20.105 -27.805 1.00 58.41 339 PRO A CA 1
ATOM 2781 C C . PRO A 1 339 ? 33.600 -19.573 -29.006 1.00 58.41 339 PRO A C 1
ATOM 2783 O O . PRO A 1 339 ? 34.491 -18.747 -28.823 1.00 58.41 339 PRO A O 1
ATOM 2786 N N . ASP A 1 340 ? 33.277 -20.033 -30.218 1.00 54.00 340 ASP A N 1
ATOM 2787 C CA . ASP A 1 340 ? 34.046 -19.729 -31.429 1.00 54.00 340 ASP A CA 1
ATOM 2788 C C . ASP A 1 340 ? 33.914 -18.259 -31.878 1.00 54.00 340 ASP A C 1
ATOM 2790 O O . ASP A 1 340 ? 34.853 -17.717 -32.459 1.00 54.00 340 ASP A O 1
ATOM 2794 N N . ASP A 1 341 ? 32.831 -17.565 -31.505 1.00 51.62 341 ASP A N 1
ATOM 2795 C CA . ASP A 1 341 ? 32.594 -16.166 -31.895 1.00 51.62 341 ASP A CA 1
ATOM 2796 C C . ASP A 1 341 ? 33.243 -15.143 -30.934 1.00 51.62 341 ASP A C 1
ATOM 2798 O O . ASP A 1 341 ? 33.393 -13.975 -31.291 1.00 51.62 341 ASP A O 1
ATOM 2802 N N . MET A 1 342 ? 33.719 -15.550 -29.743 1.00 47.50 342 MET A N 1
ATOM 2803 C CA . MET A 1 342 ? 34.548 -14.664 -28.897 1.00 47.50 342 MET A CA 1
ATOM 2804 C C . MET A 1 342 ? 35.943 -14.423 -29.493 1.00 47.50 342 MET A C 1
ATOM 2806 O O . MET A 1 342 ? 36.559 -13.397 -29.208 1.00 47.50 342 MET A O 1
ATOM 2810 N N . MET A 1 343 ? 36.452 -15.347 -30.316 1.00 46.00 343 MET A N 1
ATOM 2811 C CA . MET A 1 343 ? 37.710 -15.151 -31.045 1.00 46.00 343 MET A CA 1
ATOM 2812 C C . MET A 1 343 ? 37.527 -14.181 -32.216 1.00 46.00 343 MET A C 1
ATOM 2814 O O . MET A 1 343 ? 38.407 -13.354 -32.437 1.00 46.00 343 MET A O 1
ATOM 2818 N N . ASP A 1 344 ? 36.390 -14.234 -32.920 1.00 46.47 344 ASP A N 1
ATOM 2819 C CA . ASP A 1 344 ? 36.114 -13.361 -34.069 1.00 46.47 344 ASP A CA 1
ATOM 2820 C C . ASP A 1 344 ? 35.591 -11.973 -33.670 1.00 46.47 344 ASP A C 1
ATOM 2822 O O . ASP A 1 344 ? 35.901 -11.009 -34.362 1.00 46.47 344 ASP A O 1
ATOM 2826 N N . ALA A 1 345 ? 34.904 -11.813 -32.532 1.00 46.47 345 ALA A N 1
ATOM 2827 C CA . ALA A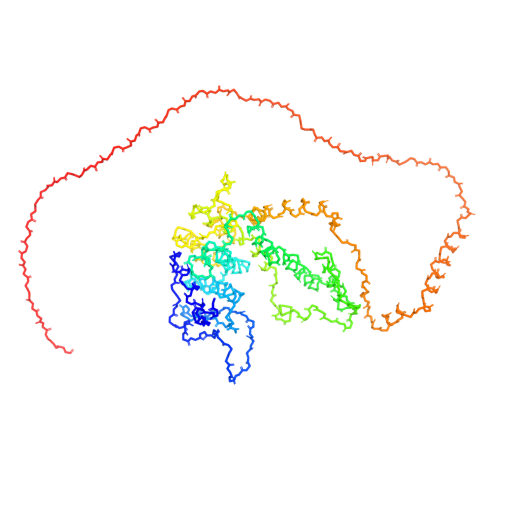 1 345 ? 34.546 -10.489 -32.009 1.00 46.47 345 ALA A CA 1
ATOM 2828 C C . ALA A 1 345 ? 35.791 -9.690 -31.587 1.00 46.47 345 ALA A C 1
ATOM 2830 O O . ALA A 1 345 ? 35.913 -8.517 -31.930 1.00 46.47 345 ALA A O 1
ATOM 2831 N N . ASN A 1 346 ? 36.762 -10.345 -30.939 1.00 47.12 346 ASN A N 1
ATOM 2832 C CA . ASN A 1 346 ? 38.041 -9.722 -30.589 1.00 47.12 346 ASN A CA 1
ATOM 2833 C C . ASN A 1 346 ? 38.882 -9.427 -31.846 1.00 47.12 346 ASN A C 1
ATOM 2835 O O . ASN A 1 346 ? 39.635 -8.462 -31.883 1.00 47.12 346 ASN A O 1
ATOM 2839 N N . LYS A 1 347 ? 38.726 -10.228 -32.907 1.00 46.25 347 LYS A N 1
ATOM 2840 C CA . LYS A 1 347 ? 39.367 -9.999 -34.208 1.00 46.25 347 LYS A CA 1
ATOM 2841 C C . LYS A 1 347 ? 38.716 -8.850 -34.979 1.00 46.25 347 LYS A C 1
ATOM 2843 O O . LYS A 1 347 ? 39.430 -8.024 -35.521 1.00 46.25 347 LYS A O 1
ATOM 2848 N N . MET A 1 348 ? 37.386 -8.735 -34.949 1.00 46.31 348 MET A N 1
ATOM 2849 C CA . MET A 1 348 ? 36.646 -7.601 -35.511 1.00 46.31 348 MET A CA 1
ATOM 2850 C C . MET A 1 348 ? 36.933 -6.298 -34.764 1.00 46.31 348 MET A C 1
ATOM 2852 O O . MET A 1 348 ? 37.003 -5.257 -35.405 1.00 46.31 348 MET A O 1
ATOM 2856 N N . GLU A 1 349 ? 37.101 -6.323 -33.439 1.00 50.41 349 GLU A N 1
ATOM 2857 C CA . GLU A 1 349 ? 37.419 -5.126 -32.648 1.00 50.41 349 GLU A CA 1
ATOM 2858 C C . GLU A 1 349 ? 38.881 -4.683 -32.851 1.00 50.41 349 GLU A C 1
ATOM 2860 O O . GLU A 1 349 ? 39.142 -3.490 -33.011 1.00 50.41 349 GLU A O 1
ATOM 2865 N N . VAL A 1 350 ? 39.816 -5.636 -32.983 1.00 50.19 350 VAL A N 1
ATOM 2866 C CA . VAL A 1 350 ? 41.224 -5.374 -33.338 1.00 50.19 350 VAL A CA 1
ATOM 2867 C C . VAL A 1 350 ? 41.370 -4.903 -34.792 1.00 50.19 350 VAL A C 1
ATOM 2869 O O . VAL A 1 350 ? 42.026 -3.893 -35.026 1.00 50.19 350 VAL A O 1
ATOM 2872 N N . ASP A 1 351 ? 40.691 -5.529 -35.759 1.00 48.50 351 ASP A N 1
ATOM 2873 C CA . ASP A 1 351 ? 40.723 -5.114 -37.173 1.00 48.50 351 ASP A CA 1
ATOM 2874 C C . ASP A 1 351 ? 40.080 -3.726 -37.377 1.00 48.50 351 ASP A C 1
ATOM 2876 O O . ASP A 1 351 ? 40.488 -2.962 -38.256 1.00 48.50 351 ASP A O 1
ATOM 2880 N N . LYS A 1 352 ? 39.090 -3.361 -36.549 1.00 48.28 352 LYS A N 1
ATOM 2881 C CA . LYS A 1 352 ? 38.449 -2.036 -36.568 1.00 48.28 352 LYS A CA 1
ATOM 2882 C C . LYS A 1 352 ? 39.325 -0.966 -35.906 1.00 48.28 352 LYS A C 1
ATOM 2884 O O . LYS A 1 352 ? 39.394 0.143 -36.429 1.00 48.28 352 LYS A O 1
ATOM 2889 N N . MET A 1 353 ? 40.057 -1.307 -34.839 1.00 46.56 353 MET A N 1
ATOM 2890 C CA . MET A 1 353 ? 41.087 -0.436 -34.250 1.00 46.56 353 MET A CA 1
ATOM 2891 C C . MET A 1 353 ? 42.294 -0.240 -35.183 1.00 46.56 353 MET A C 1
ATOM 2893 O O . MET A 1 353 ? 42.797 0.878 -35.293 1.00 46.56 353 MET A O 1
ATOM 2897 N N . ASP A 1 354 ? 42.730 -1.276 -35.905 1.00 48.38 354 ASP A N 1
ATOM 2898 C CA . ASP A 1 354 ? 43.832 -1.185 -36.874 1.00 48.38 354 ASP A CA 1
ATOM 2899 C C . ASP A 1 354 ? 43.433 -0.396 -38.136 1.00 48.38 354 ASP A C 1
ATOM 2901 O O . ASP A 1 354 ? 44.246 0.353 -38.689 1.00 48.38 354 ASP A O 1
ATOM 2905 N N . ALA A 1 355 ? 42.165 -0.472 -38.558 1.00 47.62 355 ALA A N 1
ATOM 2906 C CA . ALA A 1 355 ? 41.624 0.359 -39.636 1.00 47.62 355 ALA A CA 1
ATOM 2907 C C . ALA A 1 355 ? 41.509 1.848 -39.248 1.00 47.62 355 ALA A C 1
ATOM 2909 O O . ALA A 1 355 ? 41.747 2.717 -40.089 1.00 47.62 355 ALA A O 1
ATOM 2910 N N . GLU A 1 356 ? 41.196 2.156 -37.984 1.00 49.38 356 GLU A N 1
ATOM 2911 C CA . GLU A 1 356 ? 41.151 3.535 -37.472 1.00 49.38 356 GLU A CA 1
ATOM 2912 C C . GLU A 1 356 ? 42.555 4.110 -37.196 1.00 49.38 356 GLU A C 1
ATOM 2914 O O . GLU A 1 356 ? 42.793 5.296 -37.433 1.00 49.38 356 GLU A O 1
ATOM 2919 N N . MET A 1 357 ? 43.526 3.278 -36.800 1.00 48.53 357 MET A N 1
ATOM 2920 C CA . MET A 1 357 ? 44.925 3.686 -36.584 1.00 48.53 357 MET A CA 1
ATOM 2921 C C . MET A 1 357 ? 45.756 3.783 -37.877 1.00 48.53 357 MET A C 1
ATOM 2923 O O . MET A 1 357 ? 46.704 4.568 -37.938 1.00 48.53 357 MET A O 1
ATOM 2927 N N . GLY A 1 358 ? 45.401 3.047 -38.937 1.00 41.66 358 GLY A N 1
ATOM 2928 C CA . GLY A 1 358 ? 46.081 3.103 -40.241 1.00 41.66 358 GLY A CA 1
ATOM 2929 C C . GLY A 1 358 ? 45.775 4.355 -41.079 1.00 41.66 358 GLY A C 1
ATOM 2930 O O . GLY A 1 358 ? 46.500 4.652 -42.029 1.00 41.66 358 GLY A O 1
ATOM 2931 N N . GLY A 1 359 ? 44.723 5.106 -40.731 1.00 40.41 359 GLY A N 1
ATOM 2932 C CA . GLY A 1 359 ? 44.303 6.327 -41.431 1.00 40.41 359 GLY A CA 1
ATOM 2933 C C . GLY A 1 359 ? 44.881 7.636 -40.878 1.00 40.41 359 GLY A C 1
ATOM 2934 O O . GLY A 1 359 ? 44.733 8.680 -41.511 1.00 40.41 359 GLY A O 1
ATOM 2935 N N . ALA A 1 360 ? 45.554 7.610 -39.725 1.00 39.91 360 ALA A N 1
ATOM 2936 C CA . ALA A 1 360 ? 45.959 8.814 -38.995 1.00 39.91 360 ALA A CA 1
ATOM 2937 C C . ALA A 1 360 ? 47.484 9.024 -38.973 1.00 39.91 360 ALA A C 1
ATOM 2939 O O . ALA A 1 360 ? 48.090 9.219 -37.923 1.00 39.91 360 ALA A O 1
ATOM 2940 N N . VAL A 1 361 ? 48.122 9.035 -40.148 1.00 38.38 361 VAL A N 1
ATOM 2941 C CA . VAL A 1 361 ? 49.457 9.641 -40.322 1.00 38.38 361 VAL A CA 1
ATOM 2942 C C . VAL A 1 361 ? 49.425 10.618 -41.494 1.00 38.38 361 VAL A C 1
ATOM 2944 O O . VAL A 1 361 ? 50.068 10.420 -42.518 1.00 38.38 361 VAL A O 1
ATOM 2947 N N . ALA A 1 362 ? 48.657 11.698 -41.354 1.00 38.03 362 ALA A N 1
ATOM 2948 C CA . ALA A 1 362 ? 48.891 12.933 -42.095 1.00 38.03 362 ALA A CA 1
ATOM 2949 C C . ALA A 1 362 ? 48.231 14.123 -41.384 1.00 38.03 362 ALA A C 1
ATOM 2951 O O . ALA A 1 362 ? 47.051 14.076 -41.060 1.00 38.03 362 ALA A O 1
ATOM 2952 N N . ALA A 1 363 ? 49.012 15.197 -41.243 1.00 31.94 363 ALA A N 1
ATOM 2953 C CA . ALA A 1 363 ? 48.655 16.544 -40.785 1.00 31.94 363 ALA A CA 1
ATOM 2954 C C . ALA A 1 363 ? 48.739 16.816 -39.269 1.00 31.94 363 ALA A C 1
ATOM 2956 O O . ALA A 1 363 ? 47.767 16.774 -38.523 1.00 31.94 363 ALA A O 1
ATOM 2957 N N . ALA A 1 364 ? 49.942 17.221 -38.855 1.00 33.41 364 ALA A N 1
ATOM 2958 C CA . ALA A 1 364 ? 50.163 18.083 -37.702 1.00 33.41 364 ALA A CA 1
ATOM 2959 C C . ALA A 1 364 ? 50.046 19.562 -38.122 1.00 33.41 364 ALA A C 1
ATOM 2961 O O . ALA A 1 364 ? 50.680 19.947 -39.105 1.00 33.41 364 ALA A O 1
ATOM 2962 N N . ALA A 1 365 ? 49.321 20.386 -37.351 1.00 30.97 365 ALA A N 1
ATOM 2963 C CA . ALA A 1 365 ? 49.570 21.829 -37.201 1.00 30.97 365 ALA A CA 1
ATOM 2964 C C . ALA A 1 365 ? 48.791 22.437 -36.006 1.00 30.97 365 ALA A C 1
ATOM 2966 O O . ALA A 1 365 ? 47.579 22.562 -36.075 1.00 30.97 365 ALA A O 1
ATOM 2967 N N . ALA A 1 366 ? 49.555 22.806 -34.964 1.00 33.81 366 ALA A N 1
ATOM 2968 C CA . ALA A 1 366 ? 49.476 23.938 -34.012 1.00 33.81 366 ALA A CA 1
ATOM 2969 C C . ALA A 1 366 ? 48.150 24.390 -33.322 1.00 33.81 366 ALA A C 1
ATOM 2971 O O . ALA A 1 366 ? 47.064 24.220 -33.858 1.00 33.81 366 ALA A O 1
ATOM 2972 N N . PRO A 1 367 ? 48.240 24.998 -32.112 1.00 35.50 367 PRO A N 1
ATOM 2973 C CA . PRO A 1 367 ? 47.172 24.971 -31.114 1.00 35.50 367 PRO A CA 1
ATOM 2974 C C . PRO A 1 367 ? 46.385 26.287 -31.002 1.00 35.50 367 PRO A C 1
ATOM 2976 O O . PRO A 1 367 ? 46.967 27.370 -31.009 1.00 35.50 367 PRO A O 1
ATOM 2979 N N . GLU A 1 368 ? 45.078 26.183 -30.761 1.00 29.86 368 GLU A N 1
ATOM 2980 C CA . GLU A 1 368 ? 44.268 27.258 -30.181 1.00 29.86 368 GLU A CA 1
ATOM 2981 C C . GLU A 1 368 ? 43.548 26.765 -28.919 1.00 29.86 368 GLU A C 1
ATOM 2983 O O . GLU A 1 368 ? 43.158 25.605 -28.796 1.00 29.86 368 GLU A O 1
ATOM 2988 N N . ALA A 1 369 ? 43.474 27.669 -27.946 1.00 33.84 369 ALA A N 1
ATOM 2989 C CA . ALA A 1 369 ? 43.120 27.438 -26.556 1.00 33.84 369 ALA A CA 1
ATOM 2990 C C . ALA A 1 369 ? 41.631 27.121 -26.335 1.00 33.84 369 ALA A C 1
ATOM 2992 O O . ALA A 1 369 ? 40.755 27.720 -26.955 1.00 33.84 369 ALA A O 1
ATOM 2993 N N . VAL A 1 370 ? 41.354 26.257 -25.354 1.00 31.52 370 VAL A N 1
ATOM 2994 C CA . VAL A 1 370 ? 40.019 26.017 -24.783 1.00 31.52 370 VAL A CA 1
ATOM 2995 C C . VAL A 1 370 ? 40.141 26.128 -23.256 1.00 31.52 370 VAL A C 1
ATOM 2997 O O . VAL A 1 370 ? 41.122 25.627 -22.702 1.00 31.52 370 VAL A O 1
ATOM 3000 N N . PRO A 1 371 ? 39.217 26.829 -22.573 1.00 31.44 371 PRO A N 1
ATOM 3001 C CA . PRO A 1 371 ? 39.399 27.234 -21.187 1.00 31.44 371 PRO A CA 1
ATOM 3002 C C . PRO A 1 371 ? 39.200 26.076 -20.205 1.00 31.44 371 PRO A C 1
ATOM 3004 O O . PRO A 1 371 ? 38.333 25.220 -20.372 1.00 31.44 371 PRO A O 1
ATOM 3007 N N . GLU A 1 372 ? 39.998 26.116 -19.142 1.00 31.64 372 GLU A N 1
ATOM 3008 C CA . GLU A 1 372 ? 39.828 25.356 -17.908 1.00 31.64 372 GLU A CA 1
ATOM 3009 C C . GLU A 1 372 ? 38.456 25.649 -17.284 1.00 31.64 372 GLU A C 1
ATOM 3011 O O . GLU A 1 372 ? 38.140 26.799 -16.973 1.00 31.64 372 GLU A O 1
ATOM 3016 N N . VAL A 1 373 ? 37.671 24.606 -17.011 1.00 30.55 373 VAL A N 1
ATOM 3017 C CA . VAL A 1 373 ? 36.686 24.650 -15.926 1.00 30.55 373 VAL A CA 1
ATOM 3018 C C . VAL A 1 373 ? 36.993 23.494 -14.992 1.00 30.55 373 VAL A C 1
ATOM 3020 O O . VAL A 1 373 ? 36.559 22.358 -15.176 1.00 30.55 373 VAL A O 1
ATOM 3023 N N . ALA A 1 374 ? 37.815 23.820 -14.001 1.00 29.31 374 ALA A N 1
ATOM 3024 C CA . ALA A 1 374 ? 38.046 23.008 -12.830 1.00 29.31 374 ALA A CA 1
ATOM 3025 C C . ALA A 1 374 ? 36.762 22.897 -11.999 1.00 29.31 374 ALA A C 1
ATOM 3027 O O . ALA A 1 374 ? 35.999 23.852 -11.836 1.00 29.31 374 ALA A O 1
ATOM 3028 N N . ALA A 1 375 ? 36.579 21.716 -11.418 1.00 34.16 375 ALA A N 1
ATOM 3029 C CA . ALA A 1 375 ? 35.736 21.520 -10.259 1.00 34.16 375 ALA A CA 1
ATOM 3030 C C . ALA A 1 375 ? 36.150 22.487 -9.138 1.00 34.16 375 ALA A C 1
ATOM 3032 O O . ALA A 1 375 ? 37.323 22.555 -8.770 1.00 34.16 375 ALA A O 1
ATOM 3033 N N . ALA A 1 376 ? 35.177 23.181 -8.553 1.00 27.67 376 ALA A N 1
ATOM 3034 C CA . ALA A 1 376 ? 35.349 23.859 -7.280 1.00 27.67 376 ALA A CA 1
ATOM 3035 C C . ALA A 1 376 ? 34.139 23.588 -6.388 1.00 27.67 376 ALA A C 1
ATOM 3037 O O . ALA A 1 376 ? 32.997 23.929 -6.695 1.00 27.67 376 ALA A O 1
ATOM 3038 N N . ALA A 1 377 ? 34.444 22.937 -5.273 1.00 28.39 377 ALA A N 1
ATOM 3039 C CA . ALA A 1 377 ? 33.640 22.903 -4.076 1.00 28.39 377 ALA A CA 1
ATOM 3040 C C . ALA A 1 377 ? 33.438 24.316 -3.488 1.00 28.39 377 ALA A C 1
ATOM 3042 O O . ALA A 1 377 ? 34.256 25.207 -3.693 1.00 28.39 377 ALA A O 1
ATOM 3043 N N . ALA A 1 378 ? 32.400 24.422 -2.656 1.00 30.22 378 ALA A N 1
ATOM 3044 C CA . ALA A 1 378 ? 32.205 25.402 -1.584 1.00 30.22 378 ALA A CA 1
ATOM 3045 C C . ALA A 1 378 ? 32.026 26.894 -1.957 1.00 30.22 378 ALA A C 1
ATOM 3047 O O . ALA A 1 378 ? 32.971 27.626 -2.223 1.00 30.22 378 ALA A O 1
ATOM 3048 N N . ALA A 1 379 ? 30.798 27.379 -1.760 1.00 27.22 379 ALA A N 1
ATOM 3049 C CA . ALA A 1 379 ? 30.495 28.733 -1.284 1.00 27.22 379 ALA A CA 1
ATOM 3050 C C . ALA A 1 379 ? 29.523 28.537 -0.101 1.00 27.22 379 ALA A C 1
ATOM 3052 O O . ALA A 1 379 ? 28.485 27.904 -0.272 1.00 27.22 379 ALA A O 1
ATOM 3053 N N . VAL A 1 380 ? 29.891 28.763 1.165 1.00 30.06 380 VAL A N 1
ATOM 3054 C CA . VAL A 1 380 ? 30.134 30.049 1.849 1.00 30.06 380 VAL A CA 1
ATOM 3055 C C . VAL A 1 380 ? 29.016 31.057 1.571 1.00 30.06 380 VAL A C 1
ATOM 3057 O O . VAL A 1 380 ? 29.013 31.752 0.560 1.00 30.06 380 VAL A O 1
ATOM 3060 N N . VAL A 1 381 ? 28.068 31.116 2.506 1.00 33.88 381 VAL A N 1
ATOM 3061 C CA . VAL A 1 381 ? 27.060 32.173 2.662 1.00 33.88 381 VAL A CA 1
ATOM 3062 C C . VAL A 1 381 ? 27.674 33.274 3.540 1.00 33.88 381 VAL A C 1
ATOM 3064 O O . VAL A 1 381 ? 28.274 32.923 4.559 1.00 33.88 381 VAL A O 1
ATOM 3067 N N . PRO A 1 382 ? 27.557 34.574 3.205 1.00 30.61 382 PRO A N 1
ATOM 3068 C CA . PRO A 1 382 ? 28.033 35.637 4.075 1.00 30.61 382 PRO A CA 1
ATOM 3069 C C . PRO A 1 382 ? 27.004 35.985 5.159 1.00 30.61 382 PRO A C 1
ATOM 3071 O O . PRO A 1 382 ? 25.794 36.021 4.943 1.00 30.61 382 PRO A O 1
ATOM 3074 N N . GLU A 1 383 ? 27.556 36.249 6.333 1.00 29.39 383 GLU A N 1
ATOM 3075 C CA . GLU A 1 383 ? 26.956 36.729 7.571 1.00 29.39 383 GLU A CA 1
ATOM 3076 C C . GLU A 1 383 ? 26.495 38.197 7.459 1.00 29.39 383 GLU A C 1
ATOM 3078 O O . GLU A 1 383 ? 27.238 39.019 6.924 1.00 29.39 383 GLU A O 1
ATOM 3083 N N . ALA A 1 384 ? 25.314 38.540 8.001 1.00 28.44 384 ALA A N 1
ATOM 3084 C CA . ALA A 1 384 ? 25.104 39.765 8.790 1.00 28.44 384 ALA A CA 1
ATOM 3085 C C . ALA A 1 384 ? 23.688 39.891 9.397 1.00 28.44 384 ALA A C 1
ATOM 3087 O O . ALA A 1 384 ? 22.678 39.751 8.711 1.00 28.44 384 ALA A O 1
ATOM 3088 N N . ALA A 1 385 ? 23.706 40.337 10.660 1.00 27.12 385 ALA A N 1
ATOM 3089 C CA . ALA A 1 385 ? 22.697 41.077 11.430 1.00 27.12 385 ALA A CA 1
ATOM 3090 C C . ALA A 1 385 ? 21.703 40.280 12.303 1.00 27.12 385 ALA A C 1
ATOM 3092 O O . ALA A 1 385 ? 20.632 39.852 11.882 1.00 27.12 385 ALA A O 1
ATOM 3093 N N . ALA A 1 386 ? 22.058 40.195 13.589 1.00 32.41 386 ALA A N 1
ATOM 3094 C CA . ALA A 1 386 ? 21.167 39.890 14.704 1.00 32.41 386 ALA A CA 1
ATOM 3095 C C . ALA A 1 386 ? 20.111 40.991 14.930 1.00 32.41 386 ALA A C 1
ATOM 3097 O O . ALA A 1 386 ? 20.405 42.168 14.699 1.00 32.41 386 ALA A O 1
ATOM 3098 N N . PRO A 1 387 ? 18.961 40.659 15.541 1.00 32.09 387 PRO A N 1
ATOM 3099 C CA . PRO A 1 387 ? 18.256 41.578 16.414 1.00 32.09 387 PRO A CA 1
ATOM 3100 C C . PRO A 1 387 ? 18.379 41.168 17.887 1.00 32.09 387 PRO A C 1
ATOM 3102 O O . PRO A 1 387 ? 18.524 40.000 18.246 1.00 32.09 387 PRO A O 1
ATOM 3105 N N . ALA A 1 388 ? 18.364 42.205 18.715 1.00 30.31 388 ALA A N 1
ATOM 3106 C CA . ALA A 1 388 ? 18.601 42.208 20.143 1.00 30.31 388 ALA A CA 1
ATOM 3107 C C . ALA A 1 388 ? 17.566 41.417 20.957 1.00 30.31 388 ALA A C 1
ATOM 3109 O O . ALA A 1 388 ? 16.418 41.231 20.556 1.00 30.31 388 ALA A O 1
ATOM 3110 N N . ALA A 1 389 ? 18.015 41.008 22.142 1.00 33.28 389 ALA A N 1
ATOM 3111 C CA . ALA A 1 389 ? 17.195 40.517 23.232 1.00 33.28 389 ALA A CA 1
ATOM 3112 C C . ALA A 1 389 ? 16.175 41.574 23.679 1.00 33.28 389 ALA A C 1
ATOM 3114 O O . ALA A 1 389 ? 16.544 42.729 23.877 1.00 33.28 389 ALA A O 1
ATOM 3115 N N . ASP A 1 390 ? 14.939 41.142 23.926 1.00 33.53 390 ASP A N 1
ATOM 3116 C CA . ASP A 1 390 ? 14.008 41.866 24.783 1.00 33.53 390 ASP A CA 1
ATOM 3117 C C . ASP A 1 390 ? 13.245 40.894 25.695 1.00 33.53 390 ASP A C 1
ATOM 3119 O O . ASP A 1 390 ? 13.004 39.732 25.361 1.00 33.53 390 ASP A O 1
ATOM 3123 N N . ALA A 1 391 ? 12.982 41.384 26.902 1.00 36.44 391 ALA A N 1
ATOM 3124 C CA . ALA A 1 391 ? 12.622 40.666 28.122 1.00 36.44 391 ALA A CA 1
ATOM 3125 C C . ALA A 1 391 ? 11.146 40.163 28.149 1.00 36.44 391 ALA A C 1
ATOM 3127 O O . ALA A 1 391 ? 10.384 40.418 27.217 1.00 36.44 391 ALA A O 1
ATOM 3128 N N . PRO A 1 392 ? 10.710 39.415 29.190 1.00 32.38 392 PRO A N 1
ATOM 3129 C CA . PRO A 1 392 ? 9.530 38.553 29.130 1.00 32.38 392 PRO A CA 1
ATOM 3130 C C . PRO A 1 392 ? 8.213 39.313 29.347 1.00 32.38 392 PRO A C 1
ATOM 3132 O O . PRO A 1 392 ? 8.109 40.168 30.226 1.00 32.38 392 PRO A O 1
ATOM 3135 N N . VAL A 1 393 ? 7.173 38.931 28.601 1.00 36.72 393 VAL A N 1
ATOM 3136 C CA . VAL A 1 393 ? 5.788 39.403 28.783 1.00 36.72 393 VAL A CA 1
ATOM 3137 C C . VAL A 1 393 ? 4.986 38.330 29.547 1.00 36.72 393 VAL A C 1
ATOM 3139 O O . VAL A 1 393 ? 5.139 37.144 29.248 1.00 36.72 393 VAL A O 1
ATOM 3142 N N . PRO A 1 394 ? 4.179 38.703 30.562 1.00 34.50 394 PRO A N 1
ATOM 3143 C CA . PRO A 1 394 ? 3.673 37.780 31.578 1.00 34.50 394 PRO A CA 1
ATOM 3144 C C . PRO A 1 394 ? 2.469 36.946 31.121 1.00 34.50 394 PRO A C 1
ATOM 3146 O O . PRO A 1 394 ? 1.684 37.345 30.263 1.00 34.50 394 PRO A O 1
ATOM 3149 N N . ALA A 1 395 ? 2.313 35.791 31.770 1.00 36.59 395 ALA A N 1
ATOM 3150 C CA . ALA A 1 395 ? 1.194 34.870 31.612 1.00 36.59 395 ALA A CA 1
ATOM 3151 C C . ALA A 1 395 ? -0.163 35.519 31.967 1.00 36.59 395 ALA A C 1
ATOM 3153 O O . ALA A 1 395 ? -0.259 36.196 32.995 1.00 36.59 395 ALA A O 1
ATOM 3154 N N . PRO A 1 396 ? -1.236 35.270 31.194 1.00 36.59 396 PRO A N 1
ATOM 3155 C CA . PRO A 1 396 ? -2.587 35.590 31.631 1.00 36.59 396 PRO A CA 1
ATOM 3156 C C . PRO A 1 396 ? -3.081 34.573 32.674 1.00 36.59 396 PRO A C 1
ATOM 3158 O O . PRO A 1 396 ? -2.950 33.359 32.515 1.00 36.59 396 PRO A O 1
ATOM 3161 N N . ALA A 1 397 ? -3.639 35.114 33.757 1.00 35.53 397 ALA A N 1
ATOM 3162 C CA . ALA A 1 397 ? -4.228 34.413 34.895 1.00 35.53 397 ALA A CA 1
ATOM 3163 C C . ALA A 1 397 ? -5.433 33.521 34.505 1.00 35.53 397 ALA A C 1
ATOM 3165 O O . ALA A 1 397 ? -6.103 33.793 33.506 1.00 35.53 397 ALA A O 1
ATOM 3166 N N . PRO A 1 398 ? -5.741 32.473 35.297 1.00 35.75 398 PRO A N 1
ATOM 3167 C CA . PRO A 1 398 ? -6.786 31.508 34.972 1.00 35.75 398 PRO A CA 1
ATOM 3168 C C . PRO A 1 398 ? -8.189 32.114 35.097 1.00 35.75 398 PRO A C 1
ATOM 3170 O O . PRO A 1 398 ? -8.519 32.770 36.086 1.00 35.75 398 PRO A O 1
ATOM 3173 N N . ALA A 1 399 ? -9.030 31.852 34.094 1.00 33.84 399 ALA A N 1
ATOM 3174 C CA . ALA A 1 399 ? -10.444 32.195 34.119 1.00 33.84 399 ALA A CA 1
ATOM 3175 C C . ALA A 1 399 ? -11.163 31.397 35.217 1.00 33.84 399 A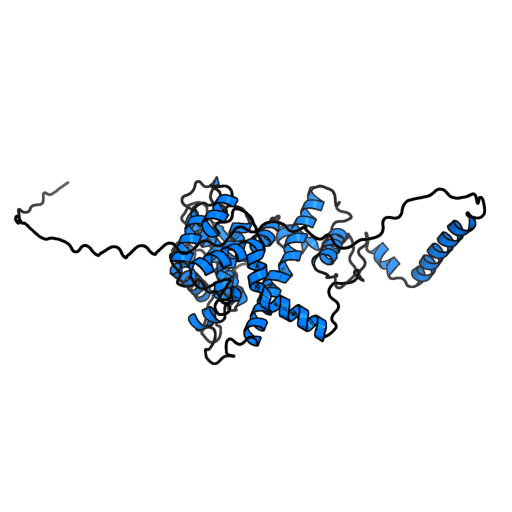LA A C 1
ATOM 3177 O O . ALA A 1 399 ? -11.099 30.168 35.270 1.00 33.84 399 ALA A O 1
ATOM 3178 N N . ALA A 1 400 ? -11.828 32.133 36.104 1.00 32.50 400 ALA A N 1
ATOM 3179 C CA . ALA A 1 400 ? -12.595 31.605 37.212 1.00 32.50 400 ALA A CA 1
ATOM 3180 C C . ALA A 1 400 ? -13.867 30.889 36.736 1.00 32.50 400 ALA A C 1
ATOM 3182 O O . ALA A 1 400 ? -14.587 31.342 35.848 1.00 32.50 400 ALA A O 1
ATOM 3183 N N . VAL A 1 401 ? -14.123 29.773 37.410 1.00 33.12 401 VAL A N 1
ATOM 3184 C CA . VAL A 1 401 ? -15.336 28.961 37.392 1.00 33.12 401 VAL A CA 1
ATOM 3185 C C . VAL A 1 401 ? -16.531 29.805 37.843 1.00 33.12 401 VAL A C 1
ATOM 3187 O O . VAL A 1 401 ? -16.525 30.341 38.950 1.00 33.12 401 VAL A O 1
ATOM 3190 N N . ALA A 1 402 ? -17.571 29.886 37.014 1.00 31.86 402 ALA A N 1
ATOM 3191 C CA . ALA A 1 402 ? -18.888 30.363 37.422 1.00 31.86 402 ALA A CA 1
ATOM 3192 C C . ALA A 1 402 ? -19.782 29.151 37.731 1.00 31.86 402 ALA A C 1
ATOM 3194 O O . ALA A 1 402 ? -20.069 28.337 36.854 1.00 31.86 402 ALA A O 1
ATOM 3195 N N . ALA A 1 403 ? -20.178 29.026 38.997 1.00 35.38 403 ALA A N 1
ATOM 3196 C CA . ALA A 1 403 ? -21.224 28.121 39.464 1.00 35.38 403 ALA A CA 1
ATOM 3197 C C . ALA A 1 403 ? -22.620 28.732 39.197 1.00 35.38 403 ALA A C 1
ATOM 3199 O O . ALA A 1 403 ? -22.726 29.954 39.056 1.00 35.38 403 ALA A O 1
ATOM 3200 N N . PRO A 1 404 ? -23.685 27.913 39.120 1.00 36.91 404 PRO A N 1
ATOM 3201 C CA . PRO A 1 404 ? -25.017 28.357 38.722 1.00 36.91 404 PRO A CA 1
ATOM 3202 C C . PRO A 1 404 ? -25.775 28.993 39.895 1.00 36.91 404 PRO A C 1
ATOM 3204 O O . PRO A 1 404 ? -25.606 28.592 41.045 1.00 36.91 404 PRO A O 1
ATOM 3207 N N . SER A 1 405 ? -26.635 29.969 39.600 1.00 34.97 405 SER A N 1
ATOM 3208 C CA . SER A 1 405 ? -27.600 30.527 40.550 1.00 34.97 405 SER A CA 1
ATOM 3209 C C . SER A 1 405 ? -29.006 29.994 40.270 1.00 34.97 405 SER A C 1
ATOM 3211 O O . SER A 1 405 ? -29.501 30.101 39.148 1.00 34.97 405 SER A O 1
ATOM 3213 N N . ASP A 1 406 ? -29.613 29.452 41.322 1.00 32.31 406 ASP A N 1
ATOM 3214 C CA . ASP A 1 406 ? -30.974 28.925 41.433 1.00 32.31 406 ASP A CA 1
ATOM 3215 C C . ASP A 1 406 ? -32.096 29.982 41.363 1.00 32.31 406 ASP A C 1
ATOM 3217 O O . ASP A 1 406 ? -31.881 31.170 41.618 1.00 32.31 406 ASP A O 1
ATOM 3221 N N . SER A 1 407 ? -33.322 29.443 41.219 1.00 32.09 407 SER A N 1
ATOM 3222 C CA . SER A 1 407 ? -34.643 29.966 41.643 1.00 32.09 407 SER A CA 1
ATOM 3223 C C . SER A 1 407 ? -35.426 30.769 40.574 1.00 32.09 407 SER A C 1
ATOM 3225 O O . SER A 1 407 ? -34.844 31.584 39.873 1.00 32.09 407 SER A O 1
ATOM 3227 N N . VAL A 1 408 ? -36.737 30.593 40.323 1.00 32.19 408 VAL A N 1
ATOM 3228 C CA . VAL A 1 408 ? -37.880 30.078 41.111 1.00 32.19 408 VAL A CA 1
ATOM 3229 C C . VAL A 1 408 ? -38.977 29.476 40.187 1.00 32.19 408 VAL A C 1
ATOM 3231 O O . VAL A 1 408 ? -39.159 29.943 39.069 1.00 32.19 408 VAL A O 1
ATOM 3234 N N . ALA A 1 409 ? -39.662 28.453 40.724 1.00 31.75 409 ALA A N 1
ATOM 3235 C CA . ALA A 1 409 ? -41.013 27.881 40.521 1.00 31.75 409 ALA A CA 1
ATOM 3236 C C . ALA A 1 409 ? -41.996 28.412 39.440 1.00 31.75 409 ALA A C 1
ATOM 3238 O O . ALA A 1 409 ? -42.173 29.615 39.300 1.00 31.75 409 ALA A O 1
ATOM 3239 N N . ASP A 1 410 ? -42.736 27.507 38.769 1.00 33.75 410 ASP A N 1
ATOM 3240 C CA . ASP A 1 410 ? -44.106 27.118 39.190 1.00 33.75 410 ASP A CA 1
ATOM 3241 C C . ASP A 1 410 ? -44.698 25.899 38.419 1.00 33.75 410 ASP A C 1
ATOM 3243 O O . ASP A 1 410 ? -44.453 25.720 37.229 1.00 33.75 410 ASP A O 1
ATOM 3247 N N . GLU A 1 411 ? -45.423 25.069 39.193 1.00 32.62 411 GLU A N 1
ATOM 3248 C CA . GLU A 1 411 ? -46.522 24.086 38.953 1.00 32.62 411 GLU A CA 1
ATOM 3249 C C . GLU A 1 411 ? -46.631 23.305 37.613 1.00 32.62 411 GLU A C 1
ATOM 3251 O O . GLU A 1 411 ? -46.692 23.876 36.535 1.00 32.62 411 GLU A O 1
ATOM 3256 N N . VAL A 1 412 ? -46.627 21.961 37.533 1.00 32.59 412 VAL A N 1
ATOM 3257 C CA . VAL A 1 412 ? -47.471 20.880 38.121 1.00 32.59 412 VAL A CA 1
ATOM 3258 C C . VAL A 1 412 ? -48.913 20.752 37.541 1.00 32.59 412 VAL A C 1
ATOM 3260 O O . VAL A 1 412 ? -49.835 21.312 38.108 1.00 32.59 412 VAL A O 1
ATOM 3263 N N . VAL A 1 413 ? -49.065 19.921 36.472 1.00 30.64 413 VAL A N 1
ATOM 3264 C CA . VAL A 1 413 ? -49.960 18.710 36.305 1.00 30.64 413 VAL A CA 1
ATOM 3265 C C . VAL A 1 413 ? -51.515 18.908 36.319 1.00 30.64 413 VAL A C 1
ATOM 3267 O O . VAL A 1 413 ? -51.992 19.773 37.037 1.00 30.64 413 VAL A O 1
ATOM 3270 N N . PRO A 1 414 ? -52.392 18.032 35.741 1.00 53.50 414 PRO A N 1
ATOM 3271 C CA . PRO A 1 414 ? -52.476 17.295 34.451 1.00 53.50 414 PRO A CA 1
ATOM 3272 C C . PRO A 1 414 ? -53.905 17.339 33.797 1.00 53.50 414 PRO A C 1
ATOM 3274 O O . PRO A 1 414 ? -54.833 17.904 34.361 1.00 53.50 414 PRO A O 1
ATOM 3277 N N . ALA A 1 415 ? -54.128 16.644 32.667 1.00 32.38 415 ALA A N 1
ATOM 3278 C CA . ALA A 1 415 ? -55.368 15.888 32.335 1.00 32.38 415 ALA A CA 1
ATOM 3279 C C . ALA A 1 415 ? -55.176 15.188 30.965 1.00 32.38 415 ALA A C 1
ATOM 3281 O O . ALA A 1 415 ? -54.819 15.852 30.001 1.00 32.38 415 ALA A O 1
ATOM 3282 N N . ALA A 1 416 ? -55.142 13.856 30.844 1.00 32.50 416 ALA A N 1
ATOM 3283 C CA . ALA A 1 416 ? -56.203 12.842 30.972 1.00 32.50 416 ALA A CA 1
ATOM 3284 C C . ALA A 1 416 ? -56.760 12.396 29.595 1.00 32.50 416 ALA A C 1
ATOM 3286 O O . ALA A 1 416 ? -57.342 13.181 28.859 1.00 32.50 416 ALA A O 1
ATOM 3287 N N . GLU A 1 417 ? -56.499 11.118 29.294 1.00 32.88 417 GLU A N 1
ATOM 3288 C CA . GLU A 1 417 ? -57.348 10.097 28.648 1.00 32.88 417 GLU A CA 1
ATOM 3289 C C . GLU A 1 417 ? -58.379 10.494 27.568 1.00 32.88 417 GLU A C 1
ATOM 3291 O O . GLU A 1 417 ? -59.355 11.182 27.841 1.00 32.88 417 GLU A O 1
ATOM 3296 N N . ALA A 1 418 ? -58.280 9.886 26.376 1.00 37.00 418 ALA A N 1
ATOM 3297 C CA . ALA A 1 418 ? -59.086 8.710 25.982 1.00 37.00 418 ALA A CA 1
ATOM 3298 C C . ALA A 1 418 ? -58.996 8.420 24.457 1.00 37.00 418 ALA A C 1
ATOM 3300 O O . ALA A 1 418 ? -58.792 9.341 23.666 1.00 37.00 418 ALA A O 1
ATOM 3301 N N . PRO A 1 419 ? -59.158 7.151 24.023 1.00 54.00 419 PRO A N 1
ATOM 3302 C CA . PRO A 1 419 ? -59.059 6.724 22.625 1.00 54.00 419 PRO A CA 1
ATOM 3303 C C . PRO A 1 419 ? -60.420 6.742 21.908 1.00 54.00 419 PRO A C 1
ATOM 3305 O O . PRO A 1 419 ? -61.457 6.525 22.536 1.00 54.00 419 PRO A O 1
ATOM 3308 N N . VAL A 1 420 ? -60.422 6.904 20.578 1.00 45.19 420 VAL A N 1
ATOM 3309 C CA . VAL A 1 420 ? -61.588 6.587 19.734 1.00 45.19 420 VAL A CA 1
ATOM 3310 C C . VAL A 1 420 ? -61.173 5.768 18.510 1.00 45.19 420 VAL A C 1
ATOM 3312 O O . VAL A 1 420 ? -60.127 5.967 17.900 1.00 45.19 420 VAL A O 1
ATOM 3315 N N . ASP A 1 421 ? -62.047 4.808 18.253 1.00 47.44 421 ASP A N 1
ATOM 3316 C CA . ASP A 1 421 ? -61.985 3.571 17.493 1.00 47.44 421 ASP A CA 1
ATOM 3317 C C . ASP A 1 421 ? -62.386 3.743 16.000 1.00 47.44 421 ASP A C 1
ATOM 3319 O O . ASP A 1 421 ? -63.101 4.678 15.643 1.00 47.44 421 ASP A O 1
ATOM 3323 N N . ARG A 1 422 ? -62.005 2.749 15.182 1.00 45.56 422 ARG A N 1
ATOM 3324 C CA . ARG A 1 422 ? -62.513 2.337 13.841 1.00 45.56 422 ARG A CA 1
ATOM 3325 C C . ARG A 1 422 ? -62.453 3.303 12.645 1.00 45.56 422 ARG A C 1
ATOM 3327 O O . ARG A 1 422 ? -63.301 4.181 12.496 1.00 45.56 422 ARG A O 1
ATOM 3334 N N . ARG A 1 423 ? -61.683 2.905 11.625 1.00 45.72 423 ARG A N 1
ATOM 3335 C CA . ARG A 1 423 ? -62.177 2.147 10.451 1.00 45.72 423 ARG A CA 1
ATOM 3336 C C . ARG A 1 423 ? -61.036 1.546 9.646 1.00 45.72 423 ARG A C 1
ATOM 3338 O O . ARG A 1 423 ? -59.962 2.179 9.614 1.00 45.72 423 ARG A O 1
#

Organism: NCBI:txid2509291